Protein AF-A0A966YJ64-F1 (afdb_monomer_lite)

Secondary structure (DSSP, 8-state):
--EEEEEPTT-TT-S-TTS-EEEEE-------SS-SSTT-----TT---GGG--S-EEESEEEEE-TT-TTEEEEE--B-TT-EEEEEEEE-TTSSEEEES-B-SS-EEEEEEEESSSEEEE-B--TTTS-TTT-BSSSS-EEEEEEEE--SSEEEEE--SSEEEEES-EEEE-S-S-SEEEPPPSSS-TT--EEEEES-EEEE-GGGTTEESEEESS-EEEEEEEEESEEEEETTEE--TTSEEEEEEEEE--PPPPBTTB-----EEETTEEE-SPEEEEEE--PPPTHHHHTTS--TTS--TTSTT-EETTSTTT----EEEEE-HHHHHHHHHH-SEEEE-SEEEEESS-EE--TT-EEEES-TTTEEEEE-SS-GGGG-SSS---SEE---STT-

Sequence (400 aa):
KRSVLMLAANSPGFTDPAQRKMAVHVINCNFGYASRDLKDQEVDPLTPQANINYSQVFADIDIVIGEGNNGAVGIRMQAAEGSTIQNVTIDATHGHTGMLGAAGSGGSHHNITIRGGRIGIDTHGFPPEFREESTGTQPTPTLSYVRLIGQTEAALVNKSRGPLIAVGWEIVSSIKGPVIRIEKPYSINAYDCGFAFIDSVARFEGRGVGGTLIAAEKSFYLKNVHIHQAGTIAAGIDGDPTGWLNVAELAYPIQPAAFKGTQLVEPIYLNGKRKLKPYVQVKPGGPPQSSLQSQHIWDESFPSWQSPQAANVKAPAYGAVGDSLADDTAALQKAIDENEIVFLPKGYYRVTDTLRLKPNTKLVGVAHHLSTIMARPPFGALGSGDGPKPLVETADAADA

Structure (mmCIF, N/CA/C/O backbone):
data_AF-A0A966YJ64-F1
#
_entry.id   AF-A0A966YJ64-F1
#
loop_
_atom_site.group_PDB
_atom_site.id
_atom_site.type_symbol
_atom_site.label_atom_id
_atom_site.label_alt_id
_atom_site.label_comp_id
_atom_site.label_asym_id
_atom_site.label_entity_id
_atom_site.label_seq_id
_atom_site.pdbx_PDB_ins_code
_atom_site.Cartn_x
_atom_site.Cartn_y
_atom_site.Cartn_z
_atom_site.occupancy
_atom_site.B_iso_or_equiv
_atom_site.auth_seq_id
_atom_site.auth_comp_id
_atom_site.auth_asym_id
_atom_site.auth_atom_id
_atom_site.pdbx_PDB_model_num
ATOM 1 N N . LYS A 1 1 ? -2.237 -21.560 -7.093 1.00 75.44 1 LYS A N 1
ATOM 2 C CA . LYS A 1 1 ? -2.215 -21.560 -5.606 1.00 75.44 1 LYS A CA 1
ATOM 3 C C . LYS A 1 1 ? -0.883 -20.958 -5.176 1.00 75.44 1 LYS A C 1
ATOM 5 O O . LYS A 1 1 ? 0.121 -21.413 -5.710 1.00 75.44 1 LYS A O 1
ATOM 10 N N . ARG A 1 2 ? -0.878 -19.928 -4.320 1.00 92.00 2 ARG A N 1
ATOM 11 C CA . ARG A 1 2 ? 0.352 -19.264 -3.849 1.00 92.00 2 ARG A CA 1
ATOM 12 C C . ARG A 1 2 ? 1.123 -20.142 -2.862 1.00 92.00 2 ARG A C 1
ATOM 14 O O . ARG A 1 2 ? 0.535 -21.025 -2.230 1.00 92.00 2 ARG A O 1
ATOM 21 N N . SER A 1 3 ? 2.424 -19.891 -2.749 1.00 96.81 3 SER A N 1
ATOM 22 C CA . SER A 1 3 ? 3.278 -20.483 -1.713 1.00 96.81 3 SER A CA 1
ATOM 23 C C . SER A 1 3 ? 2.865 -19.980 -0.328 1.00 96.81 3 SER A C 1
ATOM 25 O O . SER A 1 3 ? 2.330 -18.882 -0.219 1.00 96.81 3 SER A O 1
ATOM 27 N N . VAL A 1 4 ? 3.115 -20.765 0.725 1.00 98.25 4 VAL A N 1
ATOM 28 C CA . VAL A 1 4 ? 2.746 -20.415 2.108 1.00 98.25 4 VAL A CA 1
ATOM 29 C C . VAL A 1 4 ? 3.963 -20.518 3.024 1.00 98.25 4 VAL A C 1
ATOM 31 O O . VAL A 1 4 ? 4.607 -21.566 3.076 1.00 98.25 4 VAL A O 1
ATOM 34 N N . LEU A 1 5 ? 4.240 -19.459 3.783 1.00 98.25 5 LEU A N 1
ATOM 35 C CA . LEU A 1 5 ? 5.120 -19.471 4.949 1.00 98.25 5 LEU A CA 1
ATOM 36 C C . LEU A 1 5 ? 4.271 -19.720 6.200 1.00 98.25 5 LEU A C 1
ATOM 38 O O . LEU A 1 5 ? 3.391 -18.929 6.532 1.00 98.25 5 LEU A O 1
ATOM 42 N N . MET A 1 6 ? 4.520 -20.832 6.886 1.00 97.94 6 MET A N 1
ATOM 43 C CA . MET A 1 6 ? 3.767 -21.243 8.072 1.00 97.94 6 MET A CA 1
ATOM 44 C C . MET A 1 6 ? 4.651 -21.156 9.316 1.00 97.94 6 MET A C 1
ATOM 46 O O . MET A 1 6 ? 5.669 -21.843 9.396 1.00 97.94 6 MET A O 1
ATOM 50 N N . LEU A 1 7 ? 4.226 -20.377 10.311 1.00 98.38 7 LEU A N 1
ATOM 51 C CA . LEU A 1 7 ? 4.777 -20.456 11.661 1.00 98.38 7 LEU A CA 1
ATOM 52 C C . LEU A 1 7 ? 4.073 -21.596 12.405 1.00 98.38 7 LEU A C 1
ATOM 54 O O . LEU A 1 7 ? 2.863 -21.543 12.618 1.00 98.38 7 LEU A O 1
ATOM 58 N N . ALA A 1 8 ? 4.819 -22.630 12.795 1.00 98.38 8 ALA A N 1
ATOM 59 C CA . ALA A 1 8 ? 4.262 -23.789 13.490 1.00 98.38 8 ALA A CA 1
ATOM 60 C C . ALA A 1 8 ? 3.599 -23.399 14.824 1.00 98.38 8 ALA A C 1
ATOM 62 O O . ALA A 1 8 ? 3.962 -22.396 15.446 1.00 98.38 8 ALA A O 1
ATOM 63 N N . ALA A 1 9 ? 2.638 -24.202 15.281 1.00 98.38 9 ALA A N 1
ATOM 64 C CA . ALA A 1 9 ? 1.955 -23.964 16.550 1.00 98.38 9 ALA A CA 1
ATOM 65 C C . ALA A 1 9 ? 2.941 -23.925 17.734 1.00 98.38 9 ALA A C 1
ATOM 67 O O . ALA A 1 9 ? 3.895 -24.703 17.772 1.00 98.38 9 ALA A O 1
ATOM 68 N N . ASN A 1 10 ? 2.686 -23.041 18.703 1.00 97.88 10 ASN A N 1
ATOM 69 C CA . ASN A 1 10 ? 3.483 -22.864 19.924 1.00 97.88 10 ASN A CA 1
ATOM 70 C C . ASN A 1 10 ? 4.991 -22.684 19.654 1.00 97.88 10 ASN A C 1
ATOM 72 O O . ASN A 1 10 ? 5.835 -23.242 20.358 1.00 97.88 10 ASN A O 1
ATOM 76 N N . SER A 1 11 ? 5.340 -21.922 18.615 1.00 98.12 11 SER A N 1
ATOM 77 C CA . SER A 1 11 ? 6.732 -21.681 18.246 1.00 98.12 11 SER A CA 1
ATOM 78 C C . SER A 1 11 ? 7.463 -20.908 19.357 1.00 98.12 11 SER A C 1
ATOM 80 O O . SER A 1 11 ? 6.978 -19.864 19.810 1.00 98.12 11 SER A O 1
ATOM 82 N N . PRO A 1 12 ? 8.654 -21.362 19.793 1.00 96.56 12 PRO A N 1
ATOM 83 C CA . PRO A 1 12 ? 9.400 -20.705 20.862 1.00 96.56 12 PRO A CA 1
ATOM 84 C C . PRO A 1 12 ? 9.657 -19.211 20.611 1.00 96.56 12 PRO A C 1
ATOM 86 O O . PRO A 1 12 ? 10.169 -18.798 19.566 1.00 96.56 12 PRO A O 1
ATOM 89 N N . GLY A 1 13 ? 9.322 -18.389 21.607 1.00 95.12 13 GLY A N 1
ATOM 90 C CA . GLY A 1 13 ? 9.497 -16.934 21.570 1.00 95.12 13 GLY A CA 1
ATOM 91 C C . GLY A 1 13 ? 8.396 -16.160 20.838 1.00 95.12 13 GLY A C 1
ATOM 92 O O . GLY A 1 13 ? 8.531 -14.952 20.701 1.00 95.12 13 GLY A O 1
ATOM 93 N N . PHE A 1 14 ? 7.331 -16.823 20.377 1.00 97.75 14 PHE A N 1
ATOM 94 C CA . PHE A 1 14 ? 6.167 -16.178 19.756 1.00 97.75 14 PHE A CA 1
ATOM 95 C C . PHE A 1 14 ? 4.901 -16.248 20.621 1.00 97.75 14 PHE A C 1
ATOM 97 O O . PHE A 1 14 ? 3.852 -15.770 20.206 1.00 97.75 14 PHE A O 1
ATOM 104 N N . THR A 1 15 ? 4.957 -16.854 21.808 1.00 96.88 15 THR A N 1
ATOM 105 C CA . THR A 1 15 ? 3.770 -17.140 22.632 1.00 96.88 15 THR A CA 1
ATOM 106 C C . THR A 1 15 ? 3.329 -15.971 23.512 1.00 96.88 15 THR A C 1
ATOM 108 O O . THR A 1 15 ? 2.177 -15.940 23.941 1.00 96.88 15 THR A O 1
ATOM 111 N N . ASP A 1 16 ? 4.230 -15.027 23.801 1.00 96.62 16 ASP A N 1
ATOM 112 C CA . ASP A 1 16 ? 3.978 -13.906 24.707 1.00 96.62 16 ASP A CA 1
ATOM 113 C C . ASP A 1 16 ? 3.427 -12.684 23.944 1.00 96.62 16 ASP A C 1
ATOM 115 O O . ASP A 1 16 ? 4.169 -12.044 23.196 1.00 96.62 16 ASP A O 1
ATOM 119 N N . PRO A 1 17 ? 2.146 -12.312 24.129 1.00 94.25 17 PRO A N 1
ATOM 120 C CA . PRO A 1 17 ? 1.558 -11.153 23.462 1.00 94.25 17 PRO A CA 1
ATOM 121 C C . PRO A 1 17 ? 2.153 -9.810 23.911 1.00 94.25 17 PRO A C 1
ATOM 123 O O . PRO A 1 17 ? 1.939 -8.811 23.227 1.00 94.25 17 PRO A O 1
ATOM 126 N N . ALA A 1 18 ? 2.878 -9.757 25.035 1.00 92.62 18 ALA A N 1
ATOM 127 C CA . ALA A 1 18 ? 3.595 -8.563 25.478 1.00 92.62 18 ALA A CA 1
ATOM 128 C C . ALA A 1 18 ? 4.972 -8.410 24.806 1.00 92.62 18 ALA A C 1
ATOM 130 O O . ALA A 1 18 ? 5.562 -7.334 24.868 1.00 92.62 18 ALA A O 1
ATOM 131 N N . GLN A 1 19 ? 5.480 -9.462 24.156 1.00 91.38 19 GLN A N 1
ATOM 132 C CA . GLN A 1 19 ? 6.778 -9.484 23.478 1.00 91.38 19 GLN A CA 1
ATOM 133 C C . GLN A 1 19 ? 6.583 -9.854 22.009 1.00 91.38 19 GLN A C 1
ATOM 135 O O . GLN A 1 19 ? 6.734 -11.004 21.595 1.00 91.38 19 GLN A O 1
ATOM 140 N N . ARG A 1 20 ? 6.213 -8.850 21.208 1.00 93.75 20 ARG A N 1
ATOM 141 C CA . ARG A 1 20 ? 5.945 -9.045 19.782 1.00 93.75 20 ARG A CA 1
ATOM 142 C C . ARG A 1 20 ? 7.193 -9.524 19.043 1.00 93.75 20 ARG A C 1
ATOM 144 O O . ARG A 1 20 ? 8.274 -8.969 19.225 1.00 93.75 20 ARG A O 1
ATOM 151 N N . LYS A 1 21 ? 7.031 -10.514 18.163 1.00 94.00 21 LYS A N 1
ATOM 152 C CA . LYS A 1 21 ? 8.128 -11.082 17.367 1.00 94.00 21 LYS A CA 1
ATOM 153 C C . LYS A 1 21 ? 7.713 -11.320 15.921 1.00 94.00 21 LYS A C 1
ATOM 155 O O . LYS A 1 21 ? 6.642 -11.856 15.655 1.00 94.00 21 LYS A O 1
ATOM 160 N N . MET A 1 22 ? 8.574 -10.940 14.982 1.00 94.44 22 MET A N 1
ATOM 161 C CA . MET A 1 22 ? 8.308 -11.010 13.545 1.00 94.44 22 MET A CA 1
ATOM 162 C C . MET A 1 22 ? 8.555 -12.416 12.994 1.00 94.44 22 MET A C 1
ATOM 164 O O . MET A 1 22 ? 9.646 -12.958 13.152 1.00 94.44 22 MET A O 1
ATOM 168 N N . ALA A 1 23 ? 7.550 -12.996 12.333 1.00 96.56 23 ALA A N 1
ATOM 169 C CA . ALA A 1 23 ? 7.689 -14.248 11.592 1.00 96.56 23 ALA A CA 1
ATOM 170 C C . ALA A 1 23 ? 8.435 -14.018 10.269 1.00 96.56 23 ALA A C 1
ATOM 172 O O . ALA A 1 23 ? 9.338 -14.776 9.925 1.00 96.56 23 ALA A O 1
ATOM 173 N N . VAL A 1 24 ? 8.106 -12.928 9.567 1.00 96.50 24 VAL A N 1
ATOM 174 C CA . VAL A 1 24 ? 8.862 -12.423 8.415 1.00 96.50 24 VAL A CA 1
ATOM 175 C C . VAL A 1 24 ? 9.327 -11.003 8.714 1.00 96.50 24 VAL A C 1
ATOM 177 O O . VAL A 1 24 ? 8.518 -10.117 8.988 1.00 96.50 24 VAL A O 1
ATOM 180 N N . HIS A 1 25 ? 10.635 -10.763 8.656 1.00 92.44 25 HIS A N 1
ATOM 181 C CA . HIS A 1 25 ? 11.218 -9.442 8.884 1.00 92.44 25 HIS A CA 1
ATOM 182 C C . HIS A 1 25 ? 12.037 -9.029 7.668 1.00 92.44 25 HIS A C 1
ATOM 184 O O . HIS A 1 25 ? 13.098 -9.587 7.405 1.00 92.44 25 HIS A O 1
ATOM 190 N N . VAL A 1 26 ? 11.523 -8.060 6.913 1.00 90.94 26 VAL A N 1
ATOM 191 C CA . VAL A 1 26 ? 12.229 -7.496 5.763 1.00 90.94 26 VAL A CA 1
ATOM 192 C C . VAL A 1 26 ? 13.072 -6.325 6.244 1.00 90.94 26 VAL A C 1
ATOM 194 O O . VAL A 1 26 ? 12.535 -5.330 6.739 1.00 90.94 26 VAL A O 1
ATOM 197 N N . ILE A 1 27 ? 14.388 -6.455 6.109 1.00 85.75 27 ILE A N 1
ATOM 198 C CA . ILE A 1 27 ? 15.367 -5.478 6.586 1.00 85.75 27 ILE A CA 1
ATOM 199 C C . ILE A 1 27 ? 16.387 -5.163 5.503 1.00 85.75 27 ILE A C 1
ATOM 201 O O . ILE A 1 27 ? 16.742 -6.022 4.698 1.00 85.75 27 ILE A O 1
ATOM 205 N N . ASN A 1 28 ? 16.891 -3.934 5.538 1.00 82.81 28 ASN A N 1
ATOM 206 C CA . ASN A 1 28 ? 18.175 -3.602 4.951 1.00 82.81 28 ASN A CA 1
ATOM 207 C C . ASN A 1 28 ? 19.151 -3.312 6.090 1.00 82.81 28 ASN A C 1
ATOM 209 O O . ASN A 1 28 ? 18.825 -2.581 7.030 1.00 82.81 28 ASN A O 1
ATOM 213 N N . CYS A 1 29 ? 20.326 -3.913 5.986 1.00 73.62 29 CYS A N 1
ATOM 214 C CA . CYS A 1 29 ? 21.407 -3.834 6.951 1.00 73.62 29 CYS A CA 1
ATOM 215 C C . CYS A 1 29 ? 22.646 -3.373 6.194 1.00 73.62 29 CYS A C 1
ATOM 217 O O . CYS A 1 29 ? 23.534 -4.159 5.875 1.00 73.62 29 CYS A O 1
ATOM 219 N N . ASN A 1 30 ? 22.651 -2.096 5.821 1.00 64.75 30 ASN A N 1
ATOM 220 C CA . ASN A 1 30 ? 23.801 -1.468 5.192 1.00 64.75 30 ASN A CA 1
ATOM 221 C C . ASN A 1 30 ? 24.320 -0.333 6.079 1.00 64.75 30 ASN A C 1
ATOM 223 O O . ASN A 1 30 ? 23.580 0.254 6.869 1.00 64.75 30 ASN A O 1
ATOM 227 N N . PHE A 1 31 ? 25.604 -0.028 5.931 1.00 56.16 31 PHE A N 1
ATOM 228 C CA . PHE A 1 31 ? 26.321 1.026 6.632 1.00 56.16 31 PHE A CA 1
ATOM 229 C C . PHE A 1 31 ? 25.774 2.403 6.219 1.00 56.16 31 PHE A C 1
ATOM 231 O O . PHE A 1 31 ? 26.296 3.064 5.324 1.00 56.16 31 PHE A O 1
ATOM 238 N N . GLY A 1 32 ? 24.668 2.837 6.824 1.00 48.16 32 GLY A N 1
ATOM 239 C CA . GLY A 1 32 ? 24.145 4.187 6.632 1.00 48.16 32 GLY A CA 1
ATOM 240 C C . GLY A 1 32 ? 25.172 5.233 7.070 1.00 48.16 32 GLY A C 1
ATOM 241 O O . GLY A 1 32 ? 25.723 5.087 8.150 1.00 48.16 32 GLY A O 1
ATOM 242 N N . TYR A 1 33 ? 25.411 6.238 6.213 1.00 44.81 33 TYR A N 1
ATOM 243 C CA . TYR A 1 33 ? 25.953 7.614 6.356 1.00 44.81 33 TYR A CA 1
ATOM 244 C C . TYR A 1 33 ? 26.885 8.058 7.516 1.00 44.81 33 TYR A C 1
ATOM 246 O O . TYR A 1 33 ? 27.509 9.111 7.393 1.00 44.81 33 TYR A O 1
ATOM 254 N N . ALA A 1 34 ? 26.993 7.341 8.629 1.00 46.94 34 ALA A N 1
ATOM 255 C CA . ALA A 1 34 ? 27.651 7.756 9.859 1.00 46.94 34 ALA A CA 1
ATOM 256 C C . ALA A 1 34 ? 29.171 7.540 9.870 1.00 46.94 34 ALA A C 1
ATOM 258 O O . ALA A 1 34 ? 29.841 8.113 10.724 1.00 46.94 34 ALA A O 1
ATOM 259 N N . SER A 1 35 ? 29.742 6.785 8.926 1.00 46.78 35 SER A N 1
ATOM 260 C CA . SER A 1 35 ? 31.191 6.596 8.860 1.00 46.78 35 SER A CA 1
ATOM 261 C C . SER A 1 35 ? 31.727 7.011 7.483 1.00 46.78 35 SER A C 1
ATOM 263 O O . SER A 1 35 ? 31.703 6.280 6.499 1.00 46.78 35 SER A O 1
ATOM 265 N N . ARG A 1 36 ? 32.216 8.257 7.391 1.00 49.34 36 ARG A N 1
ATOM 266 C CA . ARG A 1 36 ? 33.168 8.629 6.325 1.00 49.34 36 ARG A CA 1
ATOM 267 C C . ARG A 1 36 ? 34.511 7.912 6.506 1.00 49.34 36 ARG A C 1
ATOM 269 O O . ARG A 1 36 ? 35.276 7.821 5.554 1.00 49.34 36 ARG A O 1
ATOM 276 N N . ASP A 1 37 ? 34.753 7.374 7.700 1.00 49.91 37 ASP A N 1
ATOM 277 C CA . ASP A 1 37 ? 35.857 6.480 8.009 1.00 49.91 37 ASP A CA 1
ATOM 278 C C . ASP A 1 37 ? 35.365 5.031 8.066 1.00 49.91 37 ASP A C 1
ATOM 280 O O . ASP A 1 37 ? 34.568 4.645 8.917 1.00 49.91 37 ASP A O 1
ATOM 284 N N . LEU A 1 38 ? 35.875 4.198 7.163 1.00 53.41 38 LEU A N 1
ATOM 285 C CA . LEU A 1 38 ? 35.608 2.754 7.092 1.00 53.41 38 LEU A CA 1
ATOM 286 C C . LEU A 1 38 ? 36.238 1.955 8.257 1.00 53.41 38 LEU A C 1
ATOM 288 O O . LEU A 1 38 ? 36.291 0.732 8.194 1.00 53.41 38 LEU A O 1
ATOM 292 N N . LYS A 1 39 ? 36.781 2.624 9.284 1.00 51.38 39 LYS A N 1
ATOM 293 C CA . LYS A 1 39 ? 37.639 2.005 10.308 1.00 51.38 39 LYS A CA 1
ATOM 294 C C . LYS A 1 39 ? 36.907 1.541 11.573 1.00 51.38 39 LYS A C 1
ATOM 296 O O . LYS A 1 39 ? 37.430 0.650 12.228 1.00 51.38 39 LYS A O 1
ATOM 301 N N . ASP A 1 40 ? 35.698 2.039 11.842 1.00 47.12 40 ASP A N 1
ATOM 302 C CA . ASP A 1 40 ? 34.915 1.699 13.047 1.00 47.12 40 ASP A CA 1
ATOM 303 C C . ASP A 1 40 ? 33.602 0.964 12.702 1.00 47.12 40 ASP A C 1
ATOM 305 O O . ASP A 1 40 ? 32.514 1.330 13.147 1.00 47.12 40 ASP A O 1
ATOM 309 N N . GLN A 1 41 ? 33.672 -0.063 11.850 1.00 49.69 41 GLN A N 1
ATOM 310 C CA . GLN A 1 41 ? 32.504 -0.860 11.452 1.00 49.69 41 GLN A CA 1
ATOM 311 C C . GLN A 1 41 ? 32.280 -2.069 12.378 1.00 49.69 41 GLN A C 1
ATOM 313 O O . GLN A 1 41 ? 32.411 -3.214 11.960 1.00 49.69 41 GLN A O 1
ATOM 318 N N . GLU A 1 42 ? 31.875 -1.813 13.623 1.00 50.94 42 GLU A N 1
ATOM 319 C CA . GLU A 1 42 ? 31.212 -2.808 14.490 1.00 50.94 42 GLU A CA 1
ATOM 320 C C . GLU A 1 42 ? 29.690 -2.570 14.541 1.00 50.94 42 GLU A C 1
ATOM 322 O O . GLU A 1 42 ? 29.060 -2.632 15.595 1.00 50.94 42 GLU A O 1
ATOM 327 N N . VAL A 1 43 ? 29.060 -2.250 13.405 1.00 54.72 43 VAL A N 1
ATOM 328 C CA . VAL A 1 43 ? 27.591 -2.246 13.350 1.00 54.72 43 VAL A CA 1
ATOM 329 C C . VAL A 1 43 ? 27.139 -3.681 13.107 1.00 54.72 43 VAL A C 1
ATOM 331 O O . VAL A 1 43 ? 27.445 -4.252 12.062 1.00 54.72 43 VAL A O 1
ATOM 334 N N . ASP A 1 44 ? 26.434 -4.258 14.082 1.00 58.41 44 ASP A N 1
ATOM 335 C CA . ASP A 1 44 ? 25.835 -5.590 13.984 1.00 58.41 44 ASP A CA 1
ATOM 336 C C . ASP A 1 44 ? 25.025 -5.689 12.673 1.00 58.41 44 ASP A C 1
ATOM 338 O O . ASP A 1 44 ? 24.110 -4.874 12.478 1.00 58.41 44 ASP A O 1
ATOM 342 N N . PRO A 1 45 ? 25.329 -6.652 11.774 1.00 55.41 45 PRO A N 1
ATOM 343 C CA . PRO A 1 45 ? 24.622 -6.844 10.506 1.00 55.41 45 PRO A CA 1
ATOM 344 C C . PRO A 1 45 ? 23.134 -7.186 10.679 1.00 55.41 45 PRO A C 1
ATOM 346 O O . PRO A 1 45 ? 22.426 -7.308 9.685 1.00 55.41 45 PRO A O 1
ATOM 349 N N . LEU A 1 46 ? 22.649 -7.340 11.913 1.00 63.81 46 LEU A N 1
ATOM 350 C CA . LEU A 1 46 ? 21.239 -7.491 12.258 1.00 63.81 46 LEU A CA 1
ATOM 351 C C . LEU A 1 46 ? 20.569 -6.183 12.697 1.00 63.81 46 LEU A C 1
ATOM 353 O O . LEU A 1 46 ? 19.379 -6.199 13.004 1.00 63.81 46 LEU A O 1
ATOM 357 N N . THR A 1 47 ? 21.280 -5.051 12.713 1.00 73.81 47 THR A N 1
ATOM 358 C CA . THR A 1 47 ? 20.695 -3.742 13.037 1.00 73.81 47 THR A CA 1
ATOM 359 C C . THR A 1 47 ? 19.912 -3.212 11.829 1.00 73.81 47 THR A C 1
ATOM 361 O O . THR A 1 47 ? 20.529 -2.847 10.823 1.00 73.81 47 THR A O 1
ATOM 364 N N . PRO A 1 48 ? 18.568 -3.146 11.873 1.00 77.94 48 PRO A N 1
ATOM 365 C CA . PRO A 1 48 ? 17.774 -2.729 10.719 1.00 77.94 48 PRO A CA 1
ATOM 366 C C . PRO A 1 48 ? 17.860 -1.216 10.479 1.00 77.94 48 PRO A C 1
ATOM 368 O O . PRO A 1 48 ? 17.854 -0.440 11.433 1.00 77.94 48 PRO A O 1
ATOM 371 N N . GLN A 1 49 ? 17.866 -0.798 9.208 1.00 79.81 49 GLN A N 1
ATOM 372 C CA . GLN A 1 49 ? 17.722 0.605 8.793 1.00 79.81 49 GLN A CA 1
ATOM 373 C C . GLN A 1 49 ? 16.679 0.746 7.667 1.00 79.81 49 GLN A C 1
ATOM 375 O O . GLN A 1 49 ? 16.956 0.578 6.481 1.00 79.81 49 GLN A O 1
ATOM 380 N N . ALA A 1 50 ? 15.447 1.071 8.031 1.00 80.06 50 ALA A N 1
ATOM 381 C CA . ALA A 1 50 ? 14.289 1.233 7.163 1.00 80.06 50 ALA A CA 1
ATOM 382 C C . ALA A 1 50 ? 14.378 2.453 6.251 1.00 80.06 50 ALA A C 1
ATOM 384 O O . ALA A 1 50 ? 13.840 2.411 5.150 1.00 80.06 50 ALA A O 1
ATOM 385 N N . ASN A 1 51 ? 15.053 3.533 6.663 1.00 79.25 51 ASN A N 1
ATOM 386 C CA . ASN A 1 51 ? 15.239 4.717 5.812 1.00 79.25 51 ASN A CA 1
ATOM 387 C C . ASN A 1 51 ? 16.103 4.439 4.573 1.00 79.25 51 ASN A C 1
ATOM 389 O O . ASN A 1 51 ? 16.118 5.265 3.672 1.00 79.25 51 ASN A O 1
ATOM 393 N N . ILE A 1 52 ? 16.823 3.314 4.538 1.00 81.62 52 ILE A N 1
ATOM 394 C CA . ILE A 1 52 ? 17.576 2.850 3.366 1.00 81.62 52 ILE A CA 1
ATOM 395 C C . ILE A 1 52 ? 17.066 1.508 2.834 1.00 81.62 52 ILE A C 1
ATOM 397 O O . ILE A 1 52 ? 17.707 0.869 1.999 1.00 81.62 52 ILE A O 1
ATOM 401 N N . ASN A 1 53 ? 15.918 1.049 3.324 1.00 88.00 53 ASN A N 1
ATOM 402 C CA . ASN A 1 53 ? 15.321 -0.209 2.915 1.00 88.00 53 ASN A CA 1
ATOM 403 C C . ASN A 1 53 ? 14.499 -0.008 1.638 1.00 88.00 53 ASN A C 1
ATOM 405 O O . ASN A 1 53 ? 13.273 -0.004 1.668 1.00 88.00 53 ASN A O 1
ATOM 409 N N . TYR A 1 54 ? 15.204 0.246 0.538 1.00 88.50 54 TYR A N 1
ATOM 410 C CA . TYR A 1 54 ? 14.635 0.486 -0.785 1.00 88.50 54 TYR A CA 1
ATOM 411 C C . TYR A 1 54 ? 14.369 -0.823 -1.523 1.00 88.50 54 TYR A C 1
ATOM 413 O O . TYR A 1 54 ? 15.026 -1.836 -1.272 1.00 88.50 54 TYR A O 1
ATOM 421 N N . SER A 1 55 ? 13.483 -0.766 -2.517 1.00 89.88 55 SER A N 1
ATOM 422 C CA . SER A 1 55 ? 13.394 -1.789 -3.562 1.00 89.88 55 SER A CA 1
ATOM 423 C C . SER A 1 55 ? 13.030 -3.205 -3.088 1.00 89.88 55 SER A C 1
ATOM 425 O O . SER A 1 55 ? 13.278 -4.171 -3.813 1.00 89.88 55 SER A O 1
ATOM 427 N N . GLN A 1 56 ? 12.421 -3.344 -1.906 1.00 90.19 56 GLN A N 1
ATOM 428 C CA . GLN A 1 56 ? 12.020 -4.645 -1.369 1.00 90.19 56 GLN A CA 1
ATOM 429 C C . GLN A 1 56 ? 10.659 -5.075 -1.899 1.00 90.19 56 GLN A C 1
ATOM 431 O O . GLN A 1 56 ? 9.670 -4.372 -1.720 1.00 90.19 56 GLN A O 1
ATOM 436 N N . VAL A 1 57 ? 10.574 -6.266 -2.483 1.00 92.44 57 VAL A N 1
ATOM 437 C CA . VAL A 1 57 ? 9.311 -6.813 -2.991 1.00 92.44 57 VAL A CA 1
ATOM 438 C C . VAL A 1 57 ? 9.000 -8.112 -2.261 1.00 92.44 57 VAL A C 1
ATOM 440 O O . VAL A 1 57 ? 9.770 -9.065 -2.337 1.00 92.44 57 VAL A O 1
ATOM 443 N N . PHE A 1 58 ? 7.857 -8.161 -1.577 1.00 95.25 58 PHE A N 1
ATOM 444 C CA . PHE A 1 58 ? 7.288 -9.401 -1.049 1.00 95.25 58 PHE A CA 1
ATOM 445 C C . PHE A 1 58 ? 5.941 -9.647 -1.731 1.00 95.25 58 PHE A C 1
ATOM 447 O O . PHE A 1 58 ? 4.958 -8.966 -1.437 1.00 95.25 58 PHE A O 1
ATOM 454 N N . ALA A 1 59 ? 5.902 -10.583 -2.676 1.00 93.31 59 ALA A N 1
ATOM 455 C CA . ALA A 1 59 ? 4.729 -10.812 -3.508 1.00 93.31 59 ALA A CA 1
ATOM 456 C C . ALA A 1 59 ? 4.405 -12.297 -3.668 1.00 93.31 59 ALA A C 1
ATOM 458 O O . ALA A 1 59 ? 5.304 -13.135 -3.640 1.00 93.31 59 ALA A O 1
ATOM 459 N N . ASP A 1 60 ? 3.116 -12.604 -3.832 1.00 93.25 60 ASP A N 1
ATOM 460 C CA . ASP A 1 60 ? 2.605 -13.938 -4.183 1.00 93.25 60 ASP A CA 1
ATOM 461 C C . ASP A 1 60 ? 2.938 -15.066 -3.183 1.00 93.25 60 ASP A C 1
ATOM 463 O O . ASP A 1 60 ? 2.933 -16.255 -3.527 1.00 93.25 60 ASP A O 1
ATOM 467 N N . ILE A 1 61 ? 3.181 -14.704 -1.921 1.00 97.25 61 ILE A N 1
ATOM 468 C CA . ILE A 1 61 ? 3.474 -15.625 -0.818 1.00 97.25 61 ILE A CA 1
ATOM 469 C C . ILE A 1 61 ? 2.530 -15.321 0.344 1.00 97.25 61 ILE A C 1
ATOM 471 O O . ILE A 1 61 ? 2.509 -14.208 0.860 1.00 97.25 61 ILE A O 1
ATOM 475 N N . ASP A 1 62 ? 1.772 -16.322 0.777 1.00 98.62 62 ASP A N 1
ATOM 476 C CA . ASP A 1 62 ? 0.891 -16.231 1.938 1.00 98.62 62 ASP A CA 1
ATOM 477 C C . ASP A 1 62 ? 1.644 -16.519 3.236 1.00 98.62 62 ASP A C 1
ATOM 479 O O . ASP A 1 62 ? 2.637 -17.247 3.251 1.00 98.62 62 ASP A O 1
ATOM 483 N N . ILE A 1 63 ? 1.154 -15.965 4.340 1.00 98.81 63 ILE A N 1
ATOM 484 C CA . ILE A 1 63 ? 1.703 -16.168 5.681 1.00 98.81 63 ILE A CA 1
ATOM 485 C C . ILE A 1 63 ? 0.593 -16.713 6.573 1.00 98.81 63 ILE A C 1
ATOM 487 O O . ILE A 1 63 ? -0.509 -16.170 6.587 1.00 98.81 63 ILE A O 1
ATOM 491 N N . VAL A 1 64 ? 0.877 -17.765 7.338 1.00 98.75 64 VAL A N 1
ATOM 492 C CA . VAL A 1 64 ? -0.056 -18.318 8.328 1.00 98.75 64 VAL A CA 1
ATOM 493 C C . VAL A 1 64 ? 0.637 -18.454 9.676 1.00 98.75 64 VAL A C 1
ATOM 495 O O . VAL A 1 64 ? 1.722 -19.027 9.779 1.00 98.75 64 VAL A O 1
ATOM 498 N N . ILE A 1 65 ? -0.005 -17.927 10.716 1.00 98.81 65 ILE A N 1
ATOM 499 C CA . ILE A 1 65 ? 0.431 -18.045 12.104 1.00 98.81 65 ILE A CA 1
ATOM 500 C C . ILE A 1 65 ? -0.340 -19.192 12.761 1.00 98.81 65 ILE A C 1
ATOM 502 O O . ILE A 1 65 ? -1.555 -19.111 12.935 1.00 98.81 65 ILE A O 1
ATOM 506 N N . GLY A 1 66 ? 0.368 -20.260 13.133 1.00 98.50 66 GLY A N 1
ATOM 507 C CA . GLY A 1 66 ? -0.208 -21.400 13.843 1.00 98.50 66 GLY A CA 1
ATOM 508 C C . GLY A 1 66 ? -0.656 -21.061 15.266 1.00 98.50 66 GLY A C 1
ATOM 509 O O . GLY A 1 66 ? -0.241 -20.057 15.846 1.00 98.50 66 GLY A O 1
ATOM 510 N N . GLU A 1 67 ? -1.489 -21.928 15.837 1.00 98.50 67 GLU A N 1
ATOM 511 C CA . GLU A 1 67 ? -2.067 -21.779 17.177 1.00 98.50 67 GLU A CA 1
ATOM 512 C C . GLU A 1 67 ? -1.024 -21.520 18.281 1.00 98.50 67 GLU A C 1
ATOM 514 O O . GLU A 1 67 ? 0.096 -22.028 18.235 1.00 98.50 67 GLU A O 1
ATOM 519 N N . GLY A 1 68 ? -1.393 -20.725 19.291 1.00 97.75 68 GLY A N 1
ATOM 520 C CA . GLY A 1 68 ? -0.566 -20.464 20.476 1.00 97.75 68 GLY A CA 1
ATOM 521 C C . GLY A 1 68 ? 0.521 -19.396 20.302 1.00 97.75 68 GLY A C 1
ATOM 522 O O . GLY A 1 68 ? 1.210 -19.066 21.263 1.00 97.75 68 GLY A O 1
ATOM 523 N N . ASN A 1 69 ? 0.662 -18.803 19.115 1.00 98.62 69 ASN A N 1
ATOM 524 C CA . ASN A 1 69 ? 1.676 -17.790 18.809 1.00 98.62 69 ASN A CA 1
ATOM 525 C C . ASN A 1 69 ? 1.183 -16.349 19.054 1.00 98.62 69 ASN A C 1
ATOM 527 O O . ASN A 1 69 ? 1.306 -15.483 18.188 1.00 98.62 69 ASN A O 1
ATOM 531 N N . ASN A 1 70 ? 0.636 -16.073 20.240 1.00 97.94 70 ASN A N 1
ATOM 532 C CA . ASN A 1 70 ? -0.077 -14.820 20.540 1.00 97.94 70 ASN A CA 1
ATOM 533 C C . ASN A 1 70 ? 0.771 -13.532 20.437 1.00 97.94 70 ASN A C 1
ATOM 535 O O . ASN A 1 70 ? 0.211 -12.438 20.398 1.00 97.94 70 ASN A O 1
ATOM 539 N N . GLY A 1 71 ? 2.101 -13.643 20.420 1.00 98.00 71 GLY A N 1
ATOM 540 C CA . GLY A 1 71 ? 3.062 -12.557 20.199 1.00 98.00 71 GLY A CA 1
ATOM 541 C C . GLY A 1 71 ? 3.527 -12.410 18.748 1.00 98.00 71 GLY A C 1
ATOM 542 O O . GLY A 1 71 ? 4.303 -11.508 18.438 1.00 98.00 71 GLY A O 1
ATOM 543 N N . ALA A 1 72 ? 3.087 -13.270 17.830 1.00 98.50 72 ALA A N 1
ATOM 544 C CA . ALA A 1 72 ? 3.591 -13.259 16.464 1.00 98.50 72 ALA A CA 1
ATOM 545 C C . ALA A 1 72 ? 3.071 -12.084 15.631 1.00 98.50 72 ALA A C 1
ATOM 547 O O . ALA A 1 72 ? 1.879 -11.788 15.583 1.00 98.50 72 ALA A O 1
ATOM 548 N N . VAL A 1 73 ? 3.989 -11.454 14.912 1.00 98.50 73 VAL A N 1
ATOM 549 C CA . VAL A 1 73 ? 3.716 -10.501 13.841 1.00 98.50 73 VAL A CA 1
ATOM 550 C C . VAL A 1 73 ? 3.925 -11.226 12.517 1.00 98.50 73 VAL A C 1
ATOM 552 O O . VAL A 1 73 ? 4.996 -11.795 12.309 1.00 98.50 73 VAL A O 1
ATOM 555 N N . GLY A 1 74 ? 2.935 -11.212 11.623 1.00 98.44 74 GLY A N 1
ATOM 556 C CA . GLY A 1 74 ? 3.001 -11.926 10.344 1.00 98.44 74 GLY A CA 1
ATOM 557 C C . GLY A 1 74 ? 4.170 -11.450 9.488 1.00 98.44 74 GLY A C 1
ATOM 558 O O . GLY A 1 74 ? 5.088 -12.215 9.193 1.00 98.44 74 GLY A O 1
ATOM 559 N N . ILE A 1 75 ? 4.175 -10.161 9.152 1.00 98.12 75 ILE A N 1
ATOM 560 C CA . ILE A 1 75 ? 5.286 -9.524 8.446 1.00 98.12 75 ILE A CA 1
ATOM 561 C C . ILE A 1 75 ? 5.576 -8.135 8.999 1.00 98.12 75 ILE A C 1
ATOM 563 O O . ILE A 1 75 ? 4.665 -7.356 9.278 1.00 98.12 75 ILE A O 1
ATOM 567 N N . ARG A 1 76 ? 6.863 -7.802 9.102 1.00 94.56 76 ARG A N 1
ATOM 568 C CA . ARG A 1 76 ? 7.324 -6.421 9.219 1.00 94.56 76 ARG A CA 1
ATOM 569 C C . ARG A 1 76 ? 8.031 -5.999 7.941 1.00 94.56 76 ARG A C 1
ATOM 571 O O . ARG A 1 76 ? 9.075 -6.559 7.606 1.00 94.56 76 ARG A O 1
ATOM 578 N N . MET A 1 77 ? 7.504 -4.965 7.290 1.00 93.19 77 MET A N 1
ATOM 579 C CA . MET A 1 77 ? 8.170 -4.265 6.191 1.00 93.19 77 MET A CA 1
ATOM 580 C C . MET A 1 77 ? 8.039 -2.762 6.415 1.00 93.19 77 MET A C 1
ATOM 582 O O . MET A 1 77 ? 7.176 -2.101 5.849 1.00 93.19 77 MET A O 1
ATOM 586 N N . GLN A 1 78 ? 8.913 -2.238 7.270 1.00 90.94 78 GLN A N 1
ATOM 587 C CA . GLN A 1 78 ? 9.134 -0.805 7.370 1.00 90.94 78 GLN A CA 1
ATOM 588 C C . GLN A 1 78 ? 10.219 -0.441 6.350 1.00 90.94 78 GLN A C 1
ATOM 590 O O . GLN A 1 78 ? 11.350 -0.931 6.452 1.00 90.94 78 GLN A O 1
ATOM 595 N N . ALA A 1 79 ? 9.844 0.302 5.312 1.00 90.94 79 ALA A N 1
ATOM 596 C CA . ALA A 1 79 ? 10.655 0.424 4.104 1.00 90.94 79 ALA A CA 1
ATOM 597 C C . ALA A 1 79 ? 10.493 1.774 3.394 1.00 90.94 79 ALA A C 1
ATOM 599 O O . ALA A 1 79 ? 9.618 2.571 3.737 1.00 90.94 79 ALA A O 1
ATOM 600 N N . ALA A 1 80 ? 11.368 1.998 2.418 1.00 89.19 80 ALA A N 1
ATOM 601 C CA . ALA A 1 80 ? 11.494 3.214 1.629 1.00 89.19 80 ALA A CA 1
ATOM 602 C C . ALA A 1 80 ? 11.117 2.975 0.146 1.00 89.19 80 ALA A C 1
ATOM 604 O O . ALA A 1 80 ? 10.553 1.932 -0.206 1.00 89.19 80 ALA A O 1
ATOM 605 N N . GLU A 1 81 ? 11.439 3.933 -0.727 1.00 89.62 81 GLU A N 1
ATOM 606 C CA . GLU A 1 81 ? 11.145 3.984 -2.163 1.00 89.62 81 GLU A CA 1
ATOM 607 C C . GLU A 1 81 ? 11.307 2.630 -2.878 1.00 89.62 81 GLU A C 1
ATOM 609 O O . GLU A 1 81 ? 12.275 1.893 -2.681 1.00 89.62 81 GLU A O 1
ATOM 614 N N . GLY A 1 82 ? 10.352 2.308 -3.757 1.00 89.38 82 GLY A N 1
ATOM 615 C CA . GLY A 1 82 ? 10.382 1.086 -4.568 1.00 89.38 82 GLY A CA 1
ATOM 616 C C . GLY A 1 82 ? 10.028 -0.199 -3.814 1.00 89.38 82 GLY A C 1
ATOM 617 O O . GLY A 1 82 ? 10.082 -1.270 -4.418 1.00 89.38 82 GLY A O 1
ATOM 618 N N . SER A 1 83 ? 9.662 -0.109 -2.531 1.00 93.38 83 SER A N 1
ATOM 619 C CA . SER A 1 83 ? 9.268 -1.268 -1.726 1.00 93.38 83 SER A CA 1
ATOM 620 C C . SER A 1 83 ? 7.762 -1.524 -1.740 1.00 93.38 83 SER A C 1
ATOM 622 O O . SER A 1 83 ? 6.959 -0.594 -1.844 1.00 93.38 83 SER A O 1
ATOM 624 N N . THR A 1 84 ? 7.369 -2.795 -1.640 1.00 94.19 84 THR A N 1
ATOM 625 C CA . THR A 1 84 ? 5.974 -3.217 -1.767 1.00 94.19 84 THR A CA 1
ATOM 626 C C . THR A 1 84 ? 5.701 -4.606 -1.179 1.00 94.19 84 THR A C 1
ATOM 628 O O . THR A 1 84 ? 6.545 -5.504 -1.200 1.00 94.19 84 THR A O 1
ATOM 631 N N . ILE A 1 85 ? 4.469 -4.785 -0.698 1.00 96.69 85 ILE A N 1
ATOM 632 C CA . ILE A 1 85 ? 3.860 -6.089 -0.408 1.00 96.69 85 ILE A CA 1
ATOM 633 C C . ILE A 1 85 ? 2.684 -6.211 -1.370 1.00 96.69 85 ILE A C 1
ATOM 635 O O . ILE A 1 85 ? 1.845 -5.304 -1.398 1.00 96.69 85 ILE A O 1
ATOM 639 N N . GLN A 1 86 ? 2.642 -7.280 -2.166 1.00 94.44 86 GLN A N 1
ATOM 640 C CA . GLN A 1 86 ? 1.673 -7.414 -3.257 1.00 94.44 86 GLN A CA 1
ATOM 641 C C . GLN A 1 86 ? 1.039 -8.791 -3.317 1.00 94.44 86 GLN A C 1
ATOM 643 O O . GLN A 1 86 ? 1.738 -9.797 -3.340 1.00 94.44 86 GLN A O 1
ATOM 648 N N . ASN A 1 87 ? -0.288 -8.837 -3.413 1.00 94.81 87 ASN A N 1
ATOM 649 C CA . ASN A 1 87 ? -1.023 -10.090 -3.573 1.00 94.81 87 ASN A CA 1
ATOM 650 C C . ASN A 1 87 ? -0.649 -11.107 -2.480 1.00 94.81 87 ASN A C 1
ATOM 652 O O . ASN A 1 87 ? -0.136 -12.192 -2.764 1.00 94.81 87 ASN A O 1
ATOM 656 N N . VAL A 1 88 ? -0.929 -10.756 -1.223 1.00 98.06 88 VAL A N 1
ATOM 657 C CA . VAL A 1 88 ? -0.587 -11.559 -0.037 1.00 98.06 88 VAL A CA 1
ATOM 658 C C . VAL A 1 88 ? -1.801 -11.746 0.861 1.00 98.06 88 VAL A C 1
ATOM 660 O O . VAL A 1 88 ? -2.572 -10.821 1.111 1.00 98.06 88 VAL A O 1
ATOM 663 N N . THR A 1 89 ? -1.973 -12.948 1.398 1.00 98.75 89 THR A N 1
ATOM 664 C CA . THR A 1 89 ? -2.863 -13.213 2.525 1.00 98.75 89 THR A CA 1
ATOM 665 C C . THR A 1 89 ? -2.059 -13.557 3.770 1.00 98.75 89 THR A C 1
ATOM 667 O O . THR A 1 89 ? -1.212 -14.443 3.750 1.00 98.75 89 THR A O 1
ATOM 670 N N . ILE A 1 90 ? -2.350 -12.851 4.860 1.00 98.88 90 ILE A N 1
ATOM 671 C CA . ILE A 1 90 ? -1.776 -13.067 6.184 1.00 98.88 90 ILE A CA 1
ATOM 672 C C . ILE A 1 90 ? -2.893 -13.582 7.086 1.00 98.88 90 ILE A C 1
ATOM 674 O O . ILE A 1 90 ? -3.810 -12.841 7.442 1.00 98.88 90 ILE A O 1
ATOM 678 N N . ASP A 1 91 ? -2.829 -14.853 7.453 1.00 98.81 91 ASP A N 1
ATOM 679 C CA . ASP A 1 91 ? -3.675 -15.412 8.497 1.00 98.81 91 ASP A CA 1
ATOM 680 C C . ASP A 1 91 ? -2.984 -15.240 9.851 1.00 98.81 91 ASP A C 1
ATOM 682 O O . ASP A 1 91 ? -2.094 -16.002 10.231 1.00 98.81 91 ASP A O 1
ATOM 686 N N . ALA A 1 92 ? -3.382 -14.185 10.553 1.00 98.62 92 ALA A N 1
ATOM 687 C CA . ALA A 1 92 ? -2.907 -13.836 11.878 1.00 98.62 92 ALA A CA 1
ATOM 688 C C . ALA A 1 92 ? -3.905 -14.242 12.967 1.00 98.62 92 ALA A C 1
ATOM 690 O O . ALA A 1 92 ? -3.819 -13.724 14.075 1.00 98.62 92 ALA A O 1
ATOM 691 N N . THR A 1 93 ? -4.839 -15.163 12.693 1.00 98.56 93 THR A N 1
ATOM 692 C CA . THR A 1 93 ? -5.887 -15.589 13.643 1.00 98.56 93 THR A CA 1
ATOM 693 C C . THR A 1 93 ? -5.336 -15.960 15.018 1.00 98.56 93 THR A C 1
ATOM 695 O O . THR A 1 93 ? -5.952 -15.631 16.030 1.00 98.56 93 THR A O 1
ATOM 698 N N . HIS A 1 94 ? -4.153 -16.571 15.063 1.00 98.44 94 HIS A N 1
ATOM 699 C CA . HIS A 1 94 ? -3.472 -16.949 16.302 1.00 98.44 94 HIS A CA 1
ATOM 700 C C . HIS A 1 94 ? -2.286 -16.043 16.664 1.00 98.44 94 HIS A C 1
ATOM 702 O O . HIS A 1 94 ? -1.502 -16.384 17.545 1.00 98.44 94 HIS A O 1
ATOM 708 N N . GLY A 1 95 ? -2.131 -14.924 15.959 1.00 98.31 95 GLY A N 1
ATOM 709 C CA . GLY A 1 95 ? -1.041 -13.972 16.115 1.00 98.31 95 GLY A CA 1
ATOM 710 C C . GLY A 1 95 ? -1.453 -12.668 16.788 1.00 98.31 95 GLY A C 1
ATOM 711 O O . GLY A 1 95 ? -2.621 -12.397 17.065 1.00 98.31 95 GLY A O 1
ATOM 712 N N . HIS A 1 96 ? -0.458 -11.818 17.007 1.00 98.62 96 HIS A N 1
ATOM 713 C CA . HIS A 1 96 ? -0.639 -10.466 17.506 1.00 98.62 96 HIS A CA 1
ATOM 714 C C . HIS A 1 96 ? -1.057 -9.503 16.391 1.00 98.62 96 HIS A C 1
ATOM 716 O O . HIS A 1 96 ? -2.111 -8.872 16.467 1.00 98.62 96 HIS A O 1
ATOM 722 N N . THR A 1 97 ? -0.213 -9.360 15.367 1.00 98.69 97 THR A N 1
ATOM 723 C CA . THR A 1 97 ? -0.371 -8.342 14.321 1.00 98.69 97 THR A CA 1
ATOM 724 C C . THR A 1 97 ? -0.185 -8.967 12.946 1.00 98.69 97 THR A C 1
ATOM 726 O O . THR A 1 97 ? 0.746 -9.741 12.745 1.00 98.69 97 THR A O 1
ATOM 729 N N . GLY A 1 98 ? -1.025 -8.615 11.974 1.00 98.69 98 GLY A N 1
ATOM 730 C CA . GLY A 1 98 ? -0.821 -9.053 10.593 1.00 98.69 98 GLY A CA 1
ATOM 731 C C . GLY A 1 98 ? 0.413 -8.407 9.965 1.00 98.69 98 GLY A C 1
ATOM 732 O O . GLY A 1 98 ? 1.379 -9.093 9.627 1.00 98.69 98 GLY A O 1
ATOM 733 N N . MET A 1 99 ? 0.388 -7.079 9.854 1.00 98.12 99 MET A N 1
ATOM 734 C CA . MET A 1 99 ? 1.471 -6.280 9.285 1.00 98.12 99 MET A CA 1
ATOM 735 C C . MET A 1 99 ? 1.942 -5.208 10.267 1.00 98.12 99 MET A C 1
ATOM 737 O O . MET A 1 99 ? 1.130 -4.448 10.795 1.00 98.12 99 MET A O 1
ATOM 741 N N . LEU A 1 100 ? 3.253 -5.142 10.488 1.00 96.06 100 LEU A N 1
ATOM 742 C CA . LEU A 1 100 ? 3.906 -4.113 11.292 1.00 96.06 100 LEU A CA 1
ATOM 743 C C . LEU A 1 100 ? 4.784 -3.218 10.409 1.00 96.06 100 LEU A C 1
ATOM 745 O O . LEU A 1 100 ? 5.596 -3.700 9.617 1.00 96.06 100 LEU A O 1
ATOM 749 N N . GLY A 1 101 ? 4.647 -1.908 10.571 1.00 92.81 101 GLY A N 1
ATOM 750 C CA . GLY A 1 101 ? 5.224 -0.928 9.661 1.00 92.81 101 GLY A CA 1
ATOM 751 C C . GLY A 1 101 ? 4.572 -0.956 8.273 1.00 92.81 101 GLY A C 1
ATOM 752 O O . GLY A 1 101 ? 3.700 -1.776 7.993 1.00 92.81 101 GLY A O 1
ATOM 753 N N . ALA A 1 102 ? 5.004 -0.054 7.398 1.00 93.81 102 ALA A N 1
ATOM 754 C CA . ALA A 1 102 ? 4.714 -0.098 5.966 1.00 93.81 102 ALA A CA 1
ATOM 755 C C . ALA A 1 102 ? 5.864 0.546 5.163 1.00 93.81 102 ALA A C 1
ATOM 757 O O . ALA A 1 102 ? 6.816 1.095 5.726 1.00 93.81 102 ALA A O 1
ATOM 758 N N . ALA A 1 103 ? 5.771 0.494 3.841 1.00 92.38 103 ALA A N 1
ATOM 759 C CA . ALA A 1 103 ? 6.584 1.267 2.922 1.00 92.38 103 ALA A CA 1
ATOM 760 C C . ALA A 1 103 ? 6.033 2.697 2.837 1.00 92.38 103 ALA A C 1
ATOM 762 O O . ALA A 1 103 ? 4.839 2.902 2.606 1.00 92.38 103 ALA A O 1
ATOM 763 N N . GLY A 1 104 ? 6.909 3.675 3.045 1.00 86.25 104 GLY A N 1
ATOM 764 C CA . GLY A 1 104 ? 6.645 5.104 2.889 1.00 86.25 104 GLY A CA 1
ATOM 765 C C . GLY A 1 104 ? 7.921 5.820 2.442 1.00 86.25 104 GLY A C 1
ATOM 766 O O . GLY A 1 104 ? 8.932 5.186 2.196 1.00 86.25 104 GLY A O 1
ATOM 767 N N . SER A 1 105 ? 7.923 7.149 2.349 1.00 85.75 105 SER A N 1
ATOM 768 C CA . SER A 1 105 ? 8.917 7.921 1.583 1.00 85.75 105 SER A CA 1
ATOM 769 C C . SER A 1 105 ? 8.883 7.584 0.085 1.00 85.75 105 SER A C 1
ATOM 771 O O . SER A 1 105 ? 9.818 7.880 -0.634 1.00 85.75 105 SER A O 1
ATOM 773 N N . GLY A 1 106 ? 7.788 6.990 -0.396 1.00 73.69 106 GLY A N 1
ATOM 774 C CA . GLY A 1 106 ? 7.712 6.264 -1.662 1.00 73.69 106 GLY A CA 1
ATOM 775 C C . GLY A 1 106 ? 7.497 4.767 -1.416 1.00 73.69 106 GLY A C 1
ATOM 776 O O . GLY A 1 106 ? 7.613 4.287 -0.294 1.00 73.69 106 GLY A O 1
ATOM 777 N N . GLY A 1 107 ? 7.134 4.023 -2.461 1.00 85.00 107 GLY A N 1
ATOM 778 C CA . GLY A 1 107 ? 6.629 2.657 -2.293 1.00 85.00 107 GLY A CA 1
ATOM 779 C C . GLY A 1 107 ? 5.151 2.616 -1.888 1.00 85.00 107 GLY A C 1
ATOM 780 O O . GLY A 1 107 ? 4.543 3.624 -1.525 1.00 85.00 107 GLY A O 1
ATOM 781 N N . SER A 1 108 ? 4.550 1.442 -2.031 1.00 93.38 108 SER A N 1
ATOM 782 C CA . SER A 1 108 ? 3.110 1.240 -1.855 1.00 93.38 108 SER A CA 1
ATOM 783 C C . SER A 1 108 ? 2.795 -0.239 -1.688 1.00 93.38 108 SER A C 1
ATOM 785 O O . SER A 1 108 ? 3.560 -1.088 -2.134 1.00 93.38 108 SER A O 1
ATOM 787 N N . HIS A 1 109 ? 1.674 -0.576 -1.060 1.00 96.44 109 HIS A N 1
ATOM 788 C CA . HIS A 1 109 ? 1.234 -1.965 -0.904 1.00 96.44 109 HIS A CA 1
ATOM 789 C C . HIS A 1 109 ? -0.100 -2.212 -1.595 1.00 96.44 109 HIS A C 1
ATOM 791 O O . HIS A 1 109 ? -0.955 -1.328 -1.631 1.00 96.44 109 HIS A O 1
ATOM 797 N N . HIS A 1 110 ? -0.291 -3.418 -2.126 1.00 95.88 110 HIS A N 1
ATOM 798 C CA . HIS A 1 110 ? -1.439 -3.716 -2.977 1.00 95.88 110 HIS A CA 1
ATOM 799 C C . HIS A 1 110 ? -1.977 -5.121 -2.732 1.00 95.88 110 HIS A C 1
ATOM 801 O O . HIS A 1 110 ? -1.210 -6.071 -2.598 1.00 95.88 110 HIS A O 1
ATOM 807 N N . ASN A 1 111 ? -3.298 -5.282 -2.742 1.00 96.88 111 ASN A N 1
ATOM 808 C CA . ASN A 1 111 ? -3.941 -6.595 -2.682 1.00 96.88 111 ASN A CA 1
ATOM 809 C C . ASN A 1 111 ? -3.489 -7.446 -1.488 1.00 96.88 111 ASN A C 1
ATOM 811 O O . ASN A 1 111 ? -2.881 -8.509 -1.633 1.00 96.88 111 ASN A O 1
ATOM 815 N N . ILE A 1 112 ? -3.784 -6.950 -0.288 1.00 98.31 112 ILE A N 1
ATOM 816 C CA . ILE A 1 112 ? -3.443 -7.623 0.966 1.00 98.31 112 ILE A CA 1
ATOM 817 C C . ILE A 1 112 ? -4.723 -8.038 1.670 1.00 98.31 112 ILE A C 1
ATOM 819 O O . ILE A 1 112 ? -5.641 -7.244 1.826 1.00 98.31 112 ILE A O 1
ATOM 823 N N . THR A 1 113 ? -4.790 -9.277 2.140 1.00 98.75 113 THR A N 1
ATOM 824 C CA . THR A 1 113 ? -5.865 -9.730 3.029 1.00 98.75 113 THR A CA 1
ATOM 825 C C . THR A 1 113 ? -5.272 -10.170 4.356 1.00 98.75 113 THR A C 1
ATOM 827 O O . THR A 1 113 ? -4.441 -11.067 4.380 1.00 98.75 113 THR A O 1
ATOM 830 N N . ILE A 1 114 ? -5.714 -9.576 5.461 1.00 98.94 114 ILE A N 1
ATOM 831 C CA . ILE A 1 114 ? -5.303 -9.942 6.816 1.00 98.94 114 ILE A CA 1
ATOM 832 C C . ILE A 1 114 ? -6.514 -10.483 7.572 1.00 98.94 114 ILE A C 1
ATOM 834 O O . ILE A 1 114 ? -7.520 -9.786 7.741 1.00 98.94 114 ILE A O 1
ATOM 838 N N . ARG A 1 115 ? -6.416 -11.734 8.023 1.00 98.88 115 ARG A N 1
ATOM 839 C CA . ARG A 1 115 ? -7.456 -12.426 8.793 1.00 98.88 115 ARG A CA 1
ATOM 840 C C . ARG A 1 115 ? -7.032 -12.553 10.249 1.00 98.88 115 ARG A C 1
ATOM 842 O O . ARG A 1 115 ? -5.915 -12.976 10.526 1.00 98.88 115 ARG A O 1
ATOM 849 N N . GLY A 1 116 ? -7.936 -12.203 11.155 1.00 98.56 116 GLY A N 1
ATOM 850 C CA . GLY A 1 116 ? -7.734 -12.301 12.593 1.00 98.56 116 GLY A CA 1
ATOM 851 C C . GLY A 1 116 ? -6.584 -11.437 13.116 1.00 98.56 116 GLY A C 1
ATOM 852 O O . GLY A 1 116 ? -6.216 -10.425 12.512 1.00 98.56 116 GLY A O 1
ATOM 853 N N . GLY A 1 117 ? -6.047 -11.838 14.266 1.00 98.44 117 GLY A N 1
ATOM 854 C CA . GLY A 1 117 ? -5.041 -11.097 15.021 1.00 98.44 117 GLY A CA 1
ATOM 855 C C . GLY A 1 117 ? -5.650 -10.025 15.920 1.00 98.44 117 GLY A C 1
ATOM 856 O O . GLY A 1 117 ? -6.812 -9.639 15.771 1.00 98.44 117 GLY A O 1
ATOM 857 N N . ARG A 1 118 ? -4.859 -9.510 16.864 1.00 98.56 118 ARG A N 1
ATOM 858 C CA . ARG A 1 118 ? -5.265 -8.348 17.671 1.00 98.56 118 ARG A CA 1
ATOM 859 C C . ARG A 1 118 ? -5.374 -7.113 16.786 1.00 98.56 118 ARG A C 1
ATOM 861 O O . ARG A 1 118 ? -6.391 -6.417 16.815 1.00 98.56 118 ARG A O 1
ATOM 868 N N . ILE A 1 119 ? -4.345 -6.885 15.970 1.00 98.81 119 ILE A N 1
ATOM 869 C CA . ILE A 1 119 ? -4.237 -5.731 15.079 1.00 98.81 119 ILE A CA 1
ATOM 870 C C . ILE A 1 119 ? -4.010 -6.192 13.636 1.00 98.81 119 ILE A C 1
ATOM 872 O O . ILE A 1 119 ? -3.186 -7.064 13.373 1.00 98.81 119 ILE A O 1
ATOM 876 N N . GLY A 1 120 ? -4.723 -5.598 12.683 1.00 98.81 120 GLY A N 1
ATOM 877 C CA . GLY A 1 120 ? -4.552 -5.910 11.264 1.00 98.81 120 GLY A CA 1
ATOM 878 C C . GLY A 1 120 ? -3.248 -5.310 10.750 1.00 98.81 120 GLY A C 1
ATOM 879 O O . GLY A 1 120 ? -2.292 -6.029 10.460 1.00 98.81 120 GLY A O 1
ATOM 880 N N . ILE A 1 121 ? -3.210 -3.978 10.706 1.00 98.69 121 ILE A N 1
ATOM 881 C CA . ILE A 1 121 ? -2.031 -3.184 10.357 1.00 98.69 121 ILE A CA 1
ATOM 882 C C . ILE A 1 121 ? -1.682 -2.265 11.524 1.00 98.69 121 ILE A C 1
ATOM 884 O O . ILE A 1 121 ? -2.521 -1.495 11.992 1.00 98.69 121 ILE A O 1
ATOM 888 N N . ASP A 1 122 ? -0.430 -2.328 11.959 1.00 97.62 122 ASP A N 1
ATOM 889 C CA . ASP A 1 122 ? 0.147 -1.432 12.950 1.00 97.62 122 ASP A CA 1
ATOM 890 C C . ASP A 1 122 ? 1.323 -0.678 12.328 1.00 97.62 122 ASP A C 1
ATOM 892 O O . ASP A 1 122 ? 2.290 -1.285 11.882 1.00 97.62 122 ASP A O 1
ATOM 896 N N . THR A 1 123 ? 1.257 0.646 12.275 1.00 94.88 123 THR A N 1
ATOM 897 C CA . THR A 1 123 ? 2.308 1.472 11.651 1.00 94.88 123 THR A CA 1
ATOM 898 C C . THR A 1 123 ? 3.265 2.100 12.660 1.00 94.88 123 THR A C 1
ATOM 900 O O . THR A 1 123 ? 4.092 2.930 12.265 1.00 94.88 123 THR A O 1
ATOM 903 N N . HIS A 1 124 ? 3.169 1.724 13.937 1.00 92.50 124 HIS A N 1
ATOM 904 C CA . HIS A 1 124 ? 4.131 2.121 14.955 1.00 92.50 124 HIS A CA 1
ATOM 905 C C . HIS A 1 124 ? 5.567 1.775 14.560 1.00 92.50 124 HIS A C 1
ATOM 907 O O . HIS A 1 124 ? 5.842 0.792 13.867 1.00 92.50 124 HIS A O 1
ATOM 913 N N . GLY A 1 125 ? 6.494 2.600 15.041 1.00 86.62 125 GLY A N 1
ATOM 914 C CA . GLY A 1 125 ? 7.904 2.266 15.045 1.00 86.62 125 GLY A CA 1
ATOM 915 C C . GLY A 1 125 ? 8.131 1.008 15.874 1.00 86.62 125 GLY A C 1
ATOM 916 O O . GLY A 1 125 ? 7.362 0.710 16.785 1.00 86.62 125 GLY A O 1
ATOM 917 N N . PHE A 1 126 ? 9.182 0.261 15.562 1.00 84.88 126 PHE A N 1
ATOM 918 C CA . PHE A 1 126 ? 9.513 -0.941 16.312 1.00 84.88 126 PHE A CA 1
ATOM 919 C C . PHE A 1 126 ? 10.999 -0.965 16.689 1.00 84.88 126 PHE A C 1
ATOM 921 O O . PHE A 1 126 ? 11.836 -0.688 15.817 1.00 84.88 126 PHE A O 1
ATOM 928 N N . PRO A 1 127 ? 11.344 -1.289 17.950 1.00 81.25 127 PRO A N 1
ATOM 929 C CA . PRO A 1 127 ? 12.732 -1.383 18.388 1.00 81.25 127 PRO A CA 1
ATOM 930 C C . PRO A 1 127 ? 13.525 -2.465 17.631 1.00 81.25 127 PRO A C 1
ATOM 932 O O . PRO A 1 127 ? 12.940 -3.415 17.111 1.00 81.25 127 PRO A O 1
ATOM 935 N N . PRO A 1 128 ? 14.865 -2.360 17.575 1.00 74.25 128 PRO A N 1
ATOM 936 C CA . PRO A 1 128 ? 15.689 -1.290 18.150 1.00 74.25 128 PRO A CA 1
ATOM 937 C C . PRO A 1 128 ? 15.717 -0.017 17.295 1.00 74.25 128 PRO A C 1
ATOM 939 O O . PRO A 1 128 ? 16.136 1.034 17.766 1.00 74.25 128 PRO A O 1
ATOM 942 N N . GLU A 1 129 ? 15.272 -0.116 16.044 1.00 72.25 129 GLU A N 1
ATOM 943 C CA . GLU A 1 129 ? 15.390 0.940 15.043 1.00 72.25 129 GLU A CA 1
ATOM 944 C C . GLU A 1 129 ? 14.588 2.193 15.415 1.00 72.25 129 GLU A C 1
ATOM 946 O O . GLU A 1 129 ? 15.040 3.329 15.263 1.00 72.25 129 GLU A O 1
ATOM 951 N N . PHE A 1 130 ? 13.381 1.970 15.919 1.00 78.69 130 PHE A N 1
ATOM 952 C CA . PHE A 1 130 ? 12.408 3.007 16.178 1.00 78.69 130 PHE A CA 1
ATOM 953 C C . PHE A 1 130 ? 11.747 2.791 17.530 1.00 78.69 130 PHE A C 1
ATOM 955 O O . PHE A 1 130 ? 11.574 1.673 18.004 1.00 78.69 130 PHE A O 1
ATOM 962 N N . ARG A 1 131 ? 11.360 3.891 18.163 1.00 80.88 131 ARG A N 1
ATOM 963 C CA . ARG A 1 131 ? 10.671 3.869 19.448 1.00 80.88 131 ARG A CA 1
ATOM 964 C C . ARG A 1 131 ? 9.174 3.733 19.231 1.00 80.88 131 ARG A C 1
ATOM 966 O O . ARG A 1 131 ? 8.567 4.619 18.622 1.00 80.88 131 ARG A O 1
ATOM 973 N N . GLU A 1 132 ? 8.591 2.650 19.721 1.00 82.44 132 GLU A N 1
ATOM 974 C CA . GLU A 1 132 ? 7.170 2.344 19.539 1.00 82.44 132 GLU A CA 1
ATOM 975 C C . GLU A 1 132 ? 6.267 3.461 20.068 1.00 82.44 132 GLU A C 1
ATOM 977 O O . GLU A 1 132 ? 5.309 3.862 19.418 1.00 82.44 132 GLU A O 1
ATOM 982 N N . GLU A 1 133 ? 6.620 4.065 21.197 1.00 80.12 133 GLU A N 1
ATOM 983 C CA . GLU A 1 133 ? 5.812 5.099 21.832 1.00 80.12 133 GLU A CA 1
ATOM 984 C C . GLU A 1 133 ? 5.824 6.442 21.085 1.00 80.12 133 GLU A C 1
ATOM 986 O O . GLU A 1 133 ? 4.923 7.262 21.272 1.00 80.12 133 GLU A O 1
ATOM 991 N N . SER A 1 134 ? 6.839 6.694 20.251 1.00 77.62 134 SER A N 1
ATOM 992 C CA . SER A 1 134 ? 7.118 8.041 19.733 1.00 77.62 134 SER A CA 1
ATOM 993 C C . SER A 1 134 ? 7.313 8.157 18.227 1.00 77.62 134 SER A C 1
ATOM 995 O O . SER A 1 134 ? 7.290 9.275 17.710 1.00 77.62 134 SER A O 1
ATOM 997 N N . THR A 1 135 ? 7.462 7.044 17.516 1.00 84.00 135 THR A N 1
ATOM 998 C CA . THR A 1 135 ? 7.762 7.033 16.080 1.00 84.00 135 THR A CA 1
ATOM 999 C C . THR A 1 135 ? 6.826 6.101 15.320 1.00 84.00 135 THR A C 1
ATOM 1001 O O . THR A 1 135 ? 6.119 5.283 15.906 1.00 84.00 135 THR A O 1
ATOM 1004 N N . GLY A 1 136 ? 6.819 6.237 13.999 1.00 88.25 136 GLY A N 1
ATOM 1005 C CA . GLY A 1 136 ? 6.018 5.412 13.112 1.00 88.25 136 GLY A CA 1
ATOM 1006 C C . GLY A 1 136 ? 6.655 5.245 11.748 1.00 88.25 136 GLY A C 1
ATOM 1007 O O . GLY A 1 136 ? 7.786 5.670 11.496 1.00 88.25 136 GLY A O 1
ATOM 1008 N N . THR A 1 137 ? 5.893 4.608 10.874 1.00 89.56 137 THR A N 1
ATOM 1009 C CA . THR A 1 137 ? 6.264 4.308 9.492 1.00 89.56 137 THR A CA 1
ATOM 1010 C C . THR A 1 137 ? 6.707 5.550 8.712 1.00 89.56 137 THR A C 1
ATOM 1012 O O . THR A 1 137 ? 6.295 6.673 9.014 1.00 89.56 137 THR A O 1
ATOM 1015 N N . GLN A 1 138 ? 7.560 5.343 7.704 1.00 86.44 138 GLN A N 1
ATOM 1016 C CA . GLN A 1 138 ? 8.050 6.360 6.774 1.00 86.44 138 GLN A CA 1
ATOM 1017 C C . GLN A 1 138 ? 6.903 7.175 6.141 1.00 86.44 138 GLN A C 1
ATOM 1019 O O . GLN A 1 138 ? 5.764 6.711 6.106 1.00 86.44 138 GLN A O 1
ATOM 1024 N N . PRO A 1 139 ? 7.188 8.398 5.648 1.00 88.44 139 PRO A N 1
ATOM 1025 C CA . PRO A 1 139 ? 6.161 9.330 5.201 1.00 88.44 139 PRO A CA 1
ATOM 1026 C C . PRO A 1 139 ? 5.175 8.791 4.161 1.00 88.44 139 PRO A C 1
ATOM 1028 O O . PRO A 1 139 ? 5.579 8.198 3.172 1.00 88.44 139 PRO A O 1
ATOM 1031 N N . THR A 1 140 ? 3.893 9.096 4.315 1.00 89.19 140 THR A N 1
ATOM 1032 C CA . THR A 1 140 ? 2.884 8.923 3.256 1.00 89.19 140 THR A CA 1
ATOM 1033 C C . THR A 1 140 ? 2.748 7.486 2.710 1.00 89.19 140 THR A C 1
ATOM 1035 O O . THR A 1 140 ? 2.791 7.279 1.492 1.00 89.19 140 THR A O 1
ATOM 1038 N N . PRO A 1 141 ? 2.597 6.460 3.572 1.00 93.25 141 PRO A N 1
ATOM 1039 C CA . PRO A 1 141 ? 2.389 5.100 3.094 1.00 93.25 141 PRO A CA 1
ATOM 1040 C C . PRO A 1 141 ? 1.071 5.014 2.316 1.00 93.25 141 PRO A C 1
ATOM 1042 O O . PRO A 1 141 ? 0.032 5.496 2.774 1.00 93.25 141 PRO A O 1
ATOM 1045 N N . THR A 1 142 ? 1.110 4.395 1.136 1.00 95.38 142 THR A N 1
ATOM 1046 C CA . THR A 1 142 ? -0.064 4.236 0.264 1.00 95.38 142 THR A CA 1
ATOM 1047 C C . THR A 1 142 ? -0.397 2.765 0.092 1.00 95.38 142 THR A C 1
ATOM 1049 O O . THR A 1 142 ? 0.466 1.956 -0.247 1.00 95.38 142 THR A O 1
ATOM 1052 N N . LEU A 1 143 ? -1.655 2.410 0.335 1.00 97.12 143 LEU A N 1
ATOM 1053 C CA . LEU A 1 143 ? -2.122 1.034 0.300 1.00 97.12 143 LEU A CA 1
ATOM 1054 C C . LEU A 1 143 ? -3.435 0.933 -0.470 1.00 97.12 143 LEU A C 1
ATOM 1056 O O . LEU A 1 143 ? -4.429 1.546 -0.068 1.00 97.12 143 LEU A O 1
ATOM 1060 N N . SER A 1 144 ? -3.459 0.115 -1.524 1.00 97.06 144 SER A N 1
ATOM 1061 C CA . SER A 1 144 ? -4.681 -0.169 -2.277 1.00 97.06 144 SER A CA 1
ATOM 1062 C C . SER A 1 144 ? -5.176 -1.600 -2.084 1.00 97.06 144 SER A C 1
ATOM 1064 O O . SER A 1 144 ? -4.392 -2.540 -1.946 1.00 97.06 144 SER A O 1
ATOM 1066 N N . TYR A 1 145 ? -6.500 -1.765 -2.079 1.00 97.50 145 TYR A N 1
ATOM 1067 C CA . TYR A 1 145 ? -7.165 -3.070 -2.025 1.00 97.50 145 TYR A CA 1
ATOM 1068 C C . TYR A 1 145 ? -6.707 -3.934 -0.840 1.00 97.50 145 TYR A C 1
ATOM 1070 O O . TYR A 1 145 ? -6.154 -5.024 -0.997 1.00 97.50 145 TYR A O 1
ATOM 1078 N N . VAL A 1 146 ? -6.913 -3.418 0.373 1.00 98.56 146 VAL A N 1
ATOM 1079 C CA . VAL A 1 146 ? -6.587 -4.120 1.621 1.00 98.56 146 VAL A CA 1
ATOM 1080 C C . VAL A 1 146 ? -7.862 -4.609 2.295 1.00 98.56 146 VAL A C 1
ATOM 1082 O O . VAL A 1 146 ? -8.795 -3.837 2.479 1.00 98.56 146 VAL A O 1
ATOM 1085 N N . ARG A 1 147 ? -7.891 -5.871 2.719 1.00 98.75 147 ARG A N 1
ATOM 1086 C CA . ARG A 1 147 ? -8.978 -6.456 3.510 1.00 98.75 147 ARG A CA 1
ATOM 1087 C C . ARG A 1 147 ? -8.501 -6.779 4.915 1.00 98.75 147 ARG A C 1
ATOM 1089 O O . ARG A 1 147 ? -7.537 -7.522 5.073 1.00 98.75 147 ARG A O 1
ATOM 1096 N N . LEU A 1 148 ? -9.192 -6.267 5.921 1.00 98.94 148 LEU A N 1
ATOM 1097 C CA . LEU A 1 148 ? -8.899 -6.458 7.339 1.00 98.94 148 LEU A CA 1
ATOM 1098 C C . LEU A 1 148 ? -10.125 -7.093 7.990 1.00 98.94 148 LEU A C 1
ATOM 1100 O O . LEU A 1 148 ? -11.179 -6.466 8.110 1.00 98.94 148 LEU A O 1
ATOM 1104 N N . ILE A 1 149 ? -10.016 -8.379 8.310 1.00 98.81 149 ILE A N 1
ATOM 1105 C CA . ILE A 1 149 ? -11.165 -9.209 8.663 1.00 98.81 149 ILE A CA 1
ATOM 1106 C C . ILE A 1 149 ? -10.951 -9.813 10.045 1.00 98.81 149 ILE A C 1
ATOM 1108 O O . ILE A 1 149 ? -10.013 -10.581 10.244 1.00 98.81 149 ILE A O 1
ATOM 1112 N N . GLY A 1 150 ? -11.858 -9.528 10.979 1.00 98.56 150 GLY A N 1
ATOM 1113 C CA . GLY A 1 150 ? -11.946 -10.245 12.253 1.00 98.56 150 GLY A CA 1
ATOM 1114 C C . GLY A 1 150 ? -10.870 -9.893 13.282 1.00 98.56 150 GLY A C 1
ATOM 1115 O O . GLY A 1 150 ? -10.584 -10.713 14.151 1.00 98.56 150 GLY A O 1
ATOM 1116 N N . GLN A 1 151 ? -10.271 -8.700 13.209 1.00 98.75 151 GLN A N 1
ATOM 1117 C CA . GLN A 1 151 ? -9.336 -8.242 14.241 1.00 98.75 151 GLN A CA 1
ATOM 1118 C C . GLN A 1 151 ? -10.031 -8.079 15.599 1.00 98.75 151 GLN A C 1
ATOM 1120 O O . GLN A 1 151 ? -11.153 -7.569 15.675 1.00 98.75 151 GLN A O 1
ATOM 1125 N N . THR A 1 152 ? -9.351 -8.468 16.681 1.00 98.44 152 THR A N 1
ATOM 1126 C CA . THR A 1 152 ? -9.932 -8.439 18.034 1.00 98.44 152 THR A CA 1
ATOM 1127 C C . THR A 1 152 ? -9.729 -7.116 18.773 1.00 98.44 152 THR A C 1
ATOM 1129 O O . THR A 1 152 ? -10.364 -6.915 19.806 1.00 98.44 152 THR A O 1
ATOM 1132 N N . GLU A 1 153 ? -8.894 -6.200 18.269 1.00 98.44 153 GLU A N 1
ATOM 1133 C CA . GLU A 1 153 ? -8.673 -4.881 18.887 1.00 98.44 153 GLU A CA 1
ATOM 1134 C C . GLU A 1 153 ? -8.796 -3.704 17.922 1.00 98.44 153 GLU A C 1
ATOM 1136 O O . GLU A 1 153 ? -9.462 -2.718 18.248 1.00 98.44 153 GLU A O 1
ATOM 1141 N N . ALA A 1 154 ? -8.148 -3.771 16.759 1.00 98.75 154 ALA A N 1
ATOM 1142 C CA . ALA A 1 154 ? -8.226 -2.733 15.735 1.00 98.75 154 ALA A CA 1
ATOM 1143 C C . ALA A 1 154 ? -7.893 -3.307 14.356 1.00 98.75 154 ALA A C 1
ATOM 1145 O O . ALA A 1 154 ? -6.977 -4.110 14.210 1.00 98.75 154 ALA A O 1
ATOM 1146 N N . ALA A 1 155 ? -8.595 -2.851 13.324 1.00 98.88 155 ALA A N 1
ATOM 1147 C CA . ALA A 1 155 ? -8.201 -3.124 11.949 1.00 98.88 155 ALA A CA 1
ATOM 1148 C C . ALA A 1 155 ? -6.898 -2.372 11.619 1.00 98.88 155 ALA A C 1
ATOM 1150 O O . ALA A 1 155 ? -5.936 -2.976 11.148 1.00 98.88 155 ALA A O 1
ATOM 1151 N N . LEU A 1 156 ? -6.845 -1.075 11.940 1.00 98.75 156 LEU A N 1
ATOM 1152 C CA . LEU A 1 156 ? -5.695 -0.205 11.691 1.00 98.75 156 LEU A CA 1
ATOM 1153 C C . LEU A 1 156 ? -5.325 0.597 12.941 1.00 98.75 156 LEU A C 1
ATOM 1155 O O . LEU A 1 156 ? -6.184 1.246 13.542 1.00 98.75 156 LEU A O 1
ATOM 1159 N N . VAL A 1 157 ? -4.031 0.622 13.254 1.00 97.44 157 VAL A N 1
ATOM 1160 C CA . VAL A 1 157 ? -3.416 1.586 14.168 1.00 97.44 157 VAL A CA 1
ATOM 1161 C C . VAL A 1 157 ? -2.376 2.404 13.400 1.00 97.44 157 VAL A C 1
ATOM 1163 O O . VAL A 1 157 ? -1.355 1.886 12.934 1.00 97.44 157 VAL A O 1
ATOM 1166 N N . ASN A 1 158 ? -2.667 3.692 13.214 1.00 95.06 158 ASN A N 1
ATOM 1167 C CA . ASN A 1 158 ? -1.871 4.602 12.404 1.00 95.06 158 ASN A CA 1
ATOM 1168 C C . ASN A 1 158 ? -1.075 5.606 13.253 1.00 95.06 158 ASN A C 1
ATOM 1170 O O . ASN A 1 158 ? -1.674 6.446 13.918 1.00 95.06 158 ASN A O 1
ATOM 1174 N N . LYS A 1 159 ? 0.256 5.568 13.150 1.00 92.06 159 LYS A N 1
ATOM 1175 C CA . LYS A 1 159 ? 1.212 6.562 13.659 1.00 92.06 159 LYS A CA 1
ATOM 1176 C C . LYS A 1 159 ? 2.232 6.953 12.575 1.00 92.06 159 LYS A C 1
ATOM 1178 O O . LYS A 1 159 ? 3.339 7.389 12.879 1.00 92.06 159 LYS A O 1
ATOM 1183 N N . SER A 1 160 ? 1.895 6.774 11.293 1.00 90.06 160 SER A N 1
ATOM 1184 C CA . SER A 1 160 ? 2.795 7.075 10.173 1.00 90.06 160 SER A CA 1
ATOM 1185 C C . SER A 1 160 ? 3.263 8.528 10.167 1.00 90.06 160 SER A C 1
ATOM 1187 O O . SER A 1 160 ? 2.534 9.445 10.552 1.00 90.06 160 SER A O 1
ATOM 1189 N N . ARG A 1 161 ? 4.458 8.770 9.633 1.00 87.31 161 ARG A N 1
ATOM 1190 C CA . ARG A 1 161 ? 4.854 10.116 9.219 1.00 87.31 161 ARG A CA 1
ATOM 1191 C C . ARG A 1 161 ? 4.006 10.524 8.011 1.00 87.31 161 ARG A C 1
ATOM 1193 O O . ARG A 1 161 ? 3.708 9.691 7.157 1.00 87.31 161 ARG A O 1
ATOM 1200 N N . GLY A 1 162 ? 3.575 11.780 7.935 1.00 86.25 162 GLY A N 1
ATOM 1201 C CA . GLY A 1 162 ? 2.619 12.216 6.902 1.00 86.25 162 GLY A CA 1
ATOM 1202 C C . GLY A 1 162 ? 1.303 11.403 6.855 1.00 86.25 162 GLY A C 1
ATOM 1203 O O . GLY A 1 162 ? 1.003 10.646 7.786 1.00 86.25 162 GLY A O 1
ATOM 1204 N N . PRO A 1 163 ? 0.478 11.580 5.804 1.00 90.12 163 PRO A N 1
ATOM 1205 C CA . PRO A 1 163 ? -0.823 10.928 5.718 1.00 90.12 163 PRO A CA 1
ATOM 1206 C C . PRO A 1 163 ? -0.751 9.502 5.158 1.00 90.12 163 PRO A C 1
ATOM 1208 O O . PRO A 1 163 ? -0.274 9.308 4.045 1.00 90.12 163 PRO A O 1
ATOM 1211 N N . LEU A 1 164 ? -1.301 8.513 5.868 1.00 95.00 164 LEU A N 1
ATOM 1212 C CA . LEU A 1 164 ? -1.545 7.190 5.281 1.00 95.00 164 LEU A CA 1
ATOM 1213 C C . LEU A 1 164 ? -2.725 7.269 4.308 1.00 95.00 164 LEU A C 1
ATOM 1215 O O . LEU A 1 164 ? -3.799 7.753 4.674 1.00 95.00 164 LEU A O 1
ATOM 1219 N N . ILE A 1 165 ? -2.538 6.770 3.088 1.00 96.81 165 ILE A N 1
ATOM 1220 C CA . ILE A 1 165 ? -3.562 6.766 2.040 1.00 96.81 165 ILE A CA 1
ATOM 1221 C C . ILE A 1 165 ? -4.084 5.340 1.849 1.00 96.81 165 ILE A C 1
ATOM 1223 O O . ILE A 1 165 ? -3.385 4.474 1.323 1.00 96.81 165 ILE A O 1
ATOM 1227 N N . ALA A 1 166 ? -5.319 5.101 2.284 1.00 98.06 166 ALA A N 1
ATOM 1228 C CA . ALA A 1 166 ? -6.032 3.837 2.158 1.00 98.06 166 ALA A CA 1
ATOM 1229 C C . ALA A 1 166 ? -7.118 3.948 1.078 1.00 98.06 166 ALA A C 1
ATOM 1231 O O . ALA A 1 166 ? -8.060 4.729 1.219 1.00 98.06 166 ALA A O 1
ATOM 1232 N N . VAL A 1 167 ? -6.990 3.168 0.000 1.00 97.94 167 VAL A N 1
ATOM 1233 C CA . VAL A 1 167 ? -7.912 3.209 -1.149 1.00 97.94 167 VAL A CA 1
ATOM 1234 C C . VAL A 1 167 ? -8.444 1.816 -1.472 1.00 97.94 167 VAL A C 1
ATOM 1236 O O . VAL A 1 167 ? -7.667 0.868 -1.579 1.00 97.94 167 VAL A O 1
ATOM 1239 N N . GLY A 1 168 ? -9.755 1.653 -1.645 1.00 98.06 168 GLY A N 1
ATOM 1240 C CA . GLY A 1 168 ? -10.318 0.345 -1.991 1.00 98.06 168 GLY A CA 1
ATOM 1241 C C . GLY A 1 168 ? -10.288 -0.667 -0.844 1.00 98.06 168 GLY A C 1
ATOM 1242 O O . GLY A 1 168 ? -10.167 -1.863 -1.096 1.00 98.06 168 GLY A O 1
ATOM 1243 N N . TRP A 1 169 ? -10.310 -0.225 0.414 1.00 98.56 169 TRP A N 1
ATOM 1244 C CA . TRP A 1 169 ? -10.189 -1.120 1.567 1.00 98.56 169 TRP A CA 1
ATOM 1245 C C . TRP A 1 169 ? -11.517 -1.799 1.933 1.00 98.56 169 TRP A C 1
ATOM 1247 O O . TRP A 1 169 ? -12.611 -1.296 1.665 1.00 98.56 169 TRP A O 1
ATOM 1257 N N . GLU A 1 170 ? -11.418 -2.941 2.608 1.00 98.56 170 GLU A N 1
ATOM 1258 C CA . GLU A 1 170 ? -12.506 -3.610 3.315 1.00 98.56 170 GLU A CA 1
ATOM 1259 C C . GLU A 1 170 ? -12.130 -3.816 4.778 1.00 98.56 170 GLU A C 1
ATOM 1261 O O . GLU A 1 170 ? -11.088 -4.394 5.079 1.00 98.56 170 GLU A O 1
ATOM 1266 N N . ILE A 1 171 ? -13.000 -3.405 5.692 1.00 98.81 171 ILE A N 1
ATOM 1267 C CA . ILE A 1 171 ? -12.909 -3.752 7.108 1.00 98.81 171 ILE A CA 1
ATOM 1268 C C . ILE A 1 171 ? -14.166 -4.528 7.480 1.00 98.81 171 ILE A C 1
ATOM 1270 O O . ILE A 1 171 ? -15.272 -4.022 7.307 1.00 98.81 171 ILE A O 1
ATOM 1274 N N . VAL A 1 172 ? -14.003 -5.732 8.025 1.00 98.75 172 VAL A N 1
ATOM 1275 C CA . VAL A 1 172 ? -15.103 -6.530 8.585 1.00 98.75 172 VAL A CA 1
ATOM 1276 C C . VAL A 1 172 ? -14.809 -6.777 10.055 1.00 98.75 172 VAL A C 1
ATOM 1278 O O . VAL A 1 172 ? -13.842 -7.459 10.403 1.00 98.75 172 VAL A O 1
ATOM 1281 N N . SER A 1 173 ? -15.622 -6.187 10.927 1.00 98.62 173 SER A N 1
ATOM 1282 C CA . SER A 1 173 ? -15.352 -6.129 12.358 1.00 98.62 173 SER A CA 1
ATOM 1283 C C . SER A 1 173 ? -16.490 -6.690 13.198 1.00 98.62 173 SER A C 1
ATOM 1285 O O . SER A 1 173 ? -17.651 -6.324 13.038 1.00 98.62 173 SER A O 1
ATOM 1287 N N . SER A 1 174 ? -16.130 -7.525 14.172 1.00 98.06 174 SER A N 1
ATOM 1288 C CA . SER A 1 174 ? -17.037 -8.024 15.208 1.00 98.06 174 SER A CA 1
ATOM 1289 C C . SER A 1 174 ? -16.835 -7.350 16.570 1.00 98.06 174 SER A C 1
ATOM 1291 O O . SER A 1 174 ? -17.365 -7.832 17.573 1.00 98.06 174 SER A O 1
ATOM 1293 N N . ILE A 1 175 ? -16.051 -6.268 16.630 1.00 98.44 175 ILE A N 1
ATOM 1294 C CA . ILE A 1 175 ? -15.780 -5.503 17.854 1.00 98.44 175 ILE A CA 1
ATOM 1295 C C . ILE A 1 175 ? -16.475 -4.141 17.809 1.00 98.44 175 ILE A C 1
ATOM 1297 O O . ILE A 1 175 ? -16.780 -3.615 16.742 1.00 98.44 175 ILE A O 1
ATOM 1301 N N . LYS A 1 176 ? -16.699 -3.534 18.978 1.00 97.88 176 LYS A N 1
ATOM 1302 C CA . LYS A 1 176 ? -17.310 -2.197 19.082 1.00 97.88 176 LYS A CA 1
ATOM 1303 C C . LYS A 1 176 ? -16.372 -1.054 18.673 1.00 97.88 176 LYS A C 1
ATOM 1305 O O . LYS A 1 176 ? -16.816 0.086 18.598 1.00 97.88 176 LYS A O 1
ATOM 1310 N N . GLY A 1 177 ? -15.108 -1.344 18.375 1.00 94.31 177 GLY A N 1
ATOM 1311 C CA . GLY A 1 177 ? -14.131 -0.351 17.941 1.00 94.31 177 GLY A CA 1
ATOM 1312 C C . GLY A 1 177 ? -13.628 0.568 19.066 1.00 94.31 177 GLY A C 1
ATOM 1313 O O . GLY A 1 177 ? -13.850 0.275 20.243 1.00 94.31 177 GLY A O 1
ATOM 1314 N N . PRO A 1 178 ? -12.929 1.667 18.720 1.00 98.50 178 PRO A N 1
ATOM 1315 C CA . PRO A 1 178 ? -12.664 2.146 17.358 1.00 98.50 178 PRO A CA 1
ATOM 1316 C C . PRO A 1 178 ? -11.832 1.155 16.533 1.00 98.50 178 PRO A C 1
ATOM 1318 O O . PRO A 1 178 ? -10.807 0.661 17.008 1.00 98.50 178 PRO A O 1
ATOM 1321 N N . VAL A 1 179 ? -12.282 0.845 15.311 1.00 98.69 179 VAL A N 1
ATOM 1322 C CA . VAL A 1 179 ? -11.601 -0.130 14.431 1.00 98.69 179 VAL A CA 1
ATOM 1323 C C . VAL A 1 179 ? -10.448 0.494 13.643 1.00 98.69 179 VAL A C 1
ATOM 1325 O O . VAL A 1 179 ? -9.518 -0.215 13.270 1.00 98.69 179 VAL A O 1
ATOM 1328 N N . ILE A 1 180 ? -10.474 1.810 13.437 1.00 98.81 180 ILE A N 1
ATOM 1329 C CA . ILE A 1 180 ? -9.357 2.611 12.935 1.00 98.81 180 ILE A CA 1
ATOM 1330 C C . ILE A 1 180 ? -8.938 3.579 14.041 1.00 98.81 180 ILE A C 1
ATOM 1332 O O . ILE A 1 180 ? -9.755 4.357 14.543 1.00 98.81 180 ILE A O 1
ATOM 1336 N N . ARG A 1 181 ? -7.659 3.551 14.410 1.00 98.12 181 ARG A N 1
ATOM 1337 C CA . ARG A 1 181 ? -7.060 4.471 15.381 1.00 98.12 181 ARG A CA 1
ATOM 1338 C C . ARG A 1 181 ? -6.004 5.308 14.682 1.00 98.12 181 ARG A C 1
ATOM 1340 O O . ARG A 1 181 ? -5.080 4.758 14.094 1.00 98.12 181 ARG A O 1
ATOM 1347 N N . ILE A 1 182 ? -6.157 6.623 14.732 1.00 95.56 182 ILE A N 1
ATOM 1348 C CA . ILE A 1 182 ? -5.192 7.581 14.194 1.00 95.56 182 ILE A CA 1
ATOM 1349 C C . ILE A 1 182 ? -4.558 8.269 15.392 1.00 95.56 182 ILE A C 1
ATOM 1351 O O . ILE A 1 182 ? -5.189 9.103 16.040 1.00 95.56 182 ILE A O 1
ATOM 1355 N N . GLU A 1 183 ? -3.337 7.874 15.715 1.00 91.81 183 GLU A N 1
ATOM 1356 C CA . GLU A 1 183 ? -2.646 8.278 16.931 1.00 91.81 183 GLU A CA 1
ATOM 1357 C C . GLU A 1 183 ? -1.635 9.381 16.647 1.00 91.81 183 GLU A C 1
ATOM 1359 O O . GLU A 1 183 ? -0.989 9.411 15.600 1.00 91.81 183 GLU A O 1
ATOM 1364 N N . LYS A 1 184 ? -1.459 10.288 17.604 1.00 82.56 184 LYS A N 1
ATOM 1365 C CA . LYS A 1 184 ? -0.420 11.314 17.514 1.00 82.56 184 LYS A CA 1
ATOM 1366 C C . LYS A 1 184 ? 0.960 10.713 17.831 1.00 82.56 184 LYS A C 1
ATOM 1368 O O . LYS A 1 184 ? 1.071 9.860 18.715 1.00 82.56 184 LYS A O 1
ATOM 1373 N N . PRO A 1 185 ? 2.045 11.197 17.207 1.00 72.88 185 PRO A N 1
ATOM 1374 C CA . PRO A 1 185 ? 3.395 10.872 17.646 1.00 72.88 185 PRO A CA 1
ATOM 1375 C C . PRO A 1 185 ? 3.781 11.710 18.875 1.00 72.88 185 PRO A C 1
ATOM 1377 O O . PRO A 1 185 ? 3.258 12.805 19.091 1.00 72.88 185 PRO A O 1
ATOM 1380 N N . TYR A 1 186 ? 4.715 11.208 19.689 1.00 61.66 186 TYR A N 1
ATOM 1381 C CA . TYR A 1 186 ? 4.954 11.703 21.052 1.00 61.66 186 TYR A CA 1
ATOM 1382 C C . TYR A 1 186 ? 5.463 13.153 21.174 1.00 61.66 186 TYR A C 1
ATOM 1384 O O . TYR A 1 186 ? 5.259 13.715 22.244 1.00 61.66 186 TYR A O 1
ATOM 1392 N N . SER A 1 187 ? 6.090 13.814 20.181 1.00 59.25 187 SER A N 1
ATOM 1393 C CA . SER A 1 187 ? 6.387 15.271 20.335 1.00 59.25 187 SER A CA 1
ATOM 1394 C C . SER A 1 187 ? 7.081 16.039 19.205 1.00 59.25 187 SER A C 1
ATOM 1396 O O . SER A 1 187 ? 7.115 17.264 19.294 1.00 59.25 187 SER A O 1
ATOM 1398 N N . ILE A 1 188 ? 7.655 15.440 18.160 1.00 59.03 188 ILE A N 1
ATOM 1399 C CA . ILE A 1 188 ? 8.596 16.226 17.330 1.00 59.03 188 ILE A CA 1
ATOM 1400 C C . ILE A 1 188 ? 8.019 16.872 16.074 1.00 59.03 188 ILE A C 1
ATOM 1402 O O . ILE A 1 188 ? 8.627 17.819 15.604 1.00 59.03 188 ILE A O 1
ATOM 1406 N N . ASN A 1 189 ? 6.879 16.438 15.535 1.00 73.56 189 ASN A N 1
ATOM 1407 C CA . ASN A 1 189 ? 6.405 16.934 14.240 1.00 73.56 189 ASN A CA 1
ATOM 1408 C C . ASN A 1 189 ? 4.887 17.109 14.243 1.00 73.56 189 ASN A C 1
ATOM 1410 O O . ASN A 1 189 ? 4.127 16.148 14.344 1.00 73.56 189 ASN A O 1
ATOM 1414 N N . ALA A 1 190 ? 4.421 18.346 14.095 1.00 74.94 190 ALA A N 1
ATOM 1415 C CA . ALA A 1 190 ? 2.988 18.630 14.046 1.00 74.94 190 ALA A CA 1
ATOM 1416 C C . ALA A 1 190 ? 2.280 18.074 12.799 1.00 74.94 190 ALA A C 1
ATOM 1418 O O . ALA A 1 190 ? 1.061 17.951 12.820 1.00 74.94 190 ALA A O 1
ATOM 1419 N N . TYR A 1 191 ? 3.040 17.713 11.767 1.00 74.31 191 TYR A N 1
ATOM 1420 C CA . TYR A 1 191 ? 2.582 17.290 10.439 1.00 74.31 191 TYR A CA 1
ATOM 1421 C C . TYR A 1 191 ? 2.505 15.763 10.256 1.00 74.31 191 TYR A C 1
ATOM 1423 O O . TYR A 1 191 ? 2.179 15.292 9.168 1.00 74.31 191 TYR A O 1
ATOM 1431 N N . ASP A 1 192 ? 2.806 14.986 11.296 1.00 81.69 192 ASP A N 1
ATOM 1432 C CA . ASP A 1 192 ? 2.724 13.526 11.239 1.00 81.69 192 ASP A CA 1
ATOM 1433 C C . ASP A 1 192 ? 1.306 13.011 11.575 1.00 81.69 192 ASP A C 1
ATOM 1435 O O . ASP A 1 192 ? 0.566 13.634 12.347 1.00 81.69 192 ASP A O 1
ATOM 1439 N N . CYS A 1 193 ? 0.975 11.842 11.009 1.00 78.62 193 CYS A N 1
ATOM 1440 C CA . CYS A 1 193 ? -0.211 11.017 11.276 1.00 78.62 193 CYS A CA 1
ATOM 1441 C C . CYS A 1 193 ? -1.551 11.499 10.684 1.00 78.62 193 CYS A C 1
ATOM 1443 O O . CYS A 1 193 ? -2.590 11.397 11.330 1.00 78.62 193 CYS A O 1
ATOM 1445 N N . GLY A 1 194 ? -1.560 11.963 9.430 1.00 87.56 194 GLY A N 1
ATOM 1446 C CA . GLY A 1 194 ? -2.810 12.127 8.669 1.00 87.56 194 GLY A CA 1
ATOM 1447 C C . GLY A 1 194 ? -3.381 10.786 8.172 1.00 87.56 194 GLY A C 1
ATOM 1448 O O . GLY A 1 194 ? -2.689 9.764 8.170 1.00 87.56 194 GLY A O 1
ATOM 1449 N N . PHE A 1 195 ? -4.630 10.777 7.705 1.00 95.69 195 PHE A N 1
ATOM 1450 C CA . PHE A 1 195 ? -5.251 9.579 7.125 1.00 95.69 195 PHE A CA 1
ATOM 1451 C C . PHE A 1 195 ? -6.284 9.927 6.052 1.00 95.69 195 PHE A C 1
ATOM 1453 O O . PHE A 1 195 ? -7.096 10.834 6.242 1.00 95.69 195 PHE A O 1
ATOM 1460 N N . ALA A 1 196 ? -6.287 9.175 4.954 1.00 97.94 196 ALA A N 1
ATOM 1461 C CA . ALA A 1 196 ? -7.343 9.205 3.953 1.00 97.94 196 ALA A CA 1
ATOM 1462 C C . ALA A 1 196 ? -7.919 7.799 3.744 1.00 97.94 196 ALA A C 1
ATOM 1464 O O . ALA A 1 196 ? -7.157 6.861 3.532 1.00 97.94 196 ALA A O 1
ATOM 1465 N N . PHE A 1 197 ? -9.248 7.670 3.766 1.00 98.62 197 PHE A N 1
ATOM 1466 C CA . PHE A 1 197 ? -9.980 6.429 3.491 1.00 98.62 197 PHE A CA 1
ATOM 1467 C C . PHE A 1 197 ? -10.923 6.656 2.314 1.00 98.62 197 PHE A C 1
ATOM 1469 O O . PHE A 1 197 ? -11.910 7.389 2.421 1.00 98.62 197 PHE A O 1
ATOM 1476 N N . ILE A 1 198 ? -10.582 6.089 1.165 1.00 98.62 198 ILE A N 1
ATOM 1477 C CA . ILE A 1 198 ? -11.204 6.424 -0.116 1.00 98.62 198 ILE A CA 1
ATOM 1478 C C . ILE A 1 198 ? -11.738 5.150 -0.761 1.00 98.62 198 ILE A C 1
ATOM 1480 O O . ILE A 1 198 ? -11.081 4.112 -0.697 1.00 98.62 198 ILE A O 1
ATOM 1484 N N . ASP A 1 199 ? -12.931 5.213 -1.354 1.00 98.44 199 ASP A N 1
ATOM 1485 C CA . ASP A 1 199 ? -13.542 4.097 -2.093 1.00 98.44 199 ASP A CA 1
ATOM 1486 C C . ASP A 1 199 ? -13.559 2.793 -1.277 1.00 98.44 199 ASP A C 1
ATOM 1488 O O . ASP A 1 199 ? -13.186 1.719 -1.738 1.00 98.44 199 ASP A O 1
ATOM 1492 N N . SER A 1 200 ? -13.911 2.899 0.003 1.00 98.69 200 SER A N 1
ATOM 1493 C CA . SER A 1 200 ? -13.683 1.836 0.985 1.00 98.69 200 SER A CA 1
ATOM 1494 C C . SER A 1 200 ? -14.956 1.420 1.710 1.00 98.69 200 SER A C 1
ATOM 1496 O O . SER A 1 200 ? -15.959 2.137 1.731 1.00 98.69 200 SER A O 1
ATOM 1498 N N . VAL A 1 201 ? -14.913 0.240 2.325 1.00 98.69 201 VAL A N 1
ATOM 1499 C CA . VAL A 1 201 ? -16.057 -0.388 2.988 1.00 98.69 201 VAL A CA 1
ATOM 1500 C C . VAL A 1 201 ? -15.702 -0.756 4.421 1.00 98.69 201 VAL A C 1
ATOM 1502 O O . VAL A 1 201 ? -14.657 -1.352 4.667 1.00 98.69 201 VAL A O 1
ATOM 1505 N N . ALA A 1 202 ? -16.592 -0.452 5.363 1.00 98.56 202 ALA A N 1
ATOM 1506 C CA . ALA A 1 202 ? -16.508 -0.934 6.736 1.00 98.56 202 ALA A CA 1
ATOM 1507 C C . ALA A 1 202 ? -17.828 -1.596 7.150 1.00 98.56 202 ALA A C 1
ATOM 1509 O O . ALA A 1 202 ? -18.891 -0.987 7.048 1.00 98.56 202 ALA A O 1
ATOM 1510 N N . ARG A 1 203 ? -17.766 -2.840 7.624 1.00 98.69 203 ARG A N 1
ATOM 1511 C CA . ARG A 1 203 ? -18.916 -3.631 8.073 1.00 98.69 203 ARG A CA 1
ATOM 1512 C C . ARG A 1 203 ? -18.745 -3.995 9.536 1.00 98.69 203 ARG A C 1
ATOM 1514 O O . ARG A 1 203 ? -17.722 -4.559 9.921 1.00 98.69 203 ARG A O 1
ATOM 1521 N N . PHE A 1 204 ? -19.763 -3.697 10.329 1.00 98.81 204 PHE A N 1
ATOM 1522 C CA . PHE A 1 204 ? -19.861 -4.140 11.710 1.00 98.81 204 PHE A CA 1
ATOM 1523 C C . PHE A 1 204 ? -20.853 -5.294 11.794 1.00 98.81 204 PHE A C 1
ATOM 1525 O O . PHE A 1 204 ? -21.996 -5.160 11.377 1.00 98.81 204 PHE A O 1
ATOM 1532 N N . GLU A 1 205 ? -20.421 -6.430 12.331 1.00 98.12 205 GLU A N 1
ATOM 1533 C CA . GLU A 1 205 ? -21.202 -7.667 12.345 1.00 98.12 205 GLU A CA 1
ATOM 1534 C C . GLU A 1 205 ? -21.275 -8.260 13.753 1.00 98.12 205 GLU A C 1
ATOM 1536 O O . GLU A 1 205 ? -20.387 -8.068 14.588 1.00 98.12 205 GLU A O 1
ATOM 1541 N N . GLY A 1 206 ? -22.352 -8.993 14.044 1.00 97.44 206 GLY A N 1
ATOM 1542 C CA . GLY A 1 206 ? -22.554 -9.643 15.340 1.00 97.44 206 GLY A CA 1
ATOM 1543 C C . GLY A 1 206 ? -22.370 -8.678 16.517 1.00 97.44 206 GLY A C 1
ATOM 1544 O O . GLY A 1 206 ? -23.082 -7.685 16.645 1.00 97.44 206 GLY A O 1
ATOM 1545 N N . ARG A 1 207 ? -21.378 -8.951 17.375 1.00 97.56 207 ARG A N 1
ATOM 1546 C CA . ARG A 1 207 ? -21.063 -8.114 18.550 1.00 97.56 207 ARG A CA 1
ATOM 1547 C C . ARG A 1 207 ? -20.532 -6.718 18.194 1.00 97.56 207 ARG A C 1
ATOM 1549 O O . ARG A 1 207 ? -20.546 -5.841 19.058 1.00 97.56 207 ARG A O 1
ATOM 1556 N N . GLY A 1 208 ? -20.098 -6.499 16.954 1.00 98.06 208 GLY A N 1
ATOM 1557 C CA . GLY A 1 208 ? -19.587 -5.218 16.478 1.00 98.06 208 GLY A CA 1
ATOM 1558 C C . GLY A 1 208 ? -20.669 -4.215 16.092 1.00 98.06 208 GLY A C 1
ATOM 1559 O O . GLY A 1 208 ? -20.400 -3.019 16.136 1.00 98.06 208 GLY A O 1
ATOM 1560 N N . VAL A 1 209 ? -21.889 -4.667 15.769 1.00 98.69 209 VAL A N 1
ATOM 1561 C CA . VAL A 1 209 ? -23.018 -3.807 15.352 1.00 98.69 209 VAL A CA 1
ATOM 1562 C C . VAL A 1 209 ? -23.199 -2.644 16.323 1.00 98.69 209 VAL A C 1
ATOM 1564 O O . VAL A 1 209 ? -23.283 -2.859 17.527 1.00 98.69 209 VAL A O 1
ATOM 1567 N N . GLY A 1 210 ? -23.268 -1.411 15.833 1.00 98.56 210 GLY A N 1
ATOM 1568 C CA . GLY A 1 210 ? -23.297 -0.195 16.647 1.00 98.56 210 GLY A CA 1
ATOM 1569 C C . GLY A 1 210 ? -21.921 0.271 17.138 1.00 98.56 210 GLY A C 1
ATOM 1570 O O . GLY A 1 210 ? -21.854 1.041 18.090 1.00 98.56 210 GLY A O 1
ATOM 1571 N N . GLY A 1 211 ? -20.832 -0.222 16.547 1.00 98.56 211 GLY A N 1
ATOM 1572 C CA . GLY A 1 211 ? -19.462 0.151 16.896 1.00 98.56 211 GLY A CA 1
ATOM 1573 C C . GLY A 1 211 ? -19.002 1.492 16.318 1.00 98.56 211 GLY A C 1
ATOM 1574 O O . GLY A 1 211 ? -19.724 2.160 15.577 1.00 98.56 211 GLY A O 1
ATOM 1575 N N . THR A 1 212 ? -17.772 1.865 16.657 1.00 98.88 212 THR A N 1
ATOM 1576 C CA . THR A 1 212 ? -17.109 3.096 16.219 1.00 98.88 212 THR A CA 1
ATOM 1577 C C . THR A 1 212 ? -16.122 2.806 15.092 1.00 98.88 212 THR A C 1
ATOM 1579 O O . THR A 1 212 ? -15.249 1.945 15.235 1.00 98.88 212 THR A O 1
ATOM 1582 N N . LEU A 1 213 ? -16.220 3.550 13.986 1.00 98.81 213 LEU A N 1
ATOM 1583 C CA . LEU A 1 213 ? -15.291 3.430 12.861 1.00 98.81 213 LEU A CA 1
ATOM 1584 C C . LEU A 1 213 ? -13.912 4.015 13.199 1.00 98.81 213 LEU A C 1
ATOM 1586 O O . LEU A 1 213 ? -12.939 3.265 13.256 1.00 98.81 213 LEU A O 1
ATOM 1590 N N . ILE A 1 214 ? -13.826 5.324 13.451 1.00 98.75 214 ILE A N 1
ATOM 1591 C CA . ILE A 1 214 ? -12.560 6.041 13.659 1.00 98.75 214 ILE A CA 1
ATOM 1592 C C . ILE A 1 214 ? -12.509 6.698 15.040 1.00 98.75 214 ILE A C 1
ATOM 1594 O O . ILE A 1 214 ? -13.425 7.414 15.446 1.00 98.75 214 ILE A O 1
ATOM 1598 N N . ALA A 1 215 ? -11.379 6.526 15.723 1.00 98.12 215 ALA A N 1
ATOM 1599 C CA . ALA A 1 215 ? -10.903 7.455 16.744 1.00 98.12 215 ALA A CA 1
ATOM 1600 C C . ALA A 1 215 ? -9.620 8.120 16.243 1.00 98.12 215 ALA A C 1
ATOM 1602 O O . ALA A 1 215 ? -8.729 7.438 15.735 1.00 98.12 215 ALA A O 1
ATOM 1603 N N . ALA A 1 216 ? -9.532 9.443 16.370 1.00 95.19 216 ALA A N 1
ATOM 1604 C CA . ALA A 1 216 ? -8.449 10.208 15.774 1.00 95.19 216 ALA A CA 1
ATOM 1605 C C . ALA A 1 216 ? -7.927 11.307 16.698 1.00 95.19 216 ALA A C 1
ATOM 1607 O O . ALA A 1 216 ? -8.699 12.077 17.267 1.00 95.19 216 ALA A O 1
ATOM 1608 N N . GLU A 1 217 ? -6.605 11.409 16.784 1.00 92.38 217 GLU A N 1
ATOM 1609 C CA . GLU A 1 217 ? -5.872 12.522 17.391 1.00 92.38 217 GLU A CA 1
ATOM 1610 C C . GLU A 1 217 ? -5.312 13.493 16.334 1.00 92.38 217 GLU A C 1
ATOM 1612 O O . GLU A 1 217 ? -4.676 14.491 16.678 1.00 92.38 217 GLU A O 1
ATOM 1617 N N . LYS A 1 218 ? -5.545 13.208 15.045 1.00 91.19 218 LYS A N 1
ATOM 1618 C CA . LYS A 1 218 ? -5.115 13.993 13.882 1.00 91.19 218 LYS A CA 1
ATOM 1619 C C . LYS A 1 218 ? -6.181 14.053 12.794 1.00 91.19 218 LYS A C 1
ATOM 1621 O O . LYS A 1 218 ? -7.106 13.241 12.769 1.00 91.19 218 LYS A O 1
ATOM 1626 N N . SER A 1 219 ? -6.054 15.039 11.908 1.00 93.00 219 SER A N 1
ATOM 1627 C CA . SER A 1 219 ? -7.011 15.256 10.826 1.00 93.00 219 SER A CA 1
ATOM 1628 C C . SER A 1 219 ? -7.099 14.052 9.887 1.00 93.00 219 SER A C 1
ATOM 1630 O O . SER A 1 219 ? -6.098 13.396 9.589 1.00 93.00 219 SER A O 1
ATOM 1632 N N . PHE A 1 220 ? -8.302 13.792 9.380 1.00 96.25 220 PHE A N 1
ATOM 1633 C CA . PHE A 1 220 ? -8.543 12.712 8.428 1.00 96.25 220 PHE A CA 1
ATOM 1634 C C . PHE A 1 220 ? -9.572 13.090 7.364 1.00 96.25 220 PHE A C 1
ATOM 1636 O O . PHE A 1 220 ? -10.352 14.037 7.521 1.00 96.25 220 PHE A O 1
ATOM 1643 N N . TYR A 1 221 ? -9.561 12.324 6.277 1.00 98.06 221 TYR A N 1
ATOM 1644 C CA . TYR A 1 221 ? -10.424 12.513 5.121 1.00 98.06 221 TYR A CA 1
ATOM 1645 C C . TYR A 1 221 ? -11.076 11.195 4.697 1.00 98.06 221 TYR A C 1
ATOM 1647 O O . TYR A 1 221 ? -10.401 10.174 4.587 1.00 98.06 221 TYR A O 1
ATOM 1655 N N . LEU A 1 222 ? -12.381 11.217 4.440 1.00 98.75 222 LEU A N 1
ATOM 1656 C CA . LEU A 1 222 ? -13.132 10.100 3.873 1.00 98.75 222 LEU A CA 1
ATOM 1657 C C . LEU A 1 222 ? -13.768 10.540 2.556 1.00 98.75 222 LEU A C 1
ATOM 1659 O O . LEU A 1 222 ? -14.345 11.628 2.486 1.00 98.75 222 LEU A O 1
ATOM 1663 N N . LYS A 1 223 ? -13.729 9.685 1.535 1.00 98.44 223 LYS A N 1
ATOM 1664 C CA . LYS A 1 223 ? -14.431 9.927 0.269 1.00 98.44 223 LYS A CA 1
ATOM 1665 C C . LYS A 1 223 ? -14.996 8.633 -0.284 1.00 98.44 223 LYS A C 1
ATOM 1667 O O . LYS A 1 223 ? -14.266 7.657 -0.408 1.00 98.44 223 LYS A O 1
ATOM 1672 N N . ASN A 1 224 ? -16.280 8.650 -0.628 1.00 98.06 224 ASN A N 1
ATOM 1673 C CA . ASN A 1 224 ? -16.993 7.483 -1.141 1.00 98.06 224 ASN A CA 1
ATOM 1674 C C . ASN A 1 224 ? -16.812 6.234 -0.251 1.00 98.06 224 ASN A C 1
ATOM 1676 O O . ASN A 1 224 ? -16.375 5.173 -0.695 1.00 98.06 224 ASN A O 1
ATOM 1680 N N . VAL A 1 225 ? -17.108 6.381 1.044 1.00 98.69 225 VAL A N 1
ATOM 1681 C CA . VAL A 1 225 ? -16.973 5.299 2.031 1.00 98.69 225 VAL A CA 1
ATOM 1682 C C . VAL A 1 225 ? -18.342 4.732 2.374 1.00 98.69 225 VAL A C 1
ATOM 1684 O O . VAL A 1 225 ? -19.248 5.467 2.768 1.00 98.69 225 VAL A O 1
ATOM 1687 N N . HIS A 1 226 ? -18.488 3.416 2.257 1.00 98.69 226 HIS A N 1
ATOM 1688 C CA . HIS A 1 226 ? -19.709 2.694 2.600 1.00 98.69 226 HIS A CA 1
ATOM 1689 C C . HIS A 1 226 ? -19.564 2.037 3.971 1.00 98.69 226 HIS A C 1
ATOM 1691 O O . HIS A 1 226 ? -18.653 1.243 4.199 1.00 98.69 226 HIS A O 1
ATOM 1697 N N . ILE A 1 227 ? -20.470 2.357 4.889 1.00 98.62 227 ILE A N 1
ATOM 1698 C CA . ILE A 1 227 ? -20.409 1.908 6.280 1.00 98.62 227 ILE A CA 1
ATOM 1699 C C . ILE A 1 227 ? -21.695 1.155 6.600 1.00 98.62 227 ILE A C 1
ATOM 1701 O O . ILE A 1 227 ? -22.781 1.698 6.425 1.00 98.62 227 ILE A O 1
ATOM 1705 N N . HIS A 1 228 ? -21.579 -0.080 7.076 1.00 98.62 228 HIS A N 1
ATOM 1706 C CA . HIS A 1 228 ? -22.712 -0.903 7.487 1.00 98.62 228 HIS A CA 1
ATOM 1707 C C . HIS A 1 228 ? -22.714 -1.092 8.999 1.00 98.62 228 HIS A C 1
ATOM 1709 O O . HIS A 1 228 ? -21.727 -1.575 9.560 1.00 98.62 228 HIS A O 1
ATOM 1715 N N . GLN A 1 229 ? -23.835 -0.752 9.636 1.00 98.56 229 GLN A N 1
ATOM 1716 C CA . GLN A 1 229 ? -24.120 -1.030 11.043 1.00 98.56 229 GLN A CA 1
ATOM 1717 C C . GLN A 1 229 ? -23.136 -0.401 12.043 1.00 98.56 229 GLN A C 1
ATOM 1719 O O . GLN A 1 229 ? -22.972 -0.909 13.151 1.00 98.56 229 GLN A O 1
ATOM 1724 N N . ALA A 1 230 ? -22.481 0.710 11.702 1.00 98.38 230 ALA A N 1
ATOM 1725 C CA . ALA A 1 230 ? -21.706 1.482 12.676 1.00 98.38 230 ALA A CA 1
ATOM 1726 C C . ALA A 1 230 ? -22.642 2.354 13.519 1.00 98.38 230 ALA A C 1
ATOM 1728 O O . ALA A 1 230 ? -23.542 2.978 12.977 1.00 98.38 230 ALA A O 1
ATOM 1729 N N . GLY A 1 231 ? -22.411 2.456 14.825 1.00 98.44 231 GLY A N 1
ATOM 1730 C CA . GLY A 1 231 ? -23.118 3.419 15.678 1.00 98.44 231 GLY A CA 1
ATOM 1731 C C . GLY A 1 231 ? -22.523 4.821 15.565 1.00 98.44 231 GLY A C 1
ATOM 1732 O O . GLY A 1 231 ? -23.248 5.807 15.642 1.00 98.44 231 GLY A O 1
ATOM 1733 N N . THR A 1 232 ? -21.215 4.897 15.310 1.00 98.75 232 THR A N 1
ATOM 1734 C CA . THR A 1 232 ? -20.455 6.150 15.258 1.00 98.75 232 THR A CA 1
ATOM 1735 C C . THR A 1 232 ? -19.431 6.091 14.128 1.00 98.75 232 THR A C 1
ATOM 1737 O O . THR A 1 232 ? -18.655 5.137 14.038 1.00 98.75 232 THR A O 1
ATOM 1740 N N . ILE A 1 233 ? -19.374 7.121 13.279 1.00 98.62 233 ILE A N 1
ATOM 1741 C CA . ILE A 1 233 ? -18.315 7.253 12.264 1.00 98.62 233 ILE A CA 1
ATOM 1742 C C . ILE A 1 233 ? -17.045 7.797 12.927 1.00 98.62 233 ILE A C 1
ATOM 1744 O O . ILE A 1 233 ? -15.974 7.204 12.823 1.00 98.62 233 ILE A O 1
ATOM 1748 N N . ALA A 1 234 ? -17.178 8.914 13.636 1.00 98.38 234 ALA A N 1
ATOM 1749 C CA . ALA A 1 234 ? -16.127 9.551 14.422 1.00 98.38 234 ALA A CA 1
ATOM 1750 C C . ALA A 1 234 ? -16.769 10.402 15.529 1.00 98.38 234 ALA A C 1
ATOM 1752 O O . ALA A 1 234 ? -17.990 10.548 15.572 1.00 98.38 234 ALA A O 1
ATOM 1753 N N . ALA A 1 235 ? -15.968 10.978 16.428 1.00 97.12 235 ALA A N 1
ATOM 1754 C CA . ALA A 1 235 ? -16.487 11.837 17.492 1.00 97.12 235 ALA A CA 1
ATOM 1755 C C . ALA A 1 235 ? -17.410 12.944 16.934 1.00 97.12 235 ALA A C 1
ATOM 1757 O O . ALA A 1 235 ? -17.007 13.726 16.075 1.00 97.12 235 ALA A O 1
ATOM 1758 N N . GLY A 1 236 ? -18.656 12.996 17.417 1.00 97.12 236 GLY A N 1
ATOM 1759 C CA . GLY A 1 236 ? -19.663 13.969 16.975 1.00 97.12 236 GLY A CA 1
ATOM 1760 C C . GLY A 1 236 ? -20.265 13.717 15.586 1.00 97.12 236 GLY A C 1
ATOM 1761 O O . GLY A 1 236 ? -20.940 14.603 15.065 1.00 97.12 236 GLY A O 1
ATOM 1762 N N . ILE A 1 237 ? -20.016 12.554 14.975 1.00 98.19 237 ILE A N 1
ATOM 1763 C CA . ILE A 1 237 ? -20.605 12.141 13.697 1.00 98.19 237 ILE A CA 1
ATOM 1764 C C . ILE A 1 237 ? -21.207 10.74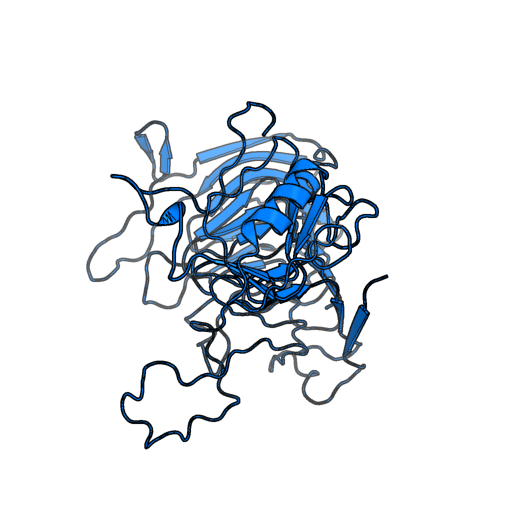7 13.868 1.00 98.19 237 ILE A C 1
ATOM 1766 O O . ILE A 1 237 ? -20.489 9.741 13.935 1.00 98.19 237 ILE A O 1
ATOM 1770 N N . ASP A 1 238 ? -22.532 10.708 13.913 1.00 98.19 238 ASP A N 1
ATOM 1771 C CA . ASP A 1 238 ? -23.297 9.483 14.106 1.00 98.19 238 ASP A CA 1
ATOM 1772 C C . ASP A 1 238 ? -23.192 8.546 12.896 1.00 98.19 238 ASP A C 1
ATOM 1774 O O . ASP A 1 238 ? -23.012 8.971 11.750 1.00 98.19 238 ASP A O 1
ATOM 1778 N N . GLY A 1 239 ? -23.282 7.249 13.177 1.00 97.69 239 GLY A N 1
ATOM 1779 C CA . GLY A 1 239 ? -23.484 6.207 12.181 1.00 97.69 239 GLY A CA 1
ATOM 1780 C C . GLY A 1 239 ? -24.958 5.805 12.062 1.00 97.69 239 GLY A C 1
ATOM 1781 O O . GLY A 1 239 ? -25.860 6.509 12.508 1.00 97.69 239 GLY A O 1
ATOM 1782 N N . ASP A 1 240 ? -25.194 4.642 11.462 1.00 97.75 240 ASP A N 1
ATOM 1783 C CA . ASP A 1 240 ? -26.488 3.966 11.439 1.00 97.75 240 ASP A CA 1
ATOM 1784 C C . ASP A 1 240 ? -26.274 2.503 11.862 1.00 97.75 240 ASP A C 1
ATOM 1786 O O . ASP A 1 240 ? -25.752 1.706 11.075 1.00 97.75 240 ASP A O 1
ATOM 1790 N N . PRO A 1 241 ? -26.649 2.116 13.096 1.00 97.50 241 PRO A N 1
ATOM 1791 C CA . PRO A 1 241 ? -26.473 0.750 13.578 1.00 97.50 241 PRO A CA 1
ATOM 1792 C C . PRO A 1 241 ? -27.443 -0.246 12.920 1.00 97.50 241 PRO A C 1
ATOM 1794 O O . PRO A 1 241 ? -27.303 -1.452 13.122 1.00 97.50 241 PRO A O 1
ATOM 1797 N N . THR A 1 242 ? -28.432 0.233 12.162 1.00 97.44 242 THR A N 1
ATOM 1798 C CA . THR A 1 242 ? -29.497 -0.589 11.572 1.00 97.44 242 THR A CA 1
ATOM 1799 C C . THR A 1 242 ? -29.269 -0.916 10.101 1.00 97.44 242 THR A C 1
ATOM 1801 O O . THR A 1 242 ? -29.847 -1.883 9.607 1.00 97.44 242 THR A O 1
ATOM 1804 N N . GLY A 1 243 ? -28.411 -0.164 9.406 1.00 96.69 243 GLY A N 1
ATOM 1805 C CA . GLY A 1 243 ? -28.268 -0.296 7.961 1.00 96.69 243 GLY A CA 1
ATOM 1806 C C . GLY A 1 243 ? -26.998 0.317 7.383 1.00 96.69 243 GLY A C 1
ATOM 1807 O O . GLY A 1 243 ? -25.933 0.314 8.000 1.00 96.69 243 GLY A O 1
ATOM 1808 N N . TRP A 1 244 ? -27.107 0.766 6.134 1.00 98.44 244 TRP A N 1
ATOM 1809 C CA . TRP A 1 244 ? -26.007 1.318 5.352 1.00 98.44 244 TRP A CA 1
ATOM 1810 C C . TRP A 1 244 ? -26.018 2.845 5.356 1.00 98.44 244 TRP A C 1
ATOM 1812 O O . TRP A 1 244 ? -27.028 3.481 5.056 1.00 98.44 244 TRP A O 1
ATOM 1822 N N . LEU A 1 245 ? -24.837 3.424 5.540 1.00 97.88 245 LEU A N 1
ATOM 1823 C CA . LEU A 1 245 ? -24.541 4.819 5.245 1.00 97.88 245 LEU A CA 1
ATOM 1824 C C . LEU A 1 245 ? -23.502 4.920 4.136 1.00 97.88 245 LEU A C 1
ATOM 1826 O O . LEU A 1 245 ? -22.583 4.107 4.033 1.00 97.88 245 LEU A O 1
ATOM 1830 N N . ASN A 1 246 ? -23.632 5.968 3.331 1.00 98.19 246 ASN A N 1
ATOM 1831 C CA . ASN A 1 246 ? -22.603 6.398 2.401 1.00 98.19 246 ASN A CA 1
ATOM 1832 C C . ASN A 1 246 ? -22.072 7.763 2.852 1.00 98.19 246 ASN A C 1
ATOM 1834 O O . ASN A 1 246 ? -22.816 8.742 2.950 1.00 98.19 246 ASN A O 1
ATOM 1838 N N . VAL A 1 247 ? -20.771 7.813 3.119 1.00 98.56 247 VAL A N 1
ATOM 1839 C CA . VAL A 1 247 ? -20.014 9.049 3.286 1.00 98.56 247 VAL A CA 1
ATOM 1840 C C . VAL A 1 247 ? -19.546 9.471 1.900 1.00 98.56 247 VAL A C 1
ATOM 1842 O O . VAL A 1 247 ? -18.577 8.921 1.374 1.00 98.56 247 VAL A O 1
ATOM 1845 N N . ALA A 1 248 ? -20.238 10.436 1.298 1.00 98.12 248 ALA A N 1
ATOM 1846 C CA . ALA A 1 248 ? -19.842 10.969 -0.002 1.00 98.12 248 ALA A CA 1
ATOM 1847 C C . ALA A 1 248 ? -18.496 11.693 0.126 1.00 98.12 248 ALA A C 1
ATOM 1849 O O . ALA A 1 248 ? -17.562 11.424 -0.630 1.00 98.12 248 ALA A O 1
ATOM 1850 N N . GLU A 1 249 ? -18.386 12.551 1.139 1.00 98.31 249 GLU A N 1
ATOM 1851 C CA . GLU A 1 249 ? -17.162 13.259 1.482 1.00 98.31 249 GLU A CA 1
ATOM 1852 C C . GLU A 1 249 ? -17.197 13.700 2.947 1.00 98.31 249 GLU A C 1
ATOM 1854 O O . GLU A 1 249 ? -18.211 14.202 3.441 1.00 98.31 249 GLU A O 1
ATOM 1859 N N . LEU A 1 250 ? -16.084 13.529 3.651 1.00 98.44 250 LEU A N 1
ATOM 1860 C CA . LEU A 1 250 ? -15.924 13.987 5.019 1.00 98.44 250 LEU A CA 1
ATOM 1861 C C . LEU A 1 250 ? -14.492 14.453 5.239 1.00 98.44 250 LEU A C 1
ATOM 1863 O O . LEU A 1 250 ? -13.554 13.687 5.061 1.00 98.44 250 LEU A O 1
ATOM 1867 N N . ALA A 1 251 ? -14.327 15.698 5.669 1.00 97.69 251 ALA A N 1
ATOM 1868 C CA . ALA A 1 251 ? -13.052 16.213 6.149 1.00 97.69 251 ALA A CA 1
ATOM 1869 C C . ALA A 1 251 ? -13.200 16.576 7.627 1.00 97.69 251 ALA A C 1
ATOM 1871 O O . ALA A 1 251 ? -14.097 17.340 7.996 1.00 97.69 251 ALA A O 1
ATOM 1872 N N . TYR A 1 252 ? -12.331 16.026 8.471 1.00 96.75 252 TYR A N 1
ATOM 1873 C CA . TYR A 1 252 ? -12.368 16.235 9.914 1.00 96.75 252 TYR A CA 1
ATOM 1874 C C . TYR A 1 252 ? -11.082 16.938 10.367 1.00 96.75 252 TYR A C 1
ATOM 1876 O O . TYR A 1 252 ? -10.021 16.313 10.344 1.00 96.75 252 TYR A O 1
ATOM 1884 N N . PRO A 1 253 ? -11.141 18.223 10.763 1.00 94.31 253 PRO A N 1
ATOM 1885 C CA . PRO A 1 253 ? -9.963 18.963 11.183 1.00 94.31 253 PRO A CA 1
ATOM 1886 C C . PRO A 1 253 ? -9.677 18.705 12.665 1.00 94.31 253 PRO A C 1
ATOM 1888 O O . PRO A 1 253 ? -10.554 18.886 13.512 1.00 94.31 253 PRO A O 1
ATOM 1891 N N . ILE A 1 254 ? -8.438 18.358 13.000 1.00 91.62 254 ILE A N 1
ATOM 1892 C CA . ILE A 1 254 ? -7.944 18.302 14.379 1.00 91.62 254 ILE A CA 1
ATOM 1893 C C . ILE A 1 254 ? -6.761 19.249 14.487 1.00 91.62 254 ILE A C 1
ATOM 1895 O O . ILE A 1 254 ? -5.777 19.121 13.768 1.00 91.62 254 ILE A O 1
ATOM 1899 N N . GLN A 1 255 ? -6.873 20.239 15.371 1.00 89.00 255 GLN A N 1
ATOM 1900 C CA . GLN A 1 255 ? -5.834 21.253 15.493 1.00 89.00 255 GLN A CA 1
ATOM 1901 C C . GLN A 1 255 ? -4.580 20.641 16.128 1.00 89.00 255 GLN A C 1
ATOM 1903 O O . GLN A 1 255 ? -4.676 20.059 17.213 1.00 89.00 255 GLN A O 1
ATOM 1908 N N . PRO A 1 256 ? -3.409 20.757 15.483 1.00 85.94 256 PRO A N 1
ATOM 1909 C CA . PRO A 1 256 ? -2.175 20.238 16.043 1.00 85.94 256 PRO A CA 1
ATOM 1910 C C . PRO A 1 256 ? -1.739 21.058 17.263 1.00 85.94 256 PRO A C 1
ATOM 1912 O O . PRO A 1 256 ? -2.093 22.230 17.431 1.00 85.94 256 PRO A O 1
ATOM 1915 N N . ALA A 1 257 ? -0.907 20.444 18.104 1.00 81.44 257 ALA A N 1
ATOM 1916 C CA . ALA A 1 257 ? -0.177 21.174 19.131 1.00 81.44 257 ALA A CA 1
ATOM 1917 C C . ALA A 1 257 ? 0.749 22.230 18.497 1.00 81.44 257 ALA A C 1
ATOM 1919 O O . ALA A 1 257 ? 1.158 22.110 17.338 1.00 81.44 257 ALA A O 1
ATOM 1920 N N . ALA A 1 258 ? 1.106 23.253 19.275 1.00 84.44 258 ALA A N 1
ATOM 1921 C CA . ALA A 1 258 ? 2.109 24.224 18.860 1.00 84.44 258 ALA A CA 1
ATOM 1922 C C . ALA A 1 258 ? 3.436 23.524 18.527 1.00 84.44 258 ALA A C 1
ATOM 1924 O O . ALA A 1 258 ? 3.867 22.602 19.221 1.00 84.44 258 ALA A O 1
ATOM 1925 N N . PHE A 1 259 ? 4.102 23.986 17.474 1.00 84.38 259 PHE A N 1
ATOM 1926 C CA . PHE A 1 259 ? 5.357 23.422 16.999 1.00 84.38 259 PHE A CA 1
ATOM 1927 C C . PHE A 1 259 ? 6.419 24.509 16.907 1.00 84.38 259 PHE A C 1
ATOM 1929 O O . PHE A 1 259 ? 6.223 25.508 16.220 1.00 84.38 259 PHE A O 1
ATOM 1936 N N . LYS A 1 260 ? 7.544 24.326 17.612 1.00 86.62 260 LYS A N 1
ATOM 1937 C CA . LYS A 1 260 ? 8.662 25.291 17.655 1.00 86.62 260 LYS A CA 1
ATOM 1938 C C . LYS A 1 260 ? 8.195 26.736 17.916 1.00 86.62 260 LYS A C 1
ATOM 1940 O O . LYS A 1 260 ? 8.573 27.660 17.206 1.00 86.62 260 LYS A O 1
ATOM 1945 N N . GLY A 1 261 ? 7.314 26.916 18.905 1.00 86.62 261 GLY A N 1
ATOM 1946 C CA . GLY A 1 261 ? 6.757 28.227 19.271 1.00 86.62 261 GLY A CA 1
ATOM 1947 C C . GLY A 1 261 ? 5.705 28.787 18.303 1.00 86.62 261 GLY A C 1
ATOM 1948 O O . GLY A 1 261 ? 5.197 29.877 18.533 1.00 86.62 261 GLY A O 1
ATOM 1949 N N . THR A 1 262 ? 5.345 28.051 17.248 1.00 87.69 262 THR A N 1
ATOM 1950 C CA . THR A 1 262 ? 4.317 28.449 16.277 1.00 87.69 262 THR A CA 1
ATOM 1951 C C . THR A 1 262 ? 3.028 27.673 16.525 1.00 87.69 262 THR A C 1
ATOM 1953 O O . THR A 1 262 ? 3.028 26.440 16.498 1.00 87.69 262 THR A O 1
ATOM 1956 N N . GLN A 1 263 ? 1.911 28.375 16.737 1.00 88.88 263 GLN A N 1
ATOM 1957 C CA . GLN A 1 263 ? 0.595 27.737 16.755 1.00 88.88 263 GLN A CA 1
ATOM 1958 C C . GLN A 1 263 ? 0.193 27.387 15.323 1.00 88.88 263 GLN A C 1
ATOM 1960 O O . GLN A 1 263 ? -0.118 28.262 14.515 1.00 88.88 263 GLN A O 1
ATOM 1965 N N . LEU A 1 264 ? 0.202 26.096 15.016 1.00 87.56 264 LEU A N 1
ATOM 1966 C CA . LEU A 1 264 ? -0.246 25.589 13.729 1.00 87.56 264 LEU A CA 1
ATOM 1967 C C . LEU A 1 264 ? -1.765 25.410 13.733 1.00 87.56 264 LEU A C 1
ATOM 1969 O O . LEU A 1 264 ? -2.388 25.226 14.781 1.00 87.56 264 LEU A O 1
ATOM 1973 N N . VAL A 1 265 ? -2.355 25.495 12.546 1.00 88.31 265 VAL A N 1
ATOM 1974 C CA . VAL A 1 265 ? -3.786 25.296 12.330 1.00 88.31 265 VAL A CA 1
ATOM 1975 C C . VAL A 1 265 ? -3.953 24.402 11.113 1.00 88.31 265 VAL A C 1
ATOM 1977 O O . VAL A 1 265 ? -3.367 24.676 10.068 1.00 88.31 265 VAL A O 1
ATOM 1980 N N . GLU A 1 266 ? -4.799 23.386 11.237 1.00 87.44 266 GLU A N 1
ATOM 1981 C CA . GLU A 1 266 ? -5.226 22.521 10.136 1.00 87.44 266 GLU A CA 1
ATOM 1982 C C . GLU A 1 266 ? -6.686 22.845 9.791 1.00 87.44 266 GLU A C 1
ATOM 1984 O O . GLU A 1 266 ? -7.611 22.238 10.340 1.00 87.44 266 GLU A O 1
ATOM 1989 N N . PRO A 1 267 ? -6.942 23.883 8.975 1.00 91.88 267 PRO A N 1
ATOM 1990 C CA . PRO A 1 267 ? -8.284 24.177 8.512 1.00 91.88 267 PRO A CA 1
ATOM 1991 C C . PRO A 1 267 ? -8.650 23.334 7.288 1.00 91.88 267 PRO A C 1
ATOM 1993 O O . PRO A 1 267 ? -7.802 22.897 6.516 1.00 91.88 267 PRO A O 1
ATOM 1996 N N . ILE A 1 268 ? -9.948 23.232 7.043 1.00 94.25 268 ILE A N 1
ATOM 1997 C CA . ILE A 1 268 ? -10.491 22.806 5.757 1.00 94.25 268 ILE A CA 1
ATOM 1998 C C . ILE A 1 268 ? -10.631 24.038 4.868 1.00 94.25 268 ILE A C 1
ATOM 2000 O O . ILE A 1 268 ? -11.176 25.057 5.300 1.00 94.25 268 ILE A O 1
ATOM 2004 N N . TYR A 1 269 ? -10.183 23.945 3.619 1.00 93.75 269 TYR A N 1
ATOM 2005 C CA . TYR A 1 269 ? -10.462 24.945 2.590 1.00 93.75 269 TYR A CA 1
ATOM 2006 C C . TYR A 1 269 ? -11.508 24.397 1.626 1.00 93.75 269 TYR A C 1
ATOM 2008 O O . TYR A 1 269 ? -11.245 23.456 0.887 1.00 93.75 269 TYR A O 1
ATOM 2016 N N . LEU A 1 270 ? -12.696 25.001 1.627 1.00 92.88 270 LEU A N 1
ATOM 2017 C CA . LEU A 1 270 ? -13.786 24.643 0.722 1.00 92.88 270 LEU A CA 1
ATOM 2018 C C . LEU A 1 270 ? -14.070 25.827 -0.200 1.00 92.88 270 LEU A C 1
ATOM 2020 O O . LEU A 1 270 ? -14.522 26.873 0.271 1.00 92.88 270 LEU A O 1
ATOM 2024 N N . ASN A 1 271 ? -13.786 25.681 -1.498 1.00 92.00 271 ASN A N 1
ATOM 2025 C CA . ASN A 1 271 ? -13.925 26.748 -2.500 1.00 92.00 271 ASN A CA 1
ATOM 2026 C C . ASN A 1 271 ? -13.247 28.059 -2.054 1.00 92.00 271 ASN A C 1
ATOM 2028 O O . ASN A 1 271 ? -13.861 29.125 -2.032 1.00 92.00 271 ASN A O 1
ATOM 2032 N N . GLY A 1 272 ? -11.999 27.953 -1.585 1.00 93.56 272 GLY A N 1
ATOM 2033 C CA . GLY A 1 272 ? -11.206 29.078 -1.075 1.00 93.56 272 GLY A CA 1
ATOM 2034 C C . GLY A 1 272 ? -11.594 29.581 0.323 1.00 93.56 272 GLY A C 1
ATOM 2035 O O . GLY A 1 272 ? -10.900 30.431 0.875 1.00 93.56 272 GLY A O 1
ATOM 2036 N N . LYS A 1 273 ? -12.663 29.061 0.944 1.00 94.62 273 LYS A N 1
ATOM 2037 C CA . LYS A 1 273 ? -13.111 29.488 2.280 1.00 94.62 273 LYS A CA 1
ATOM 2038 C C . LYS A 1 273 ? -12.573 28.571 3.375 1.00 94.62 273 LYS A C 1
ATOM 2040 O O . LYS A 1 273 ? -12.838 27.370 3.373 1.00 94.62 273 LYS A O 1
ATOM 2045 N N . ARG A 1 274 ? -11.875 29.166 4.346 1.00 95.00 274 ARG A N 1
ATOM 2046 C CA . ARG A 1 274 ? -11.332 28.494 5.536 1.00 95.00 274 ARG A CA 1
ATOM 2047 C C . ARG A 1 274 ? -12.451 28.067 6.499 1.00 95.00 274 ARG A C 1
ATOM 2049 O O . ARG A 1 274 ? -13.324 28.868 6.827 1.00 95.00 274 ARG A O 1
ATOM 2056 N N . LYS A 1 275 ? -12.392 26.833 7.004 1.00 93.69 275 LYS A N 1
ATOM 2057 C CA . LYS A 1 275 ? -13.305 26.253 8.002 1.00 93.69 275 LYS A CA 1
ATOM 2058 C C . LYS A 1 275 ? -12.525 25.470 9.062 1.00 93.69 275 LYS A C 1
ATOM 2060 O O . LYS A 1 275 ? -11.546 24.810 8.744 1.00 93.69 275 LYS A O 1
ATOM 2065 N N . LEU A 1 276 ? -12.974 25.535 10.316 1.00 92.50 276 LEU A N 1
ATOM 2066 C CA . LEU A 1 276 ? -12.388 24.793 11.450 1.00 92.50 276 LEU A CA 1
ATOM 2067 C C . LEU A 1 276 ? -13.331 23.732 12.033 1.00 92.50 276 LEU A C 1
ATOM 2069 O O . LEU A 1 276 ? -12.984 23.061 12.996 1.00 92.50 276 LEU A O 1
ATOM 2073 N N . LYS A 1 277 ? -14.534 23.603 11.472 1.00 94.62 277 LYS A N 1
ATOM 2074 C CA . LYS A 1 277 ? -15.496 22.560 11.833 1.00 94.62 277 LYS A CA 1
ATOM 2075 C C . LYS A 1 277 ? -15.443 21.444 10.789 1.00 94.62 277 LYS A C 1
ATOM 2077 O O . LYS A 1 277 ? -15.147 21.766 9.633 1.00 94.62 277 LYS A O 1
ATOM 2082 N N . PRO A 1 278 ? -15.773 20.195 11.162 1.00 96.88 278 PRO A N 1
ATOM 2083 C CA . PRO A 1 278 ? -15.916 19.109 10.205 1.00 96.88 278 PRO A CA 1
ATOM 2084 C C . PRO A 1 278 ? -16.809 19.494 9.023 1.00 96.88 278 PRO A C 1
ATOM 2086 O O . PRO A 1 278 ? -17.848 20.140 9.186 1.00 96.88 278 PRO A O 1
ATOM 2089 N N . TYR A 1 279 ? -16.386 19.102 7.828 1.00 97.62 279 TYR A N 1
ATOM 2090 C CA . TYR A 1 279 ? -17.216 19.101 6.633 1.00 97.62 279 TYR A CA 1
ATOM 2091 C C . TYR A 1 279 ? -17.740 17.684 6.448 1.00 97.62 279 TYR A C 1
ATOM 2093 O O . TYR A 1 279 ? -16.944 16.755 6.370 1.00 97.62 279 TYR A O 1
ATOM 2101 N N . VAL A 1 280 ? -19.061 17.520 6.437 1.00 98.12 280 VAL A N 1
ATOM 2102 C CA . VAL A 1 280 ? -19.708 16.208 6.516 1.00 98.12 280 VAL A CA 1
ATOM 2103 C C . VAL A 1 280 ? -20.794 16.127 5.451 1.00 98.12 280 VAL A C 1
ATOM 2105 O O . VAL A 1 280 ? -21.767 16.878 5.498 1.00 98.12 280 VAL A O 1
ATOM 2108 N N . GLN A 1 281 ? -20.631 15.209 4.501 1.00 98.12 281 GLN A N 1
ATOM 2109 C CA . GLN A 1 281 ? -21.665 14.790 3.563 1.00 98.12 281 GLN A CA 1
ATOM 2110 C C . GLN A 1 281 ? -21.918 13.293 3.734 1.00 98.12 281 GLN A C 1
ATOM 2112 O O . GLN A 1 281 ? -21.246 12.451 3.135 1.00 98.12 281 GLN A O 1
ATOM 2117 N N . VAL A 1 282 ? -22.899 12.970 4.573 1.00 97.62 282 VAL A N 1
ATOM 2118 C CA . VAL A 1 282 ? -23.328 11.598 4.854 1.00 97.62 282 VAL A CA 1
ATOM 2119 C C . VAL A 1 282 ? -24.789 11.466 4.456 1.00 97.62 282 VAL A C 1
ATOM 2121 O O . VAL A 1 282 ? -25.593 12.359 4.720 1.00 97.62 282 VAL A O 1
ATOM 2124 N N . LYS A 1 283 ? -25.127 10.360 3.799 1.00 95.19 283 LYS A N 1
ATOM 2125 C CA . LYS A 1 283 ? -26.490 10.048 3.366 1.00 95.19 283 LYS A CA 1
ATOM 2126 C C . LYS A 1 283 ? -26.819 8.581 3.647 1.00 95.19 283 LYS A C 1
ATOM 2128 O O . LYS A 1 283 ? -25.899 7.755 3.646 1.00 95.19 283 LYS A O 1
ATOM 2133 N N . PRO A 1 284 ? -28.107 8.239 3.827 1.00 95.50 284 PRO A N 1
ATOM 2134 C CA . PRO A 1 284 ? -28.556 6.857 3.717 1.00 95.50 284 PRO A CA 1
ATOM 2135 C C . PRO A 1 284 ? -28.011 6.234 2.431 1.00 95.50 284 PRO A C 1
ATOM 2137 O O . PRO A 1 284 ? -28.011 6.868 1.370 1.00 95.50 284 PRO A O 1
ATOM 2140 N N . GLY A 1 285 ? -27.485 5.021 2.542 1.00 90.94 285 GLY A N 1
ATOM 2141 C CA . GLY A 1 285 ? -26.824 4.331 1.446 1.00 90.94 285 GLY A CA 1
ATOM 2142 C C . GLY A 1 285 ? -27.309 2.899 1.294 1.00 90.94 285 GLY A C 1
ATOM 2143 O O . GLY A 1 285 ? -28.205 2.437 1.991 1.00 90.94 285 GLY A O 1
ATOM 2144 N N . GLY A 1 286 ? -26.683 2.194 0.362 1.00 94.25 286 GLY A N 1
ATOM 2145 C CA . GLY A 1 286 ? -26.797 0.751 0.219 1.00 94.25 286 GLY A CA 1
ATOM 2146 C C . GLY A 1 286 ? -25.412 0.107 0.194 1.00 94.25 286 GLY A C 1
ATOM 2147 O O . GLY A 1 286 ? -24.395 0.821 0.242 1.00 94.25 286 GLY A O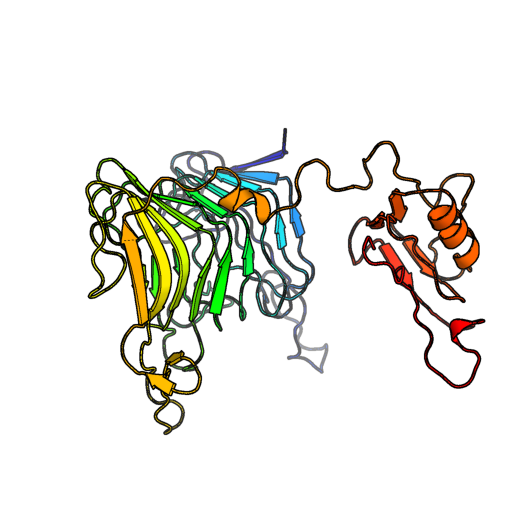 1
ATOM 2148 N N . PRO A 1 287 ? -25.358 -1.230 0.083 1.00 94.94 287 PRO A N 1
ATOM 2149 C CA . PRO A 1 287 ? -24.105 -1.908 -0.193 1.00 94.94 287 PRO A CA 1
ATOM 2150 C C . PRO A 1 287 ? -23.470 -1.320 -1.467 1.00 94.94 287 PRO A C 1
ATOM 2152 O O . PRO A 1 287 ? -24.190 -0.982 -2.413 1.00 94.94 287 PRO A O 1
ATOM 2155 N N . PRO A 1 288 ? -22.140 -1.156 -1.498 1.00 94.94 288 PRO A N 1
ATOM 2156 C CA . PRO A 1 288 ? -21.449 -0.652 -2.677 1.00 94.94 288 PRO A CA 1
ATOM 2157 C C . PRO A 1 288 ? -21.539 -1.639 -3.842 1.00 94.94 288 PRO A C 1
ATOM 2159 O O . PRO A 1 288 ? -21.815 -2.827 -3.655 1.00 94.94 288 PRO A O 1
ATOM 2162 N N . GLN A 1 289 ? -21.236 -1.156 -5.048 1.00 93.12 289 GLN A N 1
ATOM 2163 C CA . GLN A 1 289 ? -20.968 -2.039 -6.182 1.00 93.12 289 GLN A CA 1
ATOM 2164 C C . GLN A 1 289 ? -19.796 -2.972 -5.851 1.00 93.12 289 GLN A C 1
ATOM 2166 O O . GLN A 1 289 ? -18.832 -2.563 -5.202 1.00 93.12 289 GLN A O 1
ATOM 2171 N N . SER A 1 290 ? -19.852 -4.218 -6.326 1.00 87.12 290 SER A N 1
ATOM 2172 C CA . SER A 1 290 ? -18.804 -5.218 -6.076 1.00 87.12 290 SER A CA 1
ATOM 2173 C C . SER A 1 290 ? -17.433 -4.811 -6.626 1.00 87.12 290 SER A C 1
ATOM 2175 O O . SER A 1 290 ? -16.415 -5.280 -6.129 1.00 87.12 290 SER A O 1
ATOM 2177 N N . SER A 1 291 ? -17.406 -3.926 -7.625 1.00 91.06 291 SER A N 1
ATOM 2178 C CA . SER A 1 291 ? -16.191 -3.402 -8.252 1.00 91.06 291 SER A CA 1
ATOM 2179 C C . SER A 1 291 ? -15.502 -2.283 -7.467 1.00 91.06 291 SER A C 1
ATOM 2181 O O . SER A 1 291 ? -14.363 -1.959 -7.796 1.00 91.06 291 SER A O 1
ATOM 2183 N N . LEU A 1 292 ? -16.147 -1.704 -6.440 1.00 94.38 292 LEU A N 1
ATOM 2184 C CA . LEU A 1 292 ? -15.640 -0.521 -5.726 1.00 94.38 292 LEU A CA 1
ATOM 2185 C C . LEU A 1 292 ? -14.193 -0.700 -5.254 1.00 94.38 292 LEU A C 1
ATOM 2187 O O . LEU A 1 292 ? -13.396 0.224 -5.309 1.00 94.38 292 LEU A O 1
ATOM 2191 N N . GLN A 1 293 ? -13.855 -1.897 -4.788 1.00 91.00 293 GLN A N 1
ATOM 2192 C CA . GLN A 1 293 ? -12.522 -2.197 -4.283 1.00 91.00 293 GLN A CA 1
ATOM 2193 C C . GLN A 1 293 ? -11.609 -2.679 -5.416 1.00 91.00 293 GLN A C 1
ATOM 2195 O O . GLN A 1 293 ? -10.470 -2.226 -5.528 1.00 91.00 293 GLN A O 1
ATOM 2200 N N . SER A 1 294 ? -12.099 -3.580 -6.276 1.00 89.38 294 SER A N 1
ATOM 2201 C CA . SER A 1 294 ? -11.278 -4.224 -7.309 1.00 89.38 294 SER A CA 1
ATOM 2202 C C . SER A 1 294 ? -10.842 -3.276 -8.424 1.00 89.38 294 SER A C 1
ATOM 2204 O O . SER A 1 294 ? -9.851 -3.560 -9.078 1.00 89.38 294 SER A O 1
ATOM 2206 N N . GLN A 1 295 ? -11.505 -2.130 -8.610 1.00 92.50 295 GLN A N 1
ATOM 2207 C CA . GLN A 1 295 ? -11.054 -1.084 -9.541 1.00 92.50 295 GLN A CA 1
ATOM 2208 C C . GLN A 1 295 ? -9.689 -0.465 -9.166 1.00 92.50 295 GLN A C 1
ATOM 2210 O O . GLN A 1 295 ? -9.110 0.265 -9.963 1.00 92.50 295 GLN A O 1
ATOM 2215 N N . HIS A 1 296 ? -9.180 -0.719 -7.952 1.00 93.00 296 HIS A N 1
ATOM 2216 C CA . HIS A 1 296 ? -7.899 -0.189 -7.460 1.00 93.00 296 HIS A CA 1
ATOM 2217 C C . HIS A 1 296 ? -6.732 -1.176 -7.568 1.00 93.00 296 HIS A C 1
ATOM 2219 O O . HIS A 1 296 ? -5.659 -0.935 -6.998 1.00 93.00 296 HIS A O 1
ATOM 2225 N N . ILE A 1 297 ? -6.945 -2.294 -8.258 1.00 90.38 297 ILE A N 1
ATOM 2226 C CA . ILE A 1 297 ? -5.905 -3.248 -8.620 1.00 90.38 297 ILE A CA 1
ATOM 2227 C C . ILE A 1 297 ? -6.025 -3.600 -10.093 1.00 90.38 297 ILE A C 1
ATOM 2229 O O . ILE A 1 297 ? -7.094 -3.526 -10.692 1.00 90.38 297 ILE A O 1
ATOM 2233 N N . TRP A 1 298 ? -4.900 -4.019 -10.650 1.00 86.69 298 TRP A N 1
ATOM 2234 C CA . TRP A 1 298 ? -4.872 -4.703 -11.925 1.00 86.69 298 TRP A CA 1
ATOM 2235 C C . TRP A 1 298 ? -5.621 -6.031 -11.805 1.00 86.69 298 TRP A C 1
ATOM 2237 O O . TRP A 1 298 ? -5.407 -6.779 -10.846 1.00 86.69 298 TRP A O 1
ATOM 2247 N N . ASP A 1 299 ? -6.522 -6.301 -12.745 1.00 83.62 299 ASP A N 1
ATOM 2248 C CA . ASP A 1 299 ? -7.195 -7.593 -12.823 1.00 83.62 299 ASP A CA 1
ATOM 2249 C C . ASP A 1 299 ? -6.296 -8.643 -13.502 1.00 83.62 299 ASP A C 1
ATOM 2251 O O . ASP A 1 299 ? -5.166 -8.369 -13.911 1.00 83.62 299 ASP A O 1
ATOM 2255 N N . GLU A 1 300 ? -6.795 -9.873 -13.616 1.00 76.50 300 GLU A N 1
ATOM 2256 C CA . GLU A 1 300 ? -6.056 -10.983 -14.231 1.00 76.50 300 GLU A CA 1
ATOM 2257 C C . GLU A 1 300 ? -5.760 -10.772 -15.728 1.00 76.50 300 GLU A C 1
ATOM 2259 O O . GLU A 1 300 ? -4.953 -11.507 -16.294 1.00 76.50 300 GLU A O 1
ATOM 2264 N N . SER A 1 301 ? -6.386 -9.782 -16.380 1.00 82.38 301 SER A N 1
ATOM 2265 C CA . SER A 1 301 ? -6.094 -9.426 -17.772 1.00 82.38 301 SER A CA 1
ATOM 2266 C C . SER A 1 301 ? -4.837 -8.566 -17.914 1.00 82.38 301 SER A C 1
ATOM 2268 O O . SER A 1 301 ? -4.317 -8.422 -19.025 1.00 82.38 301 SER A O 1
ATOM 2270 N N . PHE A 1 302 ? -4.312 -8.024 -16.810 1.00 85.31 302 PHE A N 1
ATOM 2271 C CA . PHE A 1 302 ? -3.092 -7.234 -16.848 1.00 85.31 302 PHE A CA 1
ATOM 2272 C C . PHE A 1 302 ? -1.907 -8.084 -17.335 1.00 85.31 302 PHE A C 1
ATOM 2274 O O . PHE A 1 302 ? -1.667 -9.184 -16.827 1.00 85.31 302 PHE A O 1
ATOM 2281 N N . PRO A 1 303 ? -1.150 -7.602 -18.334 1.00 87.75 303 PRO A N 1
ATOM 2282 C CA . PRO A 1 303 ? -0.094 -8.380 -18.962 1.00 87.75 303 PRO A CA 1
ATOM 2283 C C . PRO A 1 303 ? 1.040 -8.685 -17.982 1.00 87.75 303 PRO A C 1
ATOM 2285 O O . PRO A 1 303 ? 1.483 -7.834 -17.212 1.00 87.75 303 PRO A O 1
ATOM 2288 N N . SER A 1 304 ? 1.577 -9.897 -18.077 1.00 87.44 304 SER A N 1
ATOM 2289 C CA . SER A 1 304 ? 2.789 -10.304 -17.372 1.00 87.44 304 SER A CA 1
ATOM 2290 C C . SER A 1 304 ? 3.780 -10.936 -18.345 1.00 87.44 304 SER A C 1
ATOM 2292 O O . SER A 1 304 ? 3.461 -11.233 -19.496 1.00 87.44 304 SER A O 1
ATOM 2294 N N . TRP A 1 305 ? 4.996 -11.206 -17.874 1.00 87.06 305 TRP A N 1
ATOM 2295 C CA . TRP A 1 305 ? 5.987 -11.947 -18.656 1.00 87.06 305 TRP A CA 1
ATOM 2296 C C . TRP A 1 305 ? 5.560 -13.395 -18.949 1.00 87.06 305 TRP A C 1
ATOM 2298 O O . TRP A 1 305 ? 6.144 -14.039 -19.816 1.00 87.06 305 TRP A O 1
ATOM 2308 N N . GLN A 1 306 ? 4.550 -13.905 -18.234 1.00 87.12 306 GLN A N 1
ATOM 2309 C CA . GLN A 1 306 ? 3.954 -15.227 -18.443 1.00 87.12 306 GLN A CA 1
ATOM 2310 C C . GLN A 1 306 ? 2.772 -15.198 -19.417 1.00 87.12 306 GLN A C 1
ATOM 2312 O O . GLN A 1 306 ? 2.238 -16.256 -19.752 1.00 87.12 306 GLN A O 1
ATOM 2317 N N . SER A 1 307 ? 2.334 -14.016 -19.865 1.00 91.00 307 SER A N 1
ATOM 2318 C CA . SER A 1 307 ? 1.254 -13.911 -20.843 1.00 91.00 307 SER A CA 1
ATOM 2319 C C . SER A 1 307 ? 1.636 -14.678 -22.121 1.00 91.00 307 SER A C 1
ATOM 2321 O O . SER A 1 307 ? 2.749 -14.497 -22.613 1.00 91.00 307 SER A O 1
ATOM 2323 N N . PRO A 1 308 ? 0.740 -15.498 -22.709 1.00 90.44 308 PRO A N 1
ATOM 2324 C CA . PRO A 1 308 ? 1.082 -16.349 -23.857 1.00 90.44 308 PRO A CA 1
ATOM 2325 C C . PRO A 1 308 ? 1.639 -15.603 -25.077 1.00 90.44 308 PRO A C 1
ATOM 2327 O O . PRO A 1 308 ? 2.364 -16.185 -25.875 1.00 90.44 308 PRO A O 1
ATOM 2330 N N . GLN A 1 309 ? 1.290 -14.322 -25.222 1.00 92.12 309 GLN A N 1
ATOM 2331 C CA . GLN A 1 309 ? 1.718 -13.454 -26.323 1.00 92.12 309 GLN A CA 1
ATOM 2332 C C . GLN A 1 309 ? 2.944 -12.590 -25.973 1.00 92.12 309 GLN A C 1
ATOM 2334 O O . GLN A 1 309 ? 3.316 -11.720 -26.754 1.00 92.12 309 GLN A O 1
ATOM 2339 N N . ALA A 1 310 ? 3.557 -12.781 -24.800 1.00 95.75 310 ALA A N 1
ATOM 2340 C CA . ALA A 1 310 ? 4.726 -12.013 -24.391 1.00 95.75 310 ALA A CA 1
ATOM 2341 C C . ALA A 1 310 ? 5.951 -12.387 -25.240 1.00 95.75 310 ALA A C 1
ATOM 2343 O O . ALA A 1 310 ? 6.497 -13.488 -25.138 1.00 95.75 310 ALA A O 1
ATOM 2344 N N . ALA A 1 311 ? 6.417 -11.447 -26.060 1.00 97.44 311 ALA A N 1
ATOM 2345 C CA . ALA A 1 311 ? 7.603 -11.616 -26.882 1.00 97.44 311 ALA A CA 1
ATOM 2346 C C . ALA A 1 311 ? 8.871 -11.348 -26.067 1.00 97.44 311 ALA A C 1
ATOM 2348 O O . ALA A 1 311 ? 9.129 -10.225 -25.635 1.00 97.44 311 ALA A O 1
ATOM 2349 N N . ASN A 1 312 ? 9.680 -12.386 -25.862 1.00 97.88 312 ASN A N 1
ATOM 2350 C CA . ASN A 1 312 ? 10.966 -12.270 -25.184 1.00 97.88 312 ASN A CA 1
ATOM 2351 C C . ASN A 1 312 ? 12.013 -11.663 -26.129 1.00 97.88 312 ASN A C 1
ATOM 2353 O O . ASN A 1 312 ? 12.432 -12.309 -27.089 1.00 97.88 312 ASN A O 1
ATOM 2357 N N . VAL A 1 313 ? 12.503 -10.465 -25.806 1.00 98.44 313 VAL A N 1
ATOM 2358 C CA . VAL A 1 313 ? 13.480 -9.740 -26.639 1.00 98.44 313 VAL A CA 1
ATOM 2359 C C . VAL A 1 313 ? 14.823 -10.461 -26.809 1.00 98.44 313 VAL A C 1
ATOM 2361 O O . VAL A 1 313 ? 15.544 -10.174 -27.757 1.00 98.44 313 VAL A O 1
ATOM 2364 N N . LYS A 1 314 ? 15.176 -11.409 -25.929 1.00 98.25 314 LYS A N 1
ATOM 2365 C CA . LYS A 1 314 ? 16.403 -12.219 -26.054 1.00 98.25 314 LYS A CA 1
ATOM 2366 C C . LYS A 1 314 ? 16.233 -13.437 -26.963 1.00 98.25 314 LYS A C 1
ATOM 2368 O O . LYS A 1 314 ? 17.222 -14.031 -27.385 1.00 98.25 314 LYS A O 1
ATOM 2373 N N . ALA A 1 315 ? 14.997 -13.847 -27.239 1.00 97.62 315 ALA A N 1
ATOM 2374 C CA . ALA A 1 315 ? 14.715 -14.990 -28.097 1.00 97.62 315 ALA A CA 1
ATOM 2375 C C . ALA A 1 315 ? 14.750 -14.589 -29.586 1.00 97.62 315 ALA A C 1
ATOM 2377 O O . ALA A 1 315 ? 14.566 -13.411 -29.920 1.00 97.62 315 ALA A O 1
ATOM 2378 N N . PRO A 1 316 ? 14.957 -15.545 -30.512 1.00 95.69 316 PRO A N 1
ATOM 2379 C CA . PRO A 1 316 ? 14.673 -15.321 -31.924 1.00 95.69 316 PRO A CA 1
ATOM 2380 C C . PRO A 1 316 ? 13.221 -14.845 -32.116 1.00 95.69 316 PRO A C 1
ATOM 2382 O O . PRO A 1 316 ? 12.314 -15.369 -31.477 1.00 95.69 316 PRO A O 1
ATOM 2385 N N . ALA A 1 317 ? 12.945 -13.864 -32.972 1.00 96.38 317 ALA A N 1
ATOM 2386 C CA . ALA A 1 317 ? 13.830 -13.246 -33.968 1.00 96.38 317 ALA A CA 1
ATOM 2387 C C . ALA A 1 317 ? 14.477 -11.907 -33.533 1.00 96.38 317 ALA A C 1
ATOM 2389 O O . ALA A 1 317 ? 14.910 -11.149 -34.398 1.00 96.38 317 ALA A O 1
ATOM 2390 N N . TYR A 1 318 ? 14.509 -11.585 -32.235 1.00 98.44 318 TYR A N 1
ATOM 2391 C CA . TYR A 1 318 ? 14.934 -10.266 -31.734 1.00 98.44 318 TYR A CA 1
ATOM 2392 C C . TYR A 1 318 ? 16.405 -10.234 -31.319 1.00 98.44 318 TYR A C 1
ATOM 2394 O O . TYR A 1 318 ? 17.150 -9.377 -31.781 1.00 98.44 318 TYR A O 1
ATOM 2402 N N . GLY A 1 319 ? 16.835 -11.193 -30.492 1.00 98.06 319 GLY A N 1
ATOM 2403 C CA . GLY A 1 319 ? 18.248 -11.386 -30.153 1.00 98.06 319 GLY A CA 1
ATOM 2404 C C . GLY A 1 319 ? 18.910 -10.246 -29.366 1.00 98.06 319 GLY A C 1
ATOM 2405 O O . GLY A 1 319 ? 20.120 -10.071 -29.487 1.00 98.06 319 GLY A O 1
ATOM 2406 N N . ALA A 1 320 ? 18.155 -9.486 -28.566 1.00 98.50 320 ALA A N 1
ATOM 2407 C CA . ALA A 1 320 ? 18.723 -8.494 -27.654 1.00 98.50 320 ALA A CA 1
ATOM 2408 C C . ALA A 1 320 ? 19.691 -9.159 -26.658 1.00 98.50 320 ALA A C 1
ATOM 2410 O O . ALA A 1 320 ? 19.419 -10.234 -26.116 1.00 98.50 320 ALA A O 1
ATOM 2411 N N . VAL A 1 321 ? 20.818 -8.509 -26.386 1.00 98.31 321 VAL A N 1
ATOM 2412 C CA . VAL A 1 321 ? 21.911 -9.056 -25.578 1.00 98.31 321 VAL A CA 1
ATOM 2413 C C . VAL A 1 321 ? 21.703 -8.729 -24.098 1.00 98.31 321 VAL A C 1
ATOM 2415 O O . VAL A 1 321 ? 21.735 -9.620 -23.238 1.00 98.31 321 VAL A O 1
ATOM 2418 N N . GLY A 1 322 ? 21.424 -7.463 -23.775 1.00 97.56 322 GLY A N 1
ATOM 2419 C CA . GLY A 1 322 ? 21.214 -7.000 -22.405 1.00 97.56 322 GLY A CA 1
ATOM 2420 C C . GLY A 1 322 ? 22.467 -7.077 -21.522 1.00 97.56 322 GLY A C 1
ATOM 2421 O O . GLY A 1 322 ? 22.348 -7.371 -20.329 1.00 97.56 322 GLY A O 1
ATOM 2422 N N . ASP A 1 323 ? 23.655 -6.864 -22.094 1.00 97.38 323 ASP A N 1
ATOM 2423 C CA . ASP A 1 323 ? 24.964 -6.920 -21.417 1.00 97.38 323 ASP A CA 1
ATOM 2424 C C . ASP A 1 323 ? 25.540 -5.537 -21.060 1.00 97.38 323 ASP A C 1
ATOM 2426 O O . ASP A 1 323 ? 26.690 -5.425 -20.634 1.00 97.38 323 ASP A O 1
ATOM 2430 N N . SER A 1 324 ? 24.744 -4.478 -21.214 1.00 96.00 324 SER A N 1
ATOM 2431 C CA . SER A 1 324 ? 25.115 -3.063 -21.118 1.00 96.00 324 SER A CA 1
ATOM 2432 C C . SER A 1 324 ? 26.079 -2.554 -22.193 1.00 96.00 324 SER A C 1
ATOM 2434 O O . SER A 1 324 ? 26.429 -1.382 -22.135 1.00 96.00 324 SER A O 1
ATOM 2436 N N . LEU A 1 325 ? 26.554 -3.362 -23.140 1.00 96.44 325 LEU A N 1
ATOM 2437 C CA . LEU A 1 325 ? 27.563 -2.967 -24.131 1.00 96.44 325 LEU A CA 1
ATOM 2438 C C . LEU A 1 325 ? 26.991 -2.964 -25.546 1.00 96.44 325 LEU A C 1
ATOM 2440 O O . LEU A 1 325 ? 27.125 -1.960 -26.255 1.00 96.44 325 LEU A O 1
ATOM 2444 N N . ALA A 1 326 ? 26.349 -4.062 -25.938 1.00 97.69 326 ALA A N 1
ATOM 2445 C CA . ALA A 1 326 ? 25.703 -4.192 -27.233 1.00 97.69 326 ALA A CA 1
ATOM 2446 C C . ALA A 1 326 ? 24.653 -3.093 -27.435 1.00 97.69 326 ALA A C 1
ATOM 2448 O O . ALA A 1 326 ? 24.057 -2.591 -26.483 1.00 97.69 326 ALA A O 1
ATOM 2449 N N . ASP A 1 327 ? 24.468 -2.674 -28.682 1.00 98.12 327 A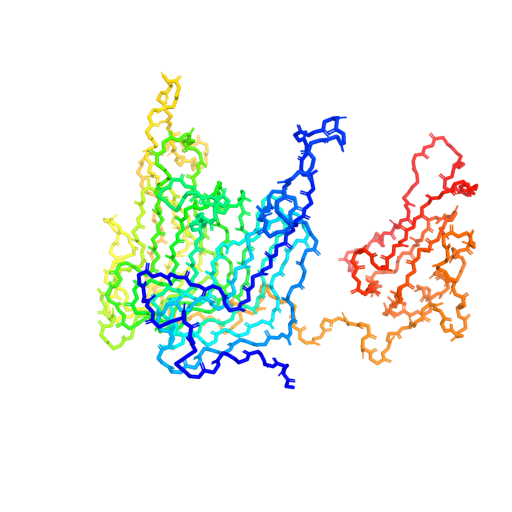SP A N 1
ATOM 2450 C CA . ASP A 1 327 ? 23.378 -1.773 -29.034 1.00 98.12 327 ASP A CA 1
ATOM 2451 C C . ASP A 1 327 ? 22.108 -2.592 -29.285 1.00 98.12 327 ASP A C 1
ATOM 2453 O O . ASP A 1 327 ? 21.952 -3.199 -30.343 1.00 98.12 327 ASP A O 1
ATOM 2457 N N . ASP A 1 328 ? 21.216 -2.621 -28.298 1.00 98.69 328 ASP A N 1
ATOM 2458 C CA . ASP A 1 328 ? 19.971 -3.387 -28.347 1.00 98.69 328 ASP A CA 1
ATOM 2459 C C . ASP A 1 328 ? 18.823 -2.613 -29.022 1.00 98.69 328 ASP A C 1
ATOM 2461 O O . ASP A 1 328 ? 17.708 -3.126 -29.110 1.00 98.69 328 ASP A O 1
ATOM 2465 N N . THR A 1 329 ? 19.069 -1.398 -29.534 1.00 98.69 329 THR A N 1
ATOM 2466 C CA . THR A 1 329 ? 18.019 -0.509 -30.073 1.00 98.69 329 THR A CA 1
ATOM 2467 C C . THR A 1 329 ? 17.176 -1.186 -31.150 1.00 98.69 329 THR A C 1
ATOM 2469 O O . THR A 1 329 ? 15.954 -1.221 -31.042 1.00 98.69 329 THR A O 1
ATOM 2472 N N . ALA A 1 330 ? 17.812 -1.768 -32.172 1.00 98.62 330 ALA A N 1
ATOM 2473 C CA . ALA A 1 330 ? 17.095 -2.388 -33.286 1.00 98.62 330 ALA A CA 1
ATOM 2474 C C . ALA A 1 330 ? 16.327 -3.649 -32.857 1.00 98.62 330 ALA A C 1
ATOM 2476 O O . ALA A 1 330 ? 15.208 -3.874 -33.314 1.00 98.62 330 ALA A O 1
ATOM 2477 N N . ALA A 1 331 ? 16.903 -4.451 -31.956 1.00 98.69 331 ALA A N 1
ATOM 2478 C CA . ALA A 1 331 ? 16.264 -5.655 -31.432 1.00 98.69 331 ALA A CA 1
ATOM 2479 C C . ALA A 1 331 ? 15.011 -5.314 -30.613 1.00 98.69 331 ALA A C 1
ATOM 2481 O O . ALA A 1 331 ? 13.952 -5.914 -30.815 1.00 98.69 331 ALA A O 1
ATOM 2482 N N . LEU A 1 332 ? 15.119 -4.321 -29.723 1.00 98.69 332 LEU A N 1
ATOM 2483 C CA . LEU A 1 332 ? 14.002 -3.849 -28.911 1.00 98.69 332 LEU A CA 1
ATOM 2484 C C . LEU A 1 332 ? 12.927 -3.168 -29.761 1.00 98.69 332 LEU A C 1
ATOM 2486 O O . LEU A 1 332 ? 11.752 -3.491 -29.595 1.00 98.69 332 LEU A O 1
ATOM 2490 N N . GLN A 1 333 ? 13.304 -2.286 -30.693 1.00 98.69 333 GLN A N 1
ATOM 2491 C CA . GLN A 1 333 ? 12.337 -1.617 -31.566 1.00 98.69 333 GLN A CA 1
ATOM 2492 C C . GLN A 1 333 ? 11.582 -2.632 -32.429 1.00 98.69 333 GLN A C 1
ATOM 2494 O O . GLN A 1 333 ? 10.359 -2.593 -32.467 1.00 98.69 333 GLN A O 1
ATOM 2499 N N . LYS A 1 334 ? 12.271 -3.621 -33.013 1.00 98.69 334 LYS A N 1
ATOM 2500 C CA . LYS A 1 334 ? 11.617 -4.696 -33.775 1.00 98.69 334 LYS A CA 1
ATOM 2501 C C . LYS A 1 334 ? 10.612 -5.480 -32.924 1.00 98.69 334 LYS A C 1
ATOM 2503 O O . LYS A 1 334 ? 9.530 -5.812 -33.403 1.00 98.69 334 LYS A O 1
ATOM 2508 N N . ALA A 1 335 ? 10.942 -5.775 -31.664 1.00 98.44 335 ALA A N 1
ATOM 2509 C CA . ALA A 1 335 ? 10.015 -6.451 -30.756 1.00 98.44 335 ALA A CA 1
ATOM 2510 C C . ALA A 1 335 ? 8.772 -5.603 -30.460 1.00 98.44 335 ALA A C 1
ATOM 2512 O O . ALA A 1 335 ? 7.663 -6.141 -30.455 1.00 98.44 335 ALA A O 1
ATOM 2513 N N . ILE A 1 336 ? 8.954 -4.295 -30.261 1.00 98.19 336 ILE A N 1
ATOM 2514 C CA . ILE A 1 336 ? 7.867 -3.329 -30.071 1.00 98.19 336 ILE A CA 1
ATOM 2515 C C . ILE A 1 336 ? 6.999 -3.229 -31.328 1.00 98.19 336 ILE A C 1
ATOM 2517 O O . ILE A 1 336 ? 5.775 -3.264 -31.224 1.00 98.19 336 ILE A O 1
ATOM 2521 N N . ASP A 1 337 ? 7.600 -3.173 -32.511 1.00 97.75 337 ASP A N 1
ATOM 2522 C CA . ASP A 1 337 ? 6.879 -3.044 -33.777 1.00 97.75 337 ASP A CA 1
ATOM 2523 C C . ASP A 1 337 ? 6.016 -4.281 -34.062 1.00 97.75 337 ASP A C 1
ATOM 2525 O O . ASP A 1 337 ? 4.855 -4.152 -34.457 1.00 97.75 337 ASP A O 1
ATOM 2529 N N . GLU A 1 338 ? 6.530 -5.480 -33.782 1.00 97.50 338 GLU A N 1
ATOM 2530 C CA . GLU A 1 338 ? 5.873 -6.749 -34.122 1.00 97.50 338 GLU A CA 1
ATOM 2531 C C . GLU A 1 338 ? 4.888 -7.263 -33.066 1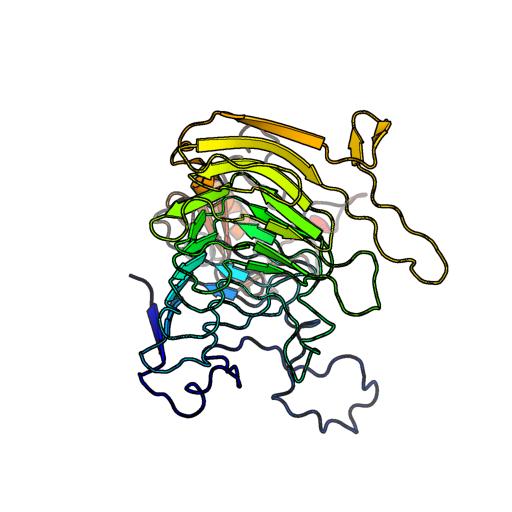.00 97.50 338 GLU A C 1
ATOM 2533 O O . GLU A 1 338 ? 4.018 -8.065 -33.400 1.00 97.50 338 GLU A O 1
ATOM 2538 N N . ASN A 1 339 ? 4.981 -6.812 -31.810 1.00 96.88 339 ASN A N 1
ATOM 2539 C CA . ASN A 1 339 ? 4.191 -7.384 -30.714 1.00 96.88 339 ASN A CA 1
ATOM 2540 C C . ASN A 1 339 ? 3.437 -6.329 -29.917 1.00 96.88 339 ASN A C 1
ATOM 2542 O O . ASN A 1 339 ? 3.748 -5.139 -29.942 1.00 96.88 339 ASN A O 1
ATOM 2546 N N . GLU A 1 340 ? 2.418 -6.786 -29.202 1.00 95.00 340 GLU A N 1
ATOM 2547 C CA . GLU A 1 340 ? 1.705 -5.971 -28.227 1.00 95.00 340 GLU A CA 1
ATOM 2548 C C . GLU A 1 340 ? 2.368 -6.071 -26.849 1.00 95.00 340 GLU A C 1
ATOM 2550 O O . GLU A 1 340 ? 2.639 -5.050 -26.229 1.00 95.00 340 GLU A O 1
ATOM 2555 N N . ILE A 1 341 ? 2.694 -7.288 -26.396 1.00 96.38 341 ILE A N 1
ATOM 2556 C CA . ILE A 1 341 ? 3.362 -7.544 -25.114 1.00 96.38 341 ILE A CA 1
ATOM 2557 C C . ILE A 1 341 ? 4.837 -7.853 -25.369 1.00 96.38 341 ILE A C 1
ATOM 2559 O O . ILE A 1 341 ? 5.170 -8.870 -25.974 1.00 96.38 341 ILE A O 1
ATOM 2563 N N . VAL A 1 342 ? 5.727 -6.996 -24.876 1.00 97.56 342 VAL A N 1
ATOM 2564 C CA . VAL A 1 342 ? 7.180 -7.129 -25.018 1.00 97.56 342 VAL A CA 1
ATOM 2565 C C . VAL A 1 342 ? 7.792 -7.381 -23.648 1.00 97.56 342 VAL A C 1
ATOM 2567 O O . VAL A 1 342 ? 7.716 -6.541 -22.751 1.00 97.56 342 VAL A O 1
ATOM 2570 N N . PHE A 1 343 ? 8.413 -8.545 -23.488 1.00 97.88 343 PHE A N 1
ATOM 2571 C CA . PHE A 1 343 ? 9.075 -8.952 -22.258 1.00 97.88 343 PHE A CA 1
ATOM 2572 C C . PHE A 1 343 ? 10.585 -8.728 -22.344 1.00 97.88 343 PHE A C 1
ATOM 2574 O O . PHE A 1 343 ? 11.253 -9.239 -23.245 1.00 97.88 343 PHE A O 1
ATOM 2581 N N . LEU A 1 344 ? 11.123 -8.008 -21.358 1.00 97.69 344 LEU A N 1
ATOM 2582 C CA . LEU A 1 344 ? 12.546 -7.780 -21.138 1.00 97.69 344 LEU A CA 1
ATOM 2583 C C . LEU A 1 344 ? 13.009 -8.654 -19.966 1.00 97.69 344 LEU A C 1
ATOM 2585 O O . LEU A 1 344 ? 12.841 -8.255 -18.805 1.00 97.69 344 LEU A O 1
ATOM 2589 N N . PRO A 1 345 ? 13.642 -9.817 -20.222 1.00 96.94 345 PRO A N 1
ATOM 2590 C CA . PRO A 1 345 ? 14.297 -10.592 -19.175 1.00 96.94 345 PRO A CA 1
ATOM 2591 C C . PRO A 1 345 ? 15.372 -9.782 -18.448 1.00 96.94 345 PRO A C 1
ATOM 2593 O O . PRO A 1 345 ? 15.706 -8.661 -18.839 1.00 96.94 345 PRO A O 1
ATOM 2596 N N . LYS A 1 346 ? 15.993 -10.390 -17.434 1.00 97.00 346 LYS A N 1
ATOM 2597 C CA . LYS A 1 346 ? 17.145 -9.793 -16.758 1.00 97.00 346 LYS A CA 1
ATOM 2598 C C . LYS A 1 346 ? 18.212 -9.345 -17.772 1.00 97.00 346 LYS A C 1
ATOM 2600 O O . LYS A 1 346 ? 18.689 -10.155 -18.576 1.00 97.00 346 LYS A O 1
ATOM 2605 N N . GLY A 1 347 ? 18.601 -8.078 -17.709 1.00 97.12 347 GLY A N 1
ATOM 2606 C CA . GLY A 1 347 ? 19.591 -7.469 -18.586 1.00 97.12 347 GLY A CA 1
ATOM 2607 C C . GLY A 1 347 ? 19.632 -5.946 -18.476 1.00 97.12 347 GLY A C 1
ATOM 2608 O O . GLY A 1 347 ? 18.666 -5.306 -18.057 1.00 97.12 347 GLY A O 1
ATOM 2609 N N . TYR A 1 348 ? 20.765 -5.390 -18.892 1.00 97.38 348 TYR A N 1
ATOM 2610 C CA . TYR A 1 348 ? 20.969 -3.960 -19.095 1.00 97.38 348 TYR A CA 1
ATOM 2611 C C . TYR A 1 348 ? 21.002 -3.710 -20.600 1.00 97.38 348 TYR A C 1
ATOM 2613 O O . TYR A 1 348 ? 21.994 -4.005 -21.262 1.00 97.38 348 TYR A O 1
ATOM 2621 N N . TYR A 1 349 ? 19.901 -3.228 -21.153 1.00 97.94 349 TYR A N 1
ATOM 2622 C CA . TYR A 1 349 ? 19.725 -3.037 -22.584 1.00 97.94 349 TYR A CA 1
ATOM 2623 C C . TYR A 1 349 ? 20.147 -1.622 -22.944 1.00 97.94 349 TYR A C 1
ATOM 2625 O O . TYR A 1 349 ? 19.444 -0.648 -22.652 1.00 97.94 349 TYR A O 1
ATOM 2633 N N . ARG A 1 350 ? 21.341 -1.497 -23.523 1.00 98.12 350 ARG A N 1
ATOM 2634 C CA . ARG A 1 350 ? 21.834 -0.208 -23.995 1.00 98.12 350 ARG A CA 1
ATOM 2635 C C . ARG A 1 350 ? 21.123 0.135 -25.300 1.00 98.12 350 ARG A C 1
ATOM 2637 O O . ARG A 1 350 ? 21.145 -0.658 -26.235 1.00 98.12 350 ARG A O 1
ATOM 2644 N N . VAL A 1 351 ? 20.566 1.339 -25.371 1.00 98.50 351 VAL A N 1
ATOM 2645 C CA . VAL A 1 351 ? 19.996 1.906 -26.595 1.00 98.50 351 VAL A CA 1
ATOM 2646 C C . VAL A 1 351 ? 20.723 3.187 -26.998 1.00 98.50 351 VAL A C 1
ATOM 2648 O O . VAL A 1 351 ? 21.298 3.894 -26.163 1.00 98.50 351 VAL A O 1
ATOM 2651 N N . THR A 1 352 ? 20.726 3.462 -28.296 1.00 97.94 352 THR A N 1
ATOM 2652 C CA . THR A 1 352 ? 21.381 4.608 -28.934 1.00 97.94 352 THR A CA 1
ATOM 2653 C C . THR A 1 352 ? 20.414 5.469 -29.742 1.00 97.94 352 THR A C 1
ATOM 2655 O O . THR A 1 352 ? 20.813 6.523 -30.235 1.00 97.94 352 THR A O 1
ATOM 2658 N N . ASP A 1 353 ? 19.143 5.076 -29.830 1.00 97.62 353 ASP A N 1
ATOM 2659 C CA . ASP A 1 353 ? 18.041 5.887 -30.350 1.00 97.62 353 ASP A CA 1
ATOM 2660 C C . ASP A 1 353 ? 16.788 5.711 -29.475 1.00 97.62 353 ASP A C 1
ATOM 2662 O O . ASP A 1 353 ? 16.712 4.799 -28.647 1.00 97.62 353 ASP A O 1
ATOM 2666 N N . THR A 1 354 ? 15.818 6.607 -29.641 1.00 97.50 354 THR A N 1
ATOM 2667 C CA . THR A 1 354 ? 14.515 6.561 -28.971 1.00 97.50 354 THR A CA 1
ATOM 2668 C C . THR A 1 354 ? 13.754 5.292 -29.355 1.00 97.50 354 THR A C 1
ATOM 2670 O O . THR A 1 354 ? 13.496 5.061 -30.538 1.00 97.50 354 THR A O 1
ATOM 2673 N N . LEU A 1 355 ? 13.321 4.516 -28.358 1.00 98.38 355 LEU A N 1
ATOM 2674 C CA . LEU A 1 355 ? 12.347 3.440 -28.553 1.00 98.38 355 LEU A CA 1
ATOM 2675 C C . LEU A 1 355 ? 10.936 4.025 -28.633 1.00 98.38 355 LEU A C 1
ATOM 2677 O O . LEU A 1 355 ? 10.515 4.731 -27.718 1.00 98.38 355 LEU A O 1
ATOM 2681 N N . ARG A 1 356 ? 10.196 3.718 -29.697 1.00 97.50 356 ARG A N 1
ATOM 2682 C CA . ARG A 1 356 ? 8.845 4.246 -29.938 1.00 97.50 356 ARG A CA 1
ATOM 2683 C C . ARG A 1 356 ? 7.808 3.177 -29.690 1.00 97.50 356 ARG A C 1
ATOM 2685 O O . ARG A 1 356 ? 7.796 2.167 -30.388 1.00 97.50 356 ARG A O 1
ATOM 2692 N N . LEU A 1 357 ? 6.962 3.402 -28.693 1.00 96.62 357 LEU A N 1
ATOM 2693 C CA . LEU A 1 357 ? 5.866 2.507 -28.349 1.00 96.62 357 LEU A CA 1
ATOM 2694 C C . LEU A 1 357 ? 4.663 2.757 -29.267 1.00 96.62 357 LEU A C 1
ATOM 2696 O O . LEU A 1 357 ? 4.414 3.884 -29.693 1.00 96.62 357 LEU A O 1
ATOM 2700 N N . LYS A 1 358 ? 3.890 1.705 -29.544 1.00 94.56 358 LYS A N 1
ATOM 2701 C CA . LYS A 1 358 ? 2.564 1.808 -30.174 1.00 94.56 358 LYS A CA 1
ATOM 2702 C C . LYS A 1 358 ? 1.511 2.079 -29.085 1.00 94.56 358 LYS A C 1
ATOM 2704 O O . LYS A 1 358 ? 1.779 1.739 -27.932 1.00 94.56 358 LYS A O 1
ATOM 2709 N N . PRO A 1 359 ? 0.303 2.576 -29.425 1.00 92.06 359 PRO A N 1
ATOM 2710 C CA . PRO A 1 359 ? -0.752 2.843 -28.437 1.00 92.06 359 PRO A CA 1
ATOM 2711 C C . PRO A 1 359 ? -1.043 1.665 -27.494 1.00 92.06 359 PRO A C 1
ATOM 2713 O O . PRO A 1 359 ? -1.185 1.838 -26.297 1.00 92.06 359 PRO A O 1
ATOM 2716 N N . ASN A 1 360 ? -1.010 0.427 -27.999 1.00 89.75 360 ASN A N 1
ATOM 2717 C CA . ASN A 1 360 ? -1.312 -0.761 -27.190 1.00 89.75 360 ASN A CA 1
ATOM 2718 C C . ASN A 1 360 ? -0.081 -1.491 -26.623 1.00 89.75 360 ASN A C 1
ATOM 2720 O O . ASN A 1 360 ? -0.229 -2.594 -26.084 1.00 89.75 360 ASN A O 1
ATOM 2724 N N . THR A 1 361 ? 1.127 -0.929 -26.753 1.00 93.75 361 THR A N 1
ATOM 2725 C CA . THR A 1 361 ? 2.361 -1.599 -26.318 1.00 93.75 361 THR A CA 1
ATOM 2726 C C . THR A 1 361 ? 2.405 -1.780 -24.799 1.00 93.75 361 THR A C 1
ATOM 2728 O O . THR A 1 361 ? 2.265 -0.840 -24.025 1.00 93.75 361 THR A O 1
ATOM 2731 N N . LYS A 1 362 ? 2.695 -3.009 -24.371 1.00 93.50 362 LYS A N 1
ATOM 2732 C CA . LYS A 1 362 ? 2.854 -3.432 -22.979 1.00 93.50 362 LYS A CA 1
ATOM 2733 C C . LYS A 1 362 ? 4.302 -3.859 -22.776 1.00 93.50 362 LYS A C 1
ATOM 2735 O O . LYS A 1 362 ? 4.712 -4.916 -23.252 1.00 93.50 362 LYS A O 1
ATOM 2740 N N . LEU A 1 363 ? 5.083 -3.029 -22.092 1.00 94.19 363 LEU A N 1
ATOM 2741 C CA . LEU A 1 363 ? 6.500 -3.280 -21.835 1.00 94.19 363 LEU A CA 1
ATOM 2742 C C . LEU A 1 363 ? 6.687 -3.863 -20.431 1.00 94.19 363 LEU A C 1
ATOM 2744 O O . LEU A 1 363 ? 6.452 -3.180 -19.436 1.00 94.19 363 LEU A O 1
ATOM 2748 N N . VAL A 1 364 ? 7.108 -5.124 -20.343 1.00 94.62 364 VAL A N 1
ATOM 2749 C CA . VAL A 1 364 ? 7.166 -5.870 -19.079 1.00 94.62 364 VAL A CA 1
ATOM 2750 C C . VAL A 1 364 ? 8.610 -6.249 -18.752 1.00 94.62 364 VAL A C 1
ATOM 2752 O O . VAL A 1 364 ? 9.271 -6.932 -19.529 1.00 94.62 364 VAL A O 1
ATOM 2755 N N . GLY A 1 365 ? 9.108 -5.825 -17.590 1.00 93.38 365 GLY A N 1
ATOM 2756 C CA . GLY A 1 365 ? 10.390 -6.267 -17.028 1.00 93.38 365 GLY A CA 1
ATOM 2757 C C . GLY A 1 365 ? 10.212 -7.331 -15.941 1.00 93.38 365 GLY A C 1
ATOM 2758 O O . GLY A 1 365 ? 9.098 -7.599 -15.502 1.00 93.38 365 GLY A O 1
ATOM 2759 N N . VAL A 1 366 ? 11.314 -7.923 -15.471 1.00 88.88 366 VAL A N 1
ATOM 2760 C CA . VAL A 1 366 ? 11.284 -8.865 -14.332 1.00 88.88 366 VAL A CA 1
ATOM 2761 C C . VAL A 1 366 ? 11.137 -8.109 -13.010 1.00 88.88 366 VAL A C 1
ATOM 2763 O O . VAL A 1 366 ? 10.288 -8.429 -12.187 1.00 88.88 366 VAL A O 1
ATOM 2766 N N . ALA A 1 367 ? 11.991 -7.106 -12.809 1.00 83.81 367 ALA A N 1
ATOM 2767 C CA . ALA A 1 367 ? 11.990 -6.185 -11.678 1.00 83.81 367 ALA A CA 1
ATOM 2768 C C . ALA A 1 367 ? 12.819 -4.951 -12.058 1.00 83.81 367 ALA A C 1
ATOM 2770 O O . ALA A 1 367 ? 13.698 -5.045 -12.920 1.00 83.81 367 ALA A O 1
ATOM 2771 N N . HIS A 1 368 ? 12.601 -3.815 -11.390 1.00 79.19 368 HIS A N 1
ATOM 2772 C CA . HIS A 1 368 ? 13.271 -2.549 -11.730 1.00 79.19 368 HIS A CA 1
ATOM 2773 C C . HIS A 1 368 ? 14.814 -2.628 -11.695 1.00 79.19 368 HIS A C 1
ATOM 2775 O O . HIS A 1 368 ? 15.479 -1.906 -12.428 1.00 79.19 368 HIS A O 1
ATOM 2781 N N . HIS A 1 369 ? 15.390 -3.502 -10.860 1.00 80.00 369 HIS A N 1
ATOM 2782 C CA . HIS A 1 369 ? 16.843 -3.688 -10.729 1.00 80.00 369 HIS A CA 1
ATOM 2783 C C . HIS A 1 369 ? 17.386 -4.852 -11.574 1.00 80.00 369 HIS A C 1
ATOM 2785 O O . HIS A 1 369 ? 18.587 -5.114 -11.558 1.00 80.00 369 HIS 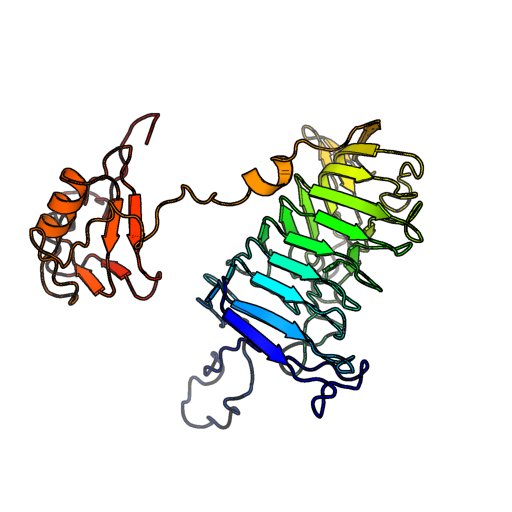A O 1
ATOM 2791 N N . LEU A 1 370 ? 16.515 -5.577 -12.284 1.00 90.19 370 LEU A N 1
ATOM 2792 C CA . LEU A 1 370 ? 16.894 -6.716 -13.122 1.00 90.19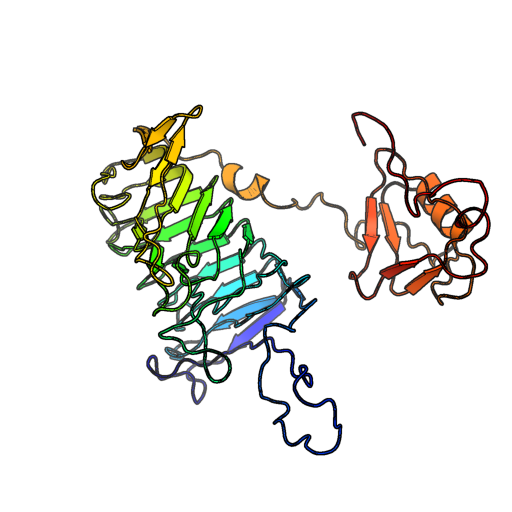 370 LEU A CA 1
ATOM 2793 C C . LEU A 1 370 ? 16.739 -6.421 -14.611 1.00 90.19 370 LEU A C 1
ATOM 2795 O O . LEU A 1 370 ? 17.528 -6.946 -15.389 1.00 90.19 370 LEU A O 1
ATOM 2799 N N . SER A 1 371 ? 15.768 -5.597 -15.003 1.00 95.44 371 SER A N 1
ATOM 2800 C CA . SER A 1 371 ? 15.510 -5.229 -16.397 1.00 95.44 371 SER A CA 1
ATOM 2801 C C . SER A 1 371 ? 15.639 -3.716 -16.553 1.00 95.44 371 SER A C 1
ATOM 2803 O O . SER A 1 371 ? 14.753 -2.973 -16.136 1.00 95.44 371 SER A O 1
ATOM 2805 N N . THR A 1 372 ? 16.735 -3.252 -17.151 1.00 95.88 372 THR A N 1
ATOM 2806 C CA . THR A 1 372 ? 17.029 -1.819 -17.294 1.00 95.88 372 THR A CA 1
ATOM 2807 C C . THR A 1 372 ? 17.246 -1.466 -18.758 1.00 95.88 372 THR A C 1
ATOM 2809 O O . THR A 1 372 ? 18.137 -2.021 -19.391 1.00 95.88 372 THR A O 1
ATOM 2812 N N . ILE A 1 373 ? 16.480 -0.510 -19.284 1.00 97.12 373 ILE A N 1
ATOM 2813 C CA . ILE A 1 373 ? 16.810 0.180 -20.540 1.00 97.12 373 ILE A CA 1
ATOM 2814 C C . ILE A 1 373 ? 17.671 1.386 -20.174 1.00 97.12 373 ILE A C 1
ATOM 2816 O O . ILE A 1 373 ? 17.323 2.140 -19.266 1.00 97.12 373 ILE A O 1
ATOM 2820 N N . MET A 1 374 ? 18.807 1.561 -20.844 1.00 96.12 374 MET A N 1
ATOM 2821 C CA . MET A 1 374 ? 19.755 2.625 -20.515 1.00 96.12 374 MET A CA 1
ATOM 2822 C C . MET A 1 374 ? 20.379 3.260 -21.754 1.00 96.12 374 MET A C 1
ATOM 2824 O O . MET A 1 374 ? 20.561 2.609 -22.777 1.00 96.12 374 MET A O 1
ATOM 2828 N N . ALA A 1 375 ? 20.801 4.514 -21.623 1.00 95.06 375 ALA A N 1
ATOM 2829 C CA . ALA A 1 375 ? 21.697 5.168 -22.570 1.00 95.06 375 ALA A CA 1
ATOM 2830 C C . ALA A 1 375 ? 23.105 5.273 -21.970 1.00 95.06 375 ALA A C 1
ATOM 2832 O O . ALA A 1 375 ? 23.268 5.582 -20.789 1.00 95.06 375 ALA A O 1
ATOM 2833 N N . ARG A 1 376 ? 24.138 5.042 -22.786 1.00 93.56 376 ARG A N 1
ATOM 2834 C CA . ARG A 1 376 ? 25.549 5.268 -22.416 1.00 93.56 376 ARG A CA 1
ATOM 2835 C C . ARG A 1 376 ? 26.417 5.533 -23.651 1.00 93.56 376 ARG A C 1
ATOM 2837 O O . ARG A 1 376 ? 26.028 5.116 -24.744 1.00 93.56 376 ARG A O 1
ATOM 2844 N N . PRO A 1 377 ? 27.608 6.145 -23.494 1.00 92.81 377 PRO A N 1
ATOM 2845 C CA . PRO A 1 377 ? 28.517 6.382 -24.608 1.00 92.81 377 PRO A CA 1
ATOM 2846 C C . PRO A 1 377 ? 28.934 5.085 -25.334 1.00 92.81 377 PRO A C 1
ATOM 2848 O O . PRO A 1 377 ? 29.194 4.082 -24.659 1.00 92.81 377 PRO A O 1
ATOM 2851 N N . PRO A 1 378 ? 29.059 5.108 -26.676 1.00 93.69 378 PRO A N 1
ATOM 2852 C CA . PRO A 1 378 ? 28.632 6.197 -27.559 1.00 93.69 378 PRO A CA 1
ATOM 2853 C C . PRO A 1 378 ? 27.096 6.275 -27.625 1.00 93.69 378 PRO A C 1
ATOM 2855 O O . PRO A 1 378 ? 26.434 5.259 -27.818 1.00 93.69 378 PRO A O 1
ATOM 2858 N N . PHE A 1 379 ? 26.533 7.477 -27.464 1.00 94.25 379 PHE A N 1
ATOM 2859 C CA . PHE A 1 379 ? 25.082 7.679 -27.330 1.00 94.25 379 PHE A CA 1
ATOM 2860 C C . PHE A 1 379 ? 24.301 7.600 -28.652 1.00 94.25 379 PHE A C 1
ATOM 2862 O O . PHE A 1 379 ? 23.078 7.621 -28.621 1.00 94.25 379 PHE A O 1
ATOM 2869 N N . GLY A 1 380 ? 24.980 7.532 -29.802 1.00 94.81 380 GLY A N 1
ATOM 2870 C CA . GLY A 1 380 ? 24.346 7.504 -31.124 1.00 94.81 380 GLY A CA 1
ATOM 2871 C C . GLY A 1 380 ? 23.373 8.663 -31.350 1.00 94.81 380 GLY A C 1
ATOM 2872 O O . GLY A 1 380 ? 23.691 9.816 -31.049 1.00 94.81 380 GLY A O 1
ATOM 2873 N N . ALA A 1 381 ? 22.188 8.354 -31.876 1.00 94.75 381 ALA A N 1
ATOM 2874 C CA . ALA A 1 381 ? 21.151 9.334 -32.165 1.00 94.75 381 ALA A CA 1
ATOM 2875 C C . ALA A 1 381 ? 20.684 10.088 -30.908 1.00 94.75 381 ALA A C 1
ATOM 2877 O O . ALA A 1 381 ? 20.436 11.292 -31.008 1.00 94.75 381 ALA A O 1
ATOM 2878 N N . LEU A 1 382 ? 20.657 9.455 -29.729 1.00 94.81 382 LEU A N 1
ATOM 2879 C CA . LEU A 1 382 ? 20.291 10.106 -28.458 1.00 94.81 382 LEU A CA 1
ATOM 2880 C C . LEU A 1 382 ? 21.253 11.229 -28.047 1.00 94.81 382 LEU A C 1
ATOM 2882 O O . LEU A 1 382 ? 20.849 12.147 -27.342 1.00 94.81 382 LEU A O 1
ATOM 2886 N N . GLY A 1 383 ? 22.514 11.170 -28.485 1.00 92.44 383 GLY A N 1
ATOM 2887 C CA . GLY A 1 383 ? 23.526 12.196 -28.205 1.00 92.44 383 GLY A CA 1
ATOM 2888 C C . GLY A 1 383 ? 23.695 13.243 -29.308 1.00 92.44 383 GLY A C 1
ATOM 2889 O O . GLY A 1 383 ? 24.659 14.001 -29.263 1.00 92.44 383 GLY A O 1
ATOM 2890 N N . SER A 1 384 ? 22.824 13.248 -30.321 1.00 89.31 384 SER A N 1
ATOM 2891 C CA . SER A 1 384 ? 22.930 14.124 -31.497 1.00 89.31 384 SER A CA 1
ATOM 2892 C C . SER A 1 384 ? 21.813 15.172 -31.551 1.00 89.31 384 SER A C 1
ATOM 2894 O O . SER A 1 384 ? 20.688 14.899 -31.130 1.00 89.31 384 SER A O 1
ATOM 2896 N N . GLY A 1 385 ? 22.095 16.328 -32.160 1.00 86.62 385 GLY A N 1
ATOM 2897 C CA . GLY A 1 385 ? 21.148 17.440 -32.321 1.00 86.62 385 GLY A CA 1
ATOM 2898 C C . GLY A 1 385 ? 21.168 18.447 -31.165 1.00 86.62 385 GLY A C 1
ATOM 2899 O O . GLY A 1 385 ? 21.938 18.302 -30.219 1.00 86.62 385 GLY A O 1
ATOM 2900 N N . ASP A 1 386 ? 20.309 19.466 -31.254 1.00 85.94 386 ASP A N 1
ATOM 2901 C CA . ASP A 1 386 ? 20.353 20.657 -30.386 1.00 85.94 386 ASP A CA 1
ATOM 2902 C C . ASP A 1 386 ? 19.457 20.565 -29.130 1.00 85.94 386 ASP A C 1
ATOM 2904 O O . ASP A 1 386 ? 19.249 21.562 -28.438 1.00 85.94 386 ASP A O 1
ATOM 2908 N N . GLY A 1 387 ? 18.894 19.392 -28.816 1.00 87.56 387 GLY A N 1
ATOM 2909 C CA . GLY A 1 387 ? 17.922 19.250 -27.728 1.00 87.56 387 GLY A CA 1
ATOM 2910 C C . GLY A 1 387 ? 17.820 17.844 -27.131 1.00 87.56 387 GLY A C 1
ATOM 2911 O O . GLY A 1 387 ? 18.337 16.884 -27.706 1.00 87.56 387 GLY A O 1
ATOM 2912 N N . PRO A 1 388 ? 17.161 17.712 -25.963 1.00 91.06 388 PRO A N 1
ATOM 2913 C CA . PRO A 1 388 ? 16.974 16.426 -25.306 1.00 91.06 388 PRO A CA 1
ATOM 2914 C C . PRO A 1 388 ? 16.081 15.509 -26.148 1.00 91.06 388 PRO A C 1
ATOM 2916 O O . PRO A 1 388 ? 15.072 15.947 -26.699 1.00 91.06 388 PRO A O 1
ATOM 2919 N N . LYS A 1 389 ? 16.431 14.221 -26.201 1.00 93.62 389 LYS A N 1
ATOM 2920 C CA . LYS A 1 389 ? 15.625 13.173 -26.837 1.00 93.62 389 LYS A CA 1
ATOM 2921 C C . LYS A 1 389 ? 15.145 12.168 -25.788 1.00 93.62 389 LYS A C 1
ATOM 2923 O O . LYS A 1 389 ? 15.923 11.826 -24.894 1.00 93.62 389 LYS A O 1
ATOM 2928 N N . PRO A 1 390 ? 13.894 11.686 -25.871 1.00 94.50 390 PRO A N 1
ATOM 2929 C CA . PRO A 1 390 ? 13.397 10.671 -24.952 1.00 94.50 390 PRO A CA 1
ATOM 2930 C C . PRO A 1 390 ? 14.093 9.326 -25.197 1.00 94.50 390 PRO A C 1
ATOM 2932 O O . PRO A 1 390 ? 14.346 8.944 -26.337 1.00 94.50 390 PRO A O 1
ATOM 2935 N N . LEU A 1 391 ? 14.378 8.583 -24.125 1.00 95.38 391 LEU A N 1
ATOM 2936 C CA . LEU A 1 391 ? 14.869 7.202 -24.226 1.00 95.38 391 LEU A CA 1
ATOM 2937 C C . LEU A 1 391 ? 13.763 6.261 -24.731 1.00 95.38 391 LEU A C 1
ATOM 2939 O O . LEU A 1 391 ? 14.006 5.389 -25.561 1.00 95.38 391 LEU A O 1
ATOM 2943 N N . VAL A 1 392 ? 12.549 6.470 -24.220 1.00 96.31 392 VAL A N 1
ATOM 2944 C CA . VAL A 1 392 ? 11.318 5.766 -24.585 1.00 96.31 392 VAL A CA 1
ATOM 2945 C C . VAL A 1 392 ? 10.243 6.821 -24.831 1.00 96.31 392 VAL A C 1
ATOM 2947 O O . VAL A 1 392 ? 10.044 7.697 -23.991 1.00 96.31 392 VAL A O 1
ATOM 2950 N N . GLU A 1 393 ? 9.577 6.745 -25.975 1.00 95.44 393 GLU A N 1
ATOM 2951 C CA . GLU A 1 393 ? 8.496 7.632 -26.403 1.00 95.44 393 GLU A CA 1
ATOM 2952 C C . GLU A 1 393 ? 7.195 6.824 -26.453 1.00 95.44 393 GLU A C 1
ATOM 2954 O O . GLU A 1 393 ? 7.096 5.834 -27.182 1.00 95.44 393 GLU A O 1
ATOM 2959 N N . THR A 1 394 ? 6.216 7.204 -25.629 1.00 93.56 394 THR A N 1
ATOM 2960 C CA . THR A 1 394 ? 4.856 6.650 -25.682 1.00 93.56 394 THR A CA 1
ATOM 2961 C C . THR A 1 394 ? 4.121 7.198 -26.902 1.00 93.56 394 THR A C 1
ATOM 2963 O O . THR A 1 394 ? 4.416 8.307 -27.346 1.00 93.56 394 THR A O 1
ATOM 2966 N N . ALA A 1 395 ? 3.155 6.451 -27.438 1.00 90.56 395 ALA A N 1
ATOM 2967 C CA . ALA A 1 395 ? 2.358 6.940 -28.556 1.00 90.56 395 ALA A CA 1
ATOM 2968 C C . ALA A 1 395 ? 1.558 8.194 -28.163 1.00 90.56 395 ALA A C 1
ATOM 2970 O O . ALA A 1 395 ? 0.999 8.268 -27.071 1.00 90.56 395 ALA A O 1
ATOM 2971 N N . ASP A 1 396 ? 1.487 9.164 -29.072 1.00 86.19 396 ASP A N 1
ATOM 2972 C CA . ASP A 1 396 ? 0.636 10.350 -28.941 1.00 86.19 396 ASP A CA 1
ATOM 2973 C C . ASP A 1 396 ? -0.751 10.050 -29.535 1.00 86.19 396 ASP A C 1
ATOM 2975 O O . ASP A 1 396 ? -1.079 10.450 -30.654 1.00 86.19 396 ASP A O 1
ATOM 2979 N N . ALA A 1 397 ? -1.534 9.232 -28.827 1.00 78.75 397 ALA A N 1
ATOM 2980 C CA . ALA A 1 397 ? -2.886 8.852 -29.224 1.00 78.75 397 ALA A CA 1
ATOM 2981 C C . ALA A 1 397 ? -3.823 8.818 -28.009 1.00 78.75 397 ALA A C 1
ATOM 2983 O O . ALA A 1 397 ? -3.400 8.566 -26.887 1.00 78.75 397 ALA A O 1
ATOM 2984 N N . ALA A 1 398 ? -5.114 9.084 -28.225 1.00 72.94 398 ALA A N 1
ATOM 2985 C CA . ALA A 1 398 ? -6.102 9.123 -27.142 1.00 72.94 398 ALA A CA 1
ATOM 2986 C C . ALA A 1 398 ? -6.369 7.743 -26.505 1.00 72.94 398 ALA A C 1
ATOM 2988 O O . ALA A 1 398 ? -6.934 7.679 -25.416 1.00 72.94 398 ALA A O 1
ATOM 2989 N N . ASP A 1 399 ? -6.003 6.667 -27.204 1.00 63.91 399 ASP A N 1
ATOM 2990 C CA . ASP A 1 399 ? -6.072 5.268 -26.779 1.00 63.91 399 ASP A CA 1
ATOM 2991 C C . ASP A 1 399 ? -4.705 4.688 -26.361 1.00 63.91 399 ASP A C 1
ATOM 2993 O O . ASP A 1 399 ? -4.611 3.475 -26.170 1.00 63.91 399 ASP A O 1
ATOM 2997 N N . ALA A 1 400 ? -3.669 5.533 -26.251 1.00 58.12 400 ALA A N 1
ATOM 2998 C CA . ALA A 1 400 ? -2.335 5.162 -25.769 1.00 58.12 400 ALA A CA 1
ATOM 2999 C C . ALA A 1 400 ? -2.241 5.025 -24.241 1.00 58.12 400 ALA A C 1
ATOM 3001 O O . ALA A 1 400 ? -3.049 5.660 -23.519 1.00 58.12 400 ALA A O 1
#

Foldseek 3Di:
DFAEDEDEAPHPPQQDQVRADEPAEQFDQDDPDPDPPPPPPPDDSPAGDQQAQEQAEAERYEYEYHANRARYERYERQHEANYEYEQYEYEQQRYAEDYEAAYAVHDEYENYEYEEHQEDYEFADDPPNHDRQAAGGYEAYEYAQYEQAEHNAADEDWFYAAEHEYALYEYEYQEQDCNYEQDYGDDADQRTGEYEHELYEYEHDHNNQQHEPYEHQAKYKYAFYKYFRHQYPYVPGGDHSHGIKTFHIKTAGHFTDAHPNHRGGDFDQDVNDTHNHMDTDMDDDHDDDPCSRVVRDDDPPQDACPPPQEAELCDPPLNQDQALPDASARSQLVQQVPGLHYEFEFHEHEHQAEREHDLRHHYYYPGPNGGHYDYDPVNHPQPDDDDGDDNYHYDPDPSD

Radius of gyration: 24.26 Å; chains: 1; bounding box: 67×54×60 Å

pLDDT: mean 91.51, std 10.91, range [44.81, 98.94]